Protein AF-A0A2N1VTA9-F1 (afdb_monomer)

Mean predicted aligned error: 10.12 Å

Secondary structure (DSSP, 8-state):
-HHHHHHHHHHHHHH--TT--HHHHHHHH-SEEEEE-HHHHHHH-HHHHHHHHHHHHHHHHHHHHHTT-TTTSEEEEE--STTT-TTTS--TTTT-BSB---HHHHHHHHHHS-HHHHHHHTT-BPPP-GGGT-TT-----HHHHHHHHHS-HHHHHHHHHHHHHHHHHHHHHHHHHHHHHHH-SS--HHHHHHHHHHHHH-S--HHHHHHHHHHHHHHHHHHT--SS-SS-THHHHHHHHHHSPPSSSS-SB------SS-HHHHHHHTTSS---GGGT--SB-HHHHHIIIIIII---TTTTTHHHHHHHHHTS-BTTB-HHHHIIIIIGGGS-HHHHHHHHHHH--TT-HHHHTTGGGS-TT-HHHHHHHHHHHTHHHHHHHHHHHHHHTTTS--GGGEETTEE-GGGGGGB-HHHHHHSSSSTT---HHHHHTTS-SPPPHHHHHHHHHHHHHHHHHHHHHHHHHHHHHHHHHHHHHHHHHHHHHHHHHHHHHTTSPPPSS------SSHHHHHHHHHTS-TT-HHHHHHHHHHHHHT---TT--S--HHHHHHHHHHHHHHHHHH-SS-HHHHHHHHHHHHHHHHHTT---

Solvent-accessible surface area (backbone atoms only — not comparable to full-atom values): 32774 Å² total; per-residue (Å²): 108,67,74,59,54,52,51,52,47,54,49,15,62,73,69,37,55,94,93,46,52,46,60,62,37,34,42,73,75,45,52,64,48,76,50,72,38,38,61,44,24,67,55,29,23,39,69,31,25,39,54,51,44,32,50,51,51,35,55,50,50,51,54,28,17,66,62,67,34,56,80,66,42,43,67,41,74,41,31,77,38,80,74,50,18,43,31,36,37,79,47,90,58,42,63,36,64,45,49,54,94,47,76,71,37,52,62,47,42,66,73,62,37,54,71,71,55,53,60,40,48,79,70,20,26,33,54,58,39,19,46,68,48,33,50,72,56,78,67,83,40,72,60,30,50,53,50,54,69,75,40,58,71,68,62,44,50,53,51,52,52,52,49,52,53,37,33,52,51,44,50,55,53,53,41,65,62,26,51,59,59,68,72,50,93,64,86,60,56,67,64,49,49,49,52,51,40,38,77,51,59,40,84,89,51,71,70,44,52,54,50,29,53,42,27,21,50,38,20,31,35,29,37,22,17,46,82,87,29,48,57,33,56,51,56,55,22,50,48,47,32,70,63,42,76,74,92,54,103,58,76,57,55,59,72,74,87,69,82,84,92,54,67,68,61,54,52,46,49,61,56,72,75,35,53,36,56,30,82,73,48,72,70,56,34,38,70,36,35,48,46,21,29,19,64,60,48,15,48,39,64,86,51,50,25,42,40,38,31,51,52,56,48,40,72,41,89,53,95,90,50,55,24,59,57,45,38,64,74,59,41,53,79,78,50,58,42,63,60,51,47,52,45,45,44,47,37,40,43,89,82,36,66,65,54,57,73,45,47,86,41,50,66,89,85,48,60,30,61,54,51,47,47,52,19,57,70,32,39,80,78,46,50,43,57,41,41,47,49,50,54,33,60,24,74,40,84,51,68,68,52,39,56,98,65,30,41,47,64,55,52,36,80,30,33,41,43,76,55,29,58,53,46,37,71,56,51,76,66,62,59,63,68,71,51,52,78,58,37,78,79,80,74,59,66,69,54,50,51,54,30,51,57,64,40,44,48,28,58,55,38,51,58,40,33,50,60,46,42,76,66,41,47,67,51,41,41,54,45,48,27,34,49,43,54,31,48,51,41,47,31,53,49,44,64,68,46,72,81,57,89,78,76,96,71,86,68,79,67,98,72,78,68,66,56,61,57,52,51,59,70,62,68,57,77,96,61,48,68,63,60,53,49,50,52,49,48,51,54,52,68,58,64,62,65,95,83,61,90,67,84,56,67,57,51,59,51,32,53,50,29,51,55,49,45,58,59,43,71,78,55,56,56,54,79,66,53,42,53,50,47,52,50,41,54,51,49,49,28,56,77,75,70,50,87,125

pLDDT: mean 80.16, std 16.03, range [34.0, 97.5]

Structure (mmCIF, N/CA/C/O backbone):
data_AF-A0A2N1VTA9-F1
#
_entry.id   AF-A0A2N1VTA9-F1
#
loop_
_atom_site.group_PDB
_atom_site.id
_atom_site.type_symbol
_atom_site.label_atom_id
_atom_site.label_alt_id
_atom_site.label_comp_id
_atom_site.label_asym_id
_atom_site.label_entity_id
_atom_site.label_seq_id
_atom_site.pdbx_PDB_ins_code
_atom_site.Cartn_x
_atom_site.Cartn_y
_atom_site.Cartn_z
_atom_site.occupancy
_atom_site.B_iso_or_equiv
_atom_site.auth_seq_id
_atom_site.auth_comp_id
_atom_site.auth_asym_id
_atom_site.auth_atom_id
_atom_site.pdbx_PDB_model_num
ATOM 1 N N . MET A 1 1 ? 5.191 21.876 -11.689 1.00 77.25 1 MET A N 1
ATOM 2 C CA . MET A 1 1 ? 3.738 22.151 -11.740 1.00 77.25 1 MET A CA 1
ATOM 3 C C . MET A 1 1 ? 3.458 23.644 -11.813 1.00 77.25 1 MET A C 1
ATOM 5 O O . MET A 1 1 ? 2.911 24.072 -12.816 1.00 77.25 1 MET A O 1
ATOM 9 N N . GLU A 1 2 ? 3.913 24.444 -10.846 1.00 84.75 2 GLU A N 1
ATOM 10 C CA . GLU A 1 2 ? 3.762 25.914 -10.854 1.00 84.75 2 GLU A CA 1
ATOM 11 C C . GLU A 1 2 ? 4.230 26.564 -12.162 1.00 84.75 2 GLU A C 1
ATOM 13 O O . GLU A 1 2 ? 3.492 27.335 -12.756 1.00 84.75 2 GLU A O 1
ATOM 18 N N . ASN A 1 3 ? 5.394 26.173 -12.695 1.00 88.56 3 ASN A N 1
ATOM 19 C CA . ASN A 1 3 ? 5.866 26.672 -13.995 1.00 88.56 3 ASN A CA 1
ATOM 20 C C . ASN A 1 3 ? 4.872 26.428 -15.142 1.00 88.56 3 ASN A C 1
ATOM 22 O O . ASN A 1 3 ? 4.757 27.257 -16.038 1.00 88.56 3 ASN A O 1
ATOM 26 N N . TYR A 1 4 ? 4.147 25.308 -15.122 1.00 88.12 4 TYR A N 1
ATOM 27 C CA . TYR A 1 4 ? 3.131 25.000 -16.127 1.00 88.12 4 TYR A CA 1
ATOM 28 C C . TYR A 1 4 ? 1.885 25.876 -15.941 1.00 88.12 4 TYR A C 1
ATOM 30 O O . TYR A 1 4 ? 1.441 26.509 -16.897 1.00 88.12 4 TYR A O 1
ATOM 38 N N . LEU A 1 5 ? 1.391 26.000 -14.704 1.00 91.00 5 LEU A N 1
ATOM 39 C CA . LEU A 1 5 ? 0.263 26.877 -14.367 1.00 91.00 5 LEU A CA 1
ATOM 40 C C . LEU A 1 5 ? 0.573 28.349 -14.682 1.00 91.00 5 LEU A C 1
ATOM 42 O O . LEU A 1 5 ? -0.242 29.035 -15.287 1.00 91.00 5 LEU A O 1
ATOM 46 N N . ASN A 1 6 ? 1.794 28.807 -14.395 1.00 92.94 6 ASN A N 1
ATOM 47 C CA . ASN A 1 6 ? 2.275 30.145 -14.736 1.00 92.94 6 ASN A CA 1
ATOM 48 C C . ASN A 1 6 ? 2.294 30.394 -16.251 1.00 92.94 6 ASN A C 1
ATOM 50 O O . ASN A 1 6 ? 2.023 31.512 -16.684 1.00 92.94 6 ASN A O 1
ATOM 54 N N . ARG A 1 7 ? 2.601 29.382 -17.076 1.00 93.44 7 ARG A N 1
ATOM 55 C CA . ARG A 1 7 ? 2.536 29.516 -18.543 1.00 93.44 7 ARG A CA 1
ATOM 56 C C . ARG A 1 7 ? 1.096 29.682 -19.022 1.00 93.44 7 ARG A C 1
ATOM 58 O O . ARG A 1 7 ? 0.847 30.570 -19.831 1.00 93.44 7 ARG A O 1
ATOM 65 N N . ILE A 1 8 ? 0.161 28.892 -18.491 1.00 92.31 8 ILE A N 1
ATOM 66 C CA . ILE A 1 8 ? -1.271 29.027 -18.810 1.00 92.31 8 ILE A CA 1
ATOM 67 C C . ILE A 1 8 ? -1.798 30.383 -18.333 1.00 92.31 8 ILE A C 1
ATOM 69 O O . ILE A 1 8 ? -2.505 31.062 -19.071 1.00 92.31 8 ILE A O 1
ATOM 73 N N . TRP A 1 9 ? -1.403 30.823 -17.138 1.00 93.75 9 TRP A N 1
ATOM 74 C CA . TRP A 1 9 ? -1.773 32.132 -16.605 1.00 93.75 9 TRP A CA 1
ATOM 75 C C . TRP A 1 9 ? -1.292 33.268 -17.508 1.00 93.75 9 TRP A C 1
ATOM 77 O O . TRP A 1 9 ? -2.086 34.113 -17.904 1.00 93.75 9 TRP A O 1
ATOM 87 N N . LYS A 1 10 ? -0.016 33.258 -17.918 1.00 94.12 10 LYS A N 1
ATOM 88 C CA . LYS A 1 10 ? 0.522 34.245 -18.872 1.00 94.12 10 LYS A CA 1
ATOM 89 C C . LYS A 1 10 ? -0.247 34.241 -20.194 1.00 94.12 10 LYS A C 1
ATOM 91 O O . LYS A 1 10 ? -0.570 35.305 -20.708 1.00 94.12 10 LYS A O 1
ATOM 96 N N . PHE A 1 11 ? -0.579 33.061 -20.713 1.00 94.88 11 PHE A N 1
ATOM 97 C CA . PHE A 1 11 ? -1.401 32.943 -21.915 1.00 94.88 11 PHE A CA 1
ATOM 98 C C . PHE A 1 11 ? -2.828 33.480 -21.703 1.00 94.88 11 PHE A C 1
ATOM 100 O O . PHE A 1 11 ? -3.394 34.106 -22.594 1.00 94.88 11 PHE A O 1
ATOM 107 N N . SER A 1 12 ? -3.401 33.306 -20.512 1.00 94.12 12 SER A N 1
ATOM 108 C CA . SER A 1 12 ? -4.721 33.845 -20.155 1.00 94.12 12 SER A CA 1
ATOM 109 C C . SER A 1 12 ? -4.700 35.375 -20.112 1.00 94.12 12 SER A C 1
ATOM 111 O O . SER A 1 12 ? -5.592 36.005 -20.663 1.00 94.12 12 SER A O 1
ATOM 113 N N . VAL A 1 13 ? -3.635 35.978 -19.566 1.00 92.38 13 VAL A N 1
ATOM 114 C CA . VAL A 1 13 ? -3.421 37.439 -19.593 1.00 92.38 13 VAL A CA 1
ATOM 115 C C . VAL A 1 13 ? -3.371 37.968 -21.028 1.00 92.38 13 VAL A C 1
ATOM 117 O O . VAL A 1 13 ? -3.926 39.024 -21.311 1.00 92.38 13 VAL A O 1
ATOM 120 N N . GLN A 1 14 ? -2.706 37.239 -21.928 1.00 93.69 14 GLN A N 1
ATOM 121 C CA . GLN A 1 14 ? -2.526 37.640 -23.327 1.0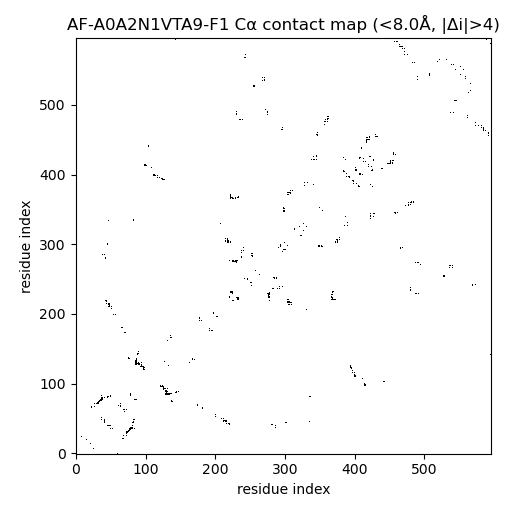0 93.69 14 GLN A CA 1
ATOM 122 C C . GLN A 1 14 ? -3.767 37.412 -24.199 1.00 93.69 14 GLN A C 1
ATOM 124 O O . GLN A 1 14 ? -3.928 38.097 -25.202 1.00 93.69 14 GLN A O 1
ATOM 129 N N . SER A 1 15 ? -4.612 36.438 -23.854 1.00 93.94 15 SER A N 1
ATOM 130 C CA . SER A 1 15 ? -5.735 35.990 -24.693 1.00 93.94 15 SER A CA 1
ATOM 131 C C . SER A 1 15 ? -7.119 36.374 -24.165 1.00 93.94 15 SER A C 1
ATOM 133 O O . SER A 1 15 ? -8.116 35.946 -24.749 1.00 93.94 15 SER A O 1
ATOM 135 N N . ARG A 1 16 ? -7.198 37.121 -23.058 1.00 93.62 16 ARG A N 1
ATOM 136 C CA . ARG A 1 16 ? -8.469 37.601 -22.498 1.00 93.62 16 ARG A CA 1
ATOM 137 C C . ARG A 1 16 ? -9.083 38.692 -23.375 1.00 93.62 16 ARG A C 1
ATOM 139 O O . ARG A 1 16 ? -8.361 39.493 -23.969 1.00 93.62 16 ARG A O 1
ATOM 146 N N . GLY A 1 17 ? -10.412 38.728 -23.430 1.00 90.12 17 GLY A N 1
ATOM 147 C CA . GLY A 1 17 ? -11.144 39.856 -24.009 1.00 90.12 17 GLY A CA 1
ATOM 148 C C . GLY A 1 17 ? -10.933 41.148 -23.210 1.00 90.12 17 GLY A C 1
ATOM 149 O O . GLY A 1 17 ? -10.484 41.110 -22.066 1.00 90.12 17 GLY A O 1
ATOM 150 N N . ILE A 1 18 ? -11.274 42.293 -23.805 1.00 86.25 18 ILE A N 1
ATOM 151 C CA . ILE A 1 18 ? -11.118 43.616 -23.170 1.00 86.25 18 ILE A CA 1
ATOM 152 C C . ILE A 1 18 ? -11.929 43.707 -21.866 1.00 86.25 18 ILE A C 1
ATOM 154 O O . ILE A 1 18 ? -11.407 44.186 -20.862 1.00 86.25 18 ILE A O 1
ATOM 158 N N . ASP A 1 19 ? -13.145 43.156 -21.862 1.00 90.81 19 ASP A N 1
ATOM 159 C CA . ASP A 1 19 ? -14.052 43.159 -20.705 1.00 90.81 19 ASP A CA 1
ATOM 160 C C . ASP A 1 19 ? -13.893 41.929 -19.794 1.00 90.81 19 ASP A C 1
ATOM 162 O O . ASP A 1 19 ? -14.645 41.757 -18.839 1.00 90.81 19 ASP A O 1
ATOM 166 N N . GLN A 1 20 ? -12.927 41.053 -20.085 1.00 91.94 20 GLN A N 1
ATOM 167 C CA . GLN A 1 20 ? -12.759 39.779 -19.391 1.00 91.94 20 GLN A CA 1
ATOM 168 C C . GLN A 1 20 ? -11.614 39.844 -18.375 1.00 91.94 20 GLN A C 1
ATOM 170 O O . GLN A 1 20 ? -10.487 40.246 -18.702 1.00 91.94 20 GLN A O 1
ATOM 175 N N . ASP A 1 21 ? -11.855 39.380 -17.146 1.00 90.69 21 ASP A N 1
ATOM 176 C CA . ASP A 1 21 ? -10.774 39.220 -16.173 1.00 90.69 21 ASP A CA 1
ATOM 177 C C . ASP A 1 21 ? -9.866 38.030 -16.535 1.00 90.69 21 ASP A C 1
ATOM 179 O O . ASP A 1 21 ? -10.263 37.043 -17.159 1.00 90.69 21 ASP A O 1
ATOM 183 N N . THR A 1 22 ? -8.605 38.106 -16.118 1.00 91.00 22 THR A N 1
ATOM 184 C CA . THR A 1 22 ? -7.628 37.031 -16.327 1.00 91.00 22 THR A CA 1
ATOM 185 C C . THR A 1 22 ? -8.082 35.727 -15.671 1.00 91.00 22 THR A C 1
ATOM 187 O O . THR A 1 22 ? -7.847 34.660 -16.238 1.00 91.00 22 THR A O 1
ATOM 190 N N . LYS A 1 23 ? -8.733 35.801 -14.500 1.00 90.44 23 LYS A N 1
ATOM 191 C CA . LYS A 1 23 ? -9.245 34.627 -13.777 1.00 90.44 23 LYS A CA 1
ATOM 192 C C . LYS A 1 23 ? -10.302 33.890 -14.590 1.00 90.44 23 LYS A C 1
ATOM 194 O O . LYS A 1 23 ? -10.145 32.702 -14.847 1.00 90.44 23 LYS A O 1
ATOM 199 N N . GLU A 1 24 ? -11.283 34.632 -15.094 1.00 90.12 24 GLU A N 1
ATOM 200 C CA . GLU A 1 24 ? -12.355 34.103 -15.936 1.00 90.12 24 GLU A CA 1
ATOM 201 C C . GLU A 1 24 ? -11.799 33.480 -17.225 1.00 90.12 24 GLU A C 1
ATOM 203 O O . GLU A 1 24 ? -12.198 32.390 -17.639 1.00 90.12 24 GLU A O 1
ATOM 208 N N . ARG A 1 25 ? -10.808 34.128 -17.854 1.00 92.75 25 ARG A N 1
ATOM 209 C CA . ARG A 1 25 ? -10.145 33.546 -19.027 1.00 92.75 25 ARG A CA 1
ATOM 210 C C . ARG A 1 25 ? -9.410 32.253 -18.685 1.00 92.75 25 ARG A C 1
ATOM 212 O O . ARG A 1 25 ? -9.427 31.303 -19.467 1.00 92.75 25 ARG A O 1
ATOM 219 N N . PHE A 1 26 ? -8.753 32.211 -17.533 1.00 93.94 26 PHE A N 1
ATOM 220 C CA . PHE A 1 26 ? -8.025 31.035 -17.080 1.00 93.94 26 PHE A CA 1
ATOM 221 C C . PHE A 1 26 ? -8.966 29.858 -16.795 1.00 93.94 26 PHE A C 1
ATOM 223 O O . PHE A 1 26 ? -8.682 28.744 -17.240 1.00 93.94 26 PHE A O 1
ATOM 230 N N . SER A 1 27 ? -10.094 30.090 -16.117 1.00 90.44 27 SER A N 1
ATOM 231 C CA . SER A 1 27 ? -11.070 29.041 -15.796 1.00 90.44 27 SER A CA 1
ATOM 232 C C . SER A 1 27 ? -11.806 28.498 -17.024 1.00 90.44 27 SER A C 1
ATOM 234 O O . SER A 1 27 ? -12.190 27.327 -17.033 1.00 90.44 27 SER A O 1
ATOM 236 N N . GLN A 1 28 ? -11.903 29.272 -18.111 1.00 90.19 28 GLN A N 1
ATOM 237 C CA . GLN A 1 28 ? -12.332 28.767 -19.424 1.00 90.19 28 GLN A CA 1
ATOM 238 C C . GLN A 1 28 ? -11.318 27.807 -20.066 1.00 90.19 28 GLN A C 1
ATOM 240 O O . GLN A 1 28 ? -11.706 26.883 -20.778 1.00 90.19 28 GLN A O 1
ATOM 245 N N . ILE A 1 29 ? -10.016 28.028 -19.854 1.00 91.50 29 ILE A N 1
ATOM 246 C CA . ILE A 1 29 ? -8.948 27.199 -20.439 1.00 91.50 29 ILE A CA 1
ATOM 247 C C . ILE A 1 29 ? -8.762 25.909 -19.639 1.00 91.50 29 ILE A C 1
ATOM 249 O O . ILE A 1 29 ? -8.522 24.842 -20.206 1.00 91.50 29 ILE A O 1
ATOM 253 N N . MET A 1 30 ? -8.842 26.003 -18.317 1.00 89.44 30 MET A N 1
ATOM 254 C CA . MET A 1 30 ? -8.658 24.879 -17.415 1.00 89.44 30 MET A CA 1
ATOM 255 C C . MET A 1 30 ? -9.725 24.945 -16.334 1.00 89.44 30 MET A C 1
ATOM 257 O O . MET A 1 30 ? -9.754 25.901 -15.583 1.00 89.44 30 MET A O 1
ATOM 261 N N . CYS A 1 31 ? -10.556 23.911 -16.212 1.00 85.12 31 CYS A N 1
ATOM 262 C CA . CYS A 1 31 ? -11.592 23.846 -15.169 1.00 85.12 31 CYS A CA 1
ATOM 263 C C . CYS A 1 31 ? -11.249 22.842 -14.054 1.00 85.12 31 CYS A C 1
ATOM 265 O O . CYS A 1 31 ? -11.928 22.772 -13.027 1.00 85.12 31 CYS A O 1
ATOM 267 N N . GLU A 1 32 ? -10.241 21.994 -14.275 1.00 85.25 32 GLU A N 1
ATOM 268 C CA . GLU A 1 32 ? -9.860 20.932 -13.349 1.00 85.25 32 GLU A CA 1
ATOM 269 C C . GLU A 1 32 ? -8.362 20.618 -13.430 1.00 85.25 32 GLU A C 1
ATOM 271 O O . GLU A 1 32 ? -7.786 20.524 -14.514 1.00 85.25 32 GLU A O 1
ATOM 276 N N . VAL A 1 33 ? -7.746 20.394 -12.270 1.00 85.38 33 VAL A N 1
ATOM 277 C CA . VAL A 1 33 ? -6.396 19.844 -12.133 1.00 85.38 33 VAL A CA 1
ATOM 278 C C . VAL A 1 33 ? -6.493 18.427 -11.581 1.00 85.38 33 VAL A C 1
ATOM 280 O O . VAL A 1 33 ? -6.974 18.229 -10.467 1.00 85.38 33 VAL A O 1
ATOM 283 N N . PHE A 1 34 ? -6.009 17.438 -12.335 1.00 81.94 34 PHE A N 1
ATOM 284 C CA . PHE A 1 34 ? -5.967 16.041 -11.900 1.00 81.94 34 PHE A CA 1
ATOM 285 C C . PHE A 1 34 ? -4.556 15.625 -11.473 1.00 81.94 34 PHE A C 1
ATOM 287 O O . PHE A 1 34 ? -3.632 15.629 -12.288 1.00 81.94 34 PHE A O 1
ATOM 294 N N . ILE A 1 35 ? -4.395 15.223 -10.211 1.00 78.62 35 ILE A N 1
ATOM 295 C CA . ILE A 1 35 ? -3.145 14.668 -9.679 1.00 78.62 35 ILE A CA 1
ATOM 296 C C . ILE A 1 35 ? -3.305 13.150 -9.580 1.00 78.62 35 ILE A C 1
ATOM 298 O O . ILE A 1 35 ? -4.057 12.655 -8.745 1.00 78.62 35 ILE A O 1
ATOM 302 N N . ALA A 1 36 ? -2.604 12.400 -10.431 1.00 75.00 36 ALA A N 1
ATOM 303 C CA . ALA A 1 36 ? -2.563 10.940 -10.369 1.00 75.00 36 ALA A CA 1
ATOM 304 C C . ALA A 1 36 ? -1.375 10.482 -9.512 1.00 75.00 36 ALA A C 1
ATOM 306 O O . ALA A 1 36 ? -0.232 10.783 -9.848 1.00 75.00 36 ALA A O 1
ATOM 307 N N . GLY A 1 37 ? -1.632 9.759 -8.418 1.00 70.38 37 GLY A N 1
ATOM 308 C CA . GLY A 1 37 ? -0.576 9.277 -7.522 1.00 70.38 37 GLY A CA 1
ATOM 309 C C . GLY A 1 37 ? -0.135 7.826 -7.758 1.00 70.38 37 GLY A C 1
ATOM 310 O O . GLY A 1 37 ? 0.939 7.440 -7.299 1.00 70.38 37 GLY A O 1
ATOM 311 N N . SER A 1 38 ? -0.910 7.025 -8.494 1.00 73.75 38 SER A N 1
ATOM 312 C CA . SER A 1 38 ? -0.657 5.583 -8.629 1.00 73.75 38 SER A CA 1
ATOM 313 C C . SER A 1 38 ? 0.630 5.258 -9.381 1.00 73.75 38 SER A C 1
ATOM 315 O O . SER A 1 38 ? 1.324 4.317 -9.038 1.00 73.75 38 SER A O 1
ATOM 317 N N . ASP A 1 39 ? 0.996 6.034 -10.402 1.00 76.31 39 ASP A N 1
ATOM 318 C CA . ASP A 1 39 ? 2.250 5.785 -11.128 1.00 76.31 39 ASP A CA 1
ATOM 319 C C . ASP A 1 39 ? 3.485 6.211 -10.324 1.00 76.31 39 ASP A C 1
ATOM 321 O O . ASP A 1 39 ? 4.579 5.697 -10.555 1.00 76.31 39 ASP A O 1
ATOM 325 N N . LEU A 1 40 ? 3.312 7.136 -9.377 1.00 80.12 40 LEU A N 1
ATOM 326 C CA . LEU A 1 40 ? 4.383 7.595 -8.501 1.00 80.12 40 LEU A CA 1
ATOM 327 C C . LEU A 1 40 ? 4.678 6.566 -7.403 1.00 80.12 40 LEU A C 1
ATOM 329 O O . LEU A 1 40 ? 5.843 6.337 -7.094 1.00 80.12 40 LEU A O 1
ATOM 333 N N . SER A 1 41 ? 3.661 5.887 -6.863 1.00 82.12 41 SER A N 1
ATOM 334 C CA . SER A 1 41 ? 3.865 4.818 -5.871 1.00 82.12 41 SER A CA 1
ATOM 335 C C . SER A 1 41 ? 4.679 3.649 -6.421 1.00 82.12 41 SER A C 1
ATOM 337 O O . SER A 1 41 ? 5.381 2.984 -5.666 1.00 82.12 41 SER A O 1
ATOM 339 N N . GLN A 1 42 ? 4.645 3.434 -7.738 1.00 80.25 42 GLN A N 1
ATOM 340 C CA . GLN A 1 42 ? 5.509 2.470 -8.409 1.00 80.25 42 GLN A CA 1
ATOM 341 C C . GLN A 1 42 ? 6.974 2.872 -8.346 1.00 80.25 42 GLN A C 1
ATOM 343 O O . GLN A 1 42 ? 7.835 2.009 -8.317 1.00 80.25 42 GLN A O 1
ATOM 348 N N . GLN A 1 43 ? 7.282 4.168 -8.367 1.00 81.12 43 GLN A N 1
ATOM 349 C CA . GLN A 1 43 ? 8.655 4.663 -8.470 1.00 81.12 43 GLN A CA 1
ATOM 350 C C . GLN A 1 43 ? 9.326 4.835 -7.108 1.00 81.12 43 GLN A C 1
ATOM 352 O O . GLN A 1 43 ? 10.536 4.647 -7.007 1.00 81.12 43 GLN A O 1
ATOM 357 N N . ILE A 1 44 ? 8.556 5.211 -6.085 1.00 85.75 44 ILE A N 1
ATOM 358 C CA . ILE A 1 44 ? 9.092 5.600 -4.771 1.00 85.75 44 ILE A CA 1
ATOM 359 C C . ILE A 1 44 ? 8.370 4.942 -3.586 1.00 85.75 44 ILE A C 1
ATOM 361 O O . ILE A 1 44 ? 8.603 5.324 -2.446 1.00 85.75 44 ILE A O 1
ATOM 365 N N . GLY A 1 45 ? 7.480 3.979 -3.832 1.00 87.19 45 GLY A N 1
ATOM 366 C CA . GLY A 1 45 ? 6.686 3.327 -2.791 1.00 87.19 45 GLY A CA 1
ATOM 367 C C . GLY A 1 45 ? 5.466 4.148 -2.364 1.00 87.19 45 GLY A C 1
ATOM 368 O O . GLY A 1 45 ? 5.328 5.334 -2.684 1.00 87.19 45 GLY A O 1
ATOM 369 N N . GLN A 1 46 ? 4.526 3.516 -1.652 1.00 86.62 46 GLN A N 1
ATOM 370 C CA . GLN A 1 46 ? 3.246 4.163 -1.337 1.00 86.62 46 GLN A CA 1
ATOM 371 C C . GLN A 1 46 ? 3.369 5.303 -0.319 1.00 86.62 46 GLN A C 1
ATOM 373 O O . GLN A 1 46 ? 2.755 6.351 -0.522 1.00 86.62 46 GLN A O 1
ATOM 378 N N . THR A 1 47 ? 4.162 5.127 0.742 1.00 89.12 47 THR A N 1
ATOM 379 C CA . THR A 1 47 ? 4.330 6.126 1.812 1.00 89.12 47 THR A CA 1
ATOM 380 C C . THR A 1 47 ? 4.939 7.420 1.271 1.00 89.12 47 THR A C 1
ATOM 382 O O . THR A 1 47 ? 4.369 8.500 1.439 1.00 89.12 47 THR A O 1
ATOM 385 N N . ALA A 1 48 ? 6.040 7.325 0.522 1.00 89.50 48 ALA A N 1
ATOM 386 C CA . ALA A 1 48 ? 6.672 8.501 -0.070 1.00 89.50 48 ALA A CA 1
ATOM 387 C C . ALA A 1 48 ? 5.840 9.127 -1.189 1.00 89.50 48 ALA A C 1
ATOM 389 O O . ALA A 1 48 ? 5.753 10.353 -1.301 1.00 89.50 48 ALA A O 1
ATOM 390 N N . SER A 1 49 ? 5.160 8.303 -1.988 1.00 87.06 49 SER A N 1
ATOM 391 C CA . SER A 1 49 ? 4.227 8.810 -2.988 1.00 87.06 49 SER A CA 1
ATOM 392 C C . SER A 1 49 ? 3.077 9.590 -2.359 1.00 87.06 49 SER A C 1
ATOM 394 O O . SER A 1 49 ? 2.711 10.639 -2.881 1.00 87.06 49 SER A O 1
ATOM 396 N N . TRP A 1 50 ? 2.542 9.143 -1.223 1.00 85.81 50 TRP A N 1
ATOM 397 C CA . TRP A 1 50 ? 1.518 9.869 -0.473 1.00 85.81 50 TRP A CA 1
ATOM 398 C C . TRP A 1 50 ? 2.009 11.227 0.049 1.00 85.81 50 TRP A C 1
ATOM 400 O O . TRP A 1 50 ? 1.306 12.229 -0.104 1.00 85.81 50 TRP A O 1
ATOM 410 N N . ALA A 1 51 ? 3.229 11.298 0.587 1.00 87.25 51 ALA A N 1
ATOM 411 C CA . ALA A 1 51 ? 3.818 12.558 1.047 1.00 87.25 51 ALA A CA 1
ATOM 412 C C . ALA A 1 51 ? 3.996 13.562 -0.112 1.00 87.25 51 ALA A C 1
ATOM 414 O O . ALA A 1 51 ? 3.575 14.724 -0.027 1.00 87.25 51 ALA A O 1
ATOM 415 N N . GLN A 1 52 ? 4.526 13.101 -1.252 1.00 86.69 52 GLN A N 1
ATOM 416 C CA . GLN A 1 52 ? 4.651 13.924 -2.461 1.00 86.69 52 GLN A CA 1
ATOM 417 C C . GLN A 1 52 ? 3.291 14.332 -3.034 1.00 86.69 52 GLN A C 1
ATOM 419 O O . GLN A 1 52 ? 3.125 15.458 -3.503 1.00 86.69 52 GLN A O 1
ATOM 424 N N . TYR A 1 53 ? 2.305 13.442 -2.963 1.00 82.88 53 TYR A N 1
ATOM 425 C CA . TYR A 1 53 ? 0.942 13.693 -3.404 1.00 82.88 53 TYR A CA 1
ATOM 426 C C . TYR A 1 53 ? 0.273 14.815 -2.601 1.00 82.88 53 TYR A C 1
ATOM 428 O O . TYR A 1 53 ? -0.255 15.763 -3.188 1.00 82.88 53 TYR A O 1
ATOM 436 N N . ASN A 1 54 ? 0.363 14.776 -1.267 1.00 83.12 54 ASN A N 1
ATOM 437 C CA . ASN A 1 54 ? -0.155 15.845 -0.407 1.00 83.12 54 ASN A CA 1
ATOM 438 C C . ASN A 1 54 ? 0.612 17.161 -0.613 1.00 83.12 54 ASN A C 1
ATOM 440 O O . ASN A 1 54 ? 0.008 18.233 -0.642 1.00 83.12 54 ASN A O 1
ATOM 444 N N . THR A 1 55 ? 1.926 17.088 -0.837 1.00 87.19 55 THR A N 1
ATOM 445 C CA . THR A 1 55 ? 2.746 18.264 -1.167 1.00 87.19 55 THR A CA 1
ATOM 446 C C . THR A 1 55 ? 2.314 18.902 -2.489 1.00 87.19 55 THR A C 1
ATOM 448 O O . THR A 1 55 ? 2.187 20.124 -2.580 1.00 87.19 55 THR A O 1
ATOM 451 N N . ALA A 1 56 ? 2.055 18.095 -3.522 1.00 86.19 56 ALA A N 1
ATOM 452 C CA . ALA A 1 56 ? 1.572 18.575 -4.814 1.00 86.19 56 ALA A CA 1
ATOM 453 C C . ALA A 1 56 ? 0.176 19.204 -4.699 1.00 86.19 56 ALA A C 1
ATOM 455 O O . ALA A 1 56 ? -0.052 20.284 -5.252 1.00 86.19 56 ALA A O 1
ATOM 456 N N . LYS A 1 57 ? -0.727 18.579 -3.930 1.00 84.69 57 LYS A N 1
ATOM 457 C CA . LYS A 1 57 ? -2.043 19.134 -3.579 1.00 84.69 57 LYS A CA 1
ATOM 458 C C . LYS A 1 57 ? -1.905 20.519 -2.944 1.00 84.69 57 LYS A C 1
ATOM 460 O O . LYS A 1 57 ? -2.487 21.474 -3.451 1.00 84.69 57 LYS A O 1
ATOM 465 N N . TYR A 1 58 ? -1.095 20.650 -1.893 1.00 86.38 58 TYR A N 1
ATOM 466 C CA . TYR A 1 58 ? -0.887 21.928 -1.208 1.00 86.38 58 TYR A CA 1
ATOM 467 C C . TYR A 1 58 ? -0.332 23.009 -2.131 1.00 86.38 58 TYR A C 1
ATOM 469 O O . TYR A 1 58 ? -0.903 24.093 -2.200 1.00 86.38 58 TYR A O 1
ATOM 477 N N . LYS A 1 59 ? 0.733 22.716 -2.888 1.00 89.12 59 LYS A N 1
ATOM 478 C CA . LYS A 1 59 ? 1.328 23.687 -3.824 1.00 89.12 59 LYS A CA 1
ATOM 479 C C . LYS A 1 59 ? 0.325 24.162 -4.874 1.00 89.12 59 LYS A C 1
ATOM 481 O O . LYS A 1 59 ? 0.291 25.342 -5.203 1.00 89.12 59 LYS A O 1
ATOM 486 N N . THR A 1 60 ? -0.515 23.254 -5.368 1.00 88.38 60 THR A N 1
ATOM 487 C CA . THR A 1 60 ? -1.564 23.581 -6.343 1.00 88.38 60 THR A CA 1
ATOM 488 C C . THR A 1 60 ? -2.626 24.483 -5.733 1.00 88.38 60 THR A C 1
ATOM 490 O O . THR A 1 60 ? -2.925 25.529 -6.299 1.00 88.38 60 THR A O 1
ATOM 493 N N . ILE A 1 61 ? -3.170 24.108 -4.573 1.00 86.19 61 ILE A N 1
ATOM 494 C CA . ILE A 1 61 ? -4.207 24.890 -3.889 1.00 86.19 61 ILE A CA 1
ATOM 495 C C . ILE A 1 61 ? -3.668 26.266 -3.502 1.00 86.19 61 ILE A C 1
ATOM 497 O O . ILE A 1 61 ? -4.341 27.262 -3.735 1.00 86.19 61 ILE A O 1
ATOM 501 N N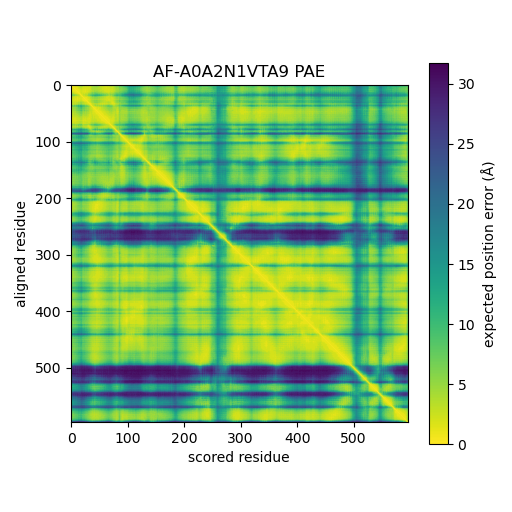 . LYS A 1 62 ? -2.440 26.337 -2.977 1.00 87.69 62 LYS A N 1
ATOM 502 C CA . LYS A 1 62 ? -1.771 27.602 -2.665 1.00 87.69 62 LYS A CA 1
ATOM 503 C C . LYS A 1 62 ? -1.687 28.501 -3.898 1.00 87.69 62 LYS A C 1
ATOM 505 O O . LYS A 1 62 ? -2.099 29.652 -3.830 1.00 87.69 62 LYS A O 1
ATOM 510 N N . TRP A 1 63 ? -1.214 27.971 -5.027 1.00 90.44 63 TRP A N 1
ATOM 511 C CA . TRP A 1 63 ? -1.124 28.738 -6.271 1.00 90.44 63 TRP A CA 1
ATOM 512 C C . TRP A 1 63 ? -2.500 29.233 -6.742 1.00 90.44 63 TRP A C 1
ATOM 514 O O . TRP A 1 63 ? -2.634 30.379 -7.160 1.00 90.44 63 TRP A O 1
ATOM 524 N N . LEU A 1 64 ? -3.537 28.392 -6.648 1.00 88.50 64 LEU A N 1
ATOM 525 C CA . LEU A 1 64 ? -4.907 28.775 -6.999 1.00 88.50 64 LEU A CA 1
ATOM 526 C C . LEU A 1 64 ? -5.446 29.869 -6.070 1.00 88.50 64 LEU A C 1
ATOM 528 O O . LEU A 1 64 ? -6.020 30.838 -6.557 1.00 88.50 64 LEU A O 1
ATOM 532 N N . ALA A 1 65 ? -5.220 29.756 -4.760 1.00 85.31 65 ALA A N 1
ATOM 533 C CA . ALA A 1 65 ? -5.623 30.757 -3.776 1.00 85.31 65 ALA A CA 1
ATOM 534 C C . ALA A 1 65 ? -4.939 32.112 -4.030 1.00 85.31 65 ALA A C 1
ATOM 536 O O . ALA A 1 65 ? -5.613 33.134 -4.106 1.00 85.31 65 ALA A O 1
ATOM 537 N N . GLU A 1 66 ? -3.627 32.120 -4.292 1.00 85.12 66 GLU A N 1
ATOM 538 C CA . GLU A 1 66 ? -2.860 33.330 -4.641 1.00 85.12 66 GLU A CA 1
ATOM 539 C C . GLU A 1 66 ? -3.350 34.016 -5.928 1.00 85.12 66 GLU A C 1
ATOM 541 O O . GLU A 1 66 ? -3.124 35.210 -6.132 1.00 85.12 66 GLU A O 1
ATOM 546 N N . LYS A 1 67 ? -4.006 33.271 -6.824 1.00 87.00 67 LYS A N 1
ATOM 547 C CA . LYS A 1 67 ? -4.621 33.798 -8.050 1.00 87.00 67 LYS A CA 1
ATOM 548 C C . LYS A 1 67 ? -6.119 34.050 -7.919 1.00 87.00 67 LYS A C 1
ATOM 550 O O . LYS A 1 67 ? -6.732 34.469 -8.895 1.00 87.00 67 LYS A O 1
ATOM 555 N N . GLY A 1 68 ? -6.707 33.835 -6.741 1.00 83.44 68 GLY A N 1
ATOM 556 C CA . GLY A 1 68 ? -8.144 33.967 -6.508 1.00 83.44 68 GLY A CA 1
ATOM 557 C C . GLY A 1 68 ? -8.989 32.989 -7.325 1.00 83.44 68 GLY A C 1
ATOM 558 O O . GLY A 1 68 ? -10.085 33.343 -7.730 1.00 83.44 68 GLY A O 1
ATOM 559 N N . LEU A 1 69 ? -8.451 31.800 -7.603 1.00 85.25 69 LEU A N 1
ATOM 560 C CA . LEU A 1 69 ? -9.057 30.719 -8.390 1.00 85.25 69 LEU A CA 1
ATOM 561 C C . LEU A 1 69 ? -9.476 29.514 -7.527 1.00 85.25 69 LEU A C 1
ATOM 563 O O . LEU A 1 69 ? -9.821 28.462 -8.067 1.00 85.25 69 LEU A O 1
ATOM 567 N N . GLY A 1 70 ? -9.398 29.631 -6.196 1.00 76.31 70 GLY A N 1
ATOM 568 C CA . GLY A 1 70 ? -9.617 28.522 -5.257 1.00 76.31 70 GLY A CA 1
ATOM 569 C C . GLY A 1 70 ? -10.995 27.857 -5.364 1.00 76.31 70 GLY A C 1
ATOM 570 O O . GLY A 1 70 ? -11.116 26.668 -5.080 1.00 76.31 70 GLY A O 1
ATOM 571 N N . GLU A 1 71 ? -12.008 28.596 -5.823 1.00 74.44 71 GLU A N 1
ATOM 572 C CA . GLU A 1 71 ? -13.373 28.093 -6.027 1.00 74.44 71 GLU A CA 1
ATOM 573 C C . GLU A 1 71 ? -13.675 27.696 -7.479 1.00 74.44 71 GLU A C 1
ATOM 575 O O . GLU A 1 71 ? -14.493 26.807 -7.721 1.00 74.44 71 GLU A O 1
ATOM 580 N N . GLU A 1 72 ? -13.010 28.333 -8.446 1.00 79.12 72 GLU A N 1
ATOM 581 C CA . GLU A 1 72 ? -13.284 28.146 -9.876 1.00 79.12 72 GLU A CA 1
ATOM 582 C C . GLU A 1 72 ? -12.639 26.875 -10.434 1.00 79.12 72 GLU A C 1
ATOM 584 O O . GLU A 1 72 ? -13.197 26.203 -11.305 1.00 79.12 72 GLU A O 1
ATOM 589 N N . ILE A 1 73 ? -11.453 26.526 -9.930 1.00 84.38 73 ILE A N 1
ATOM 590 C CA . ILE A 1 73 ? -10.677 25.395 -10.430 1.00 84.38 73 ILE A CA 1
ATOM 591 C C . ILE A 1 73 ? -10.854 24.202 -9.509 1.00 84.38 73 ILE A C 1
ATOM 593 O O . ILE A 1 73 ? -10.394 24.182 -8.367 1.00 84.38 73 ILE A O 1
ATOM 597 N N . ARG A 1 74 ? -11.463 23.143 -10.041 1.00 77.25 74 ARG A N 1
ATOM 598 C CA . ARG A 1 74 ? -11.609 21.891 -9.297 1.00 77.25 74 ARG A CA 1
ATOM 599 C C . ARG A 1 74 ? -10.276 21.166 -9.211 1.00 77.25 74 ARG A C 1
ATOM 601 O O . ARG A 1 74 ? -9.483 21.162 -10.150 1.00 77.25 74 ARG A O 1
ATOM 608 N N . MET A 1 75 ? -10.054 20.472 -8.105 1.00 77.75 75 MET A N 1
ATOM 609 C CA . MET A 1 75 ? -8.896 19.604 -7.953 1.00 77.75 75 MET A CA 1
ATOM 610 C C . MET A 1 75 ? -9.352 18.164 -7.785 1.00 77.75 75 MET A C 1
ATOM 612 O O . MET A 1 75 ? -10.007 17.811 -6.808 1.00 77.75 75 MET A O 1
ATOM 616 N N . LYS A 1 76 ? -8.965 17.319 -8.733 1.00 76.38 76 LYS A N 1
ATOM 617 C CA . LYS A 1 76 ? -9.272 15.900 -8.725 1.00 76.38 76 LYS A CA 1
ATOM 618 C C . LYS A 1 76 ? -8.051 15.092 -8.329 1.00 76.38 76 LYS A C 1
ATOM 620 O O . LYS A 1 76 ? -6.930 15.313 -8.781 1.00 76.38 76 LYS A O 1
ATOM 625 N N . LEU A 1 77 ? -8.319 14.107 -7.497 1.00 69.94 77 LEU A N 1
ATOM 626 C CA . LEU A 1 77 ? -7.329 13.331 -6.787 1.00 69.94 77 LEU A CA 1
ATOM 627 C C . LEU A 1 77 ? -7.431 11.865 -7.231 1.00 69.94 77 LEU A C 1
ATOM 629 O O . LEU A 1 77 ? -8.482 11.231 -7.126 1.00 69.94 77 LEU A O 1
ATOM 633 N N . GLY A 1 78 ? -6.354 11.345 -7.818 1.00 67.19 78 GLY A N 1
ATOM 634 C CA . GLY A 1 78 ? -6.241 9.957 -8.248 1.00 67.19 78 GLY A CA 1
ATOM 635 C C . GLY A 1 78 ? -5.968 9.050 -7.055 1.00 67.19 78 GLY A C 1
ATOM 636 O O . GLY A 1 78 ? -4.835 8.941 -6.608 1.00 67.19 78 GLY A O 1
ATOM 637 N N . SER A 1 79 ? -7.006 8.375 -6.571 1.00 62.19 79 SER A N 1
ATOM 638 C CA . SER A 1 79 ? -6.999 7.563 -5.352 1.00 62.19 79 SER A CA 1
ATOM 639 C C . SER A 1 79 ? -6.823 6.064 -5.630 1.00 62.19 79 SER A C 1
ATOM 641 O O . SER A 1 79 ? -7.578 5.247 -5.128 1.00 62.19 79 SER A O 1
ATOM 643 N N . GLY A 1 80 ? -5.867 5.689 -6.485 1.00 64.25 80 GLY A N 1
ATOM 644 C CA . GLY A 1 80 ? -5.691 4.299 -6.933 1.00 64.25 80 GLY A CA 1
ATOM 645 C C . GLY A 1 80 ? -4.954 3.379 -5.953 1.00 64.25 80 GLY A C 1
ATOM 646 O O . GLY A 1 80 ? -5.087 2.167 -6.070 1.00 64.25 80 GLY A O 1
ATOM 647 N N . GLU A 1 81 ? -4.230 3.914 -4.971 1.00 71.50 81 GLU A N 1
ATOM 648 C CA . GLU A 1 81 ? -3.357 3.160 -4.049 1.00 71.50 81 GLU A CA 1
ATOM 649 C C . GLU A 1 81 ? -3.833 3.282 -2.599 1.00 71.50 81 GLU A C 1
ATOM 651 O O . GLU A 1 81 ? -4.225 4.385 -2.250 1.00 71.50 81 GLU A O 1
ATOM 656 N N . PRO A 1 82 ? -3.791 2.247 -1.737 1.00 72.81 82 PRO A N 1
ATOM 657 C CA . PRO A 1 82 ? -4.225 2.284 -0.330 1.00 72.81 82 PRO A CA 1
ATOM 658 C C . PRO A 1 82 ? -3.933 3.585 0.442 1.00 72.81 82 PRO A C 1
ATOM 660 O O . PRO A 1 82 ? -4.856 4.189 0.985 1.00 72.81 82 PRO A O 1
ATOM 663 N N . MET A 1 83 ? -2.694 4.093 0.412 1.00 74.31 83 MET A N 1
ATOM 664 C CA . MET A 1 83 ? -2.337 5.365 1.076 1.00 74.31 83 MET A CA 1
ATOM 665 C C . MET A 1 83 ? -3.089 6.577 0.498 1.00 74.31 83 MET A C 1
ATOM 667 O O . MET A 1 83 ? -3.464 7.506 1.210 1.00 74.31 83 MET A O 1
ATOM 671 N N . GLN A 1 84 ? -3.312 6.575 -0.817 1.00 68.56 84 GLN A N 1
ATOM 672 C CA . GLN A 1 84 ? -4.001 7.620 -1.586 1.00 68.56 84 GLN A CA 1
ATOM 673 C C . GLN A 1 84 ? -5.523 7.366 -1.690 1.00 68.56 84 GLN A C 1
ATOM 675 O O . GLN A 1 84 ? -6.276 8.259 -2.078 1.00 68.56 84 GLN A O 1
ATOM 680 N N . ARG A 1 85 ? -5.981 6.149 -1.352 1.00 64.00 85 ARG A N 1
ATOM 681 C CA . ARG A 1 85 ? -7.340 5.583 -1.487 1.00 64.00 85 ARG A CA 1
ATOM 682 C C . ARG A 1 85 ? -8.304 6.053 -0.415 1.00 64.00 85 ARG A C 1
ATOM 684 O O . ARG A 1 85 ? -9.453 5.619 -0.447 1.00 64.00 85 ARG A O 1
ATOM 691 N N . GLN A 1 86 ? -7.908 6.985 0.449 1.00 53.00 86 GLN A N 1
ATOM 692 C CA . GLN A 1 86 ? -8.749 7.605 1.485 1.00 53.00 86 GLN A CA 1
ATOM 693 C C . GLN A 1 86 ? -9.954 8.423 0.927 1.00 53.00 86 GLN A C 1
ATOM 695 O O . GLN A 1 86 ? -10.468 9.332 1.555 1.00 53.00 86 GLN A O 1
ATOM 700 N N . GLY A 1 87 ? -10.433 8.090 -0.270 1.00 53.34 87 GLY A N 1
ATOM 701 C CA . GLY A 1 87 ? -11.705 8.494 -0.860 1.00 53.34 87 GLY A CA 1
ATOM 702 C C . GLY A 1 87 ? -12.137 7.591 -2.032 1.00 53.34 87 GLY A C 1
ATOM 703 O O . GLY A 1 87 ? -13.127 7.866 -2.686 1.00 53.34 87 GLY A O 1
ATOM 704 N N . GLY A 1 88 ? -11.393 6.535 -2.385 1.00 62.78 88 GLY A N 1
ATOM 705 C CA . GLY A 1 88 ? -11.560 5.822 -3.666 1.00 62.78 88 GLY A CA 1
ATOM 706 C C . GLY A 1 88 ? -12.500 4.613 -3.650 1.00 62.78 88 GLY A C 1
ATOM 707 O O . GLY A 1 88 ? -12.807 4.073 -4.713 1.00 62.78 88 GLY A O 1
ATOM 708 N N . TYR A 1 89 ? -12.946 4.171 -2.472 1.00 71.88 89 TYR A N 1
ATOM 709 C CA . TYR A 1 89 ? -13.747 2.957 -2.300 1.00 71.88 89 TYR A CA 1
ATOM 710 C C . TYR A 1 89 ? -14.809 3.128 -1.211 1.00 71.88 89 TYR A C 1
ATOM 712 O O . TYR A 1 89 ? -14.730 4.043 -0.390 1.00 71.88 89 TYR A O 1
ATOM 720 N N . TYR A 1 90 ? -15.817 2.258 -1.217 1.00 76.62 90 TYR A N 1
ATOM 721 C CA . TYR A 1 90 ? -16.823 2.206 -0.161 1.00 76.62 90 TYR A CA 1
ATOM 722 C C . TYR A 1 90 ? -16.455 1.115 0.847 1.00 76.62 90 TYR A C 1
ATOM 724 O O . TYR A 1 90 ? -16.293 -0.043 0.469 1.00 76.62 90 TYR A O 1
ATOM 732 N N . ALA A 1 91 ? -16.308 1.503 2.112 1.00 80.44 91 ALA A N 1
ATOM 733 C CA . ALA A 1 91 ? -15.974 0.610 3.214 1.00 80.44 91 ALA A CA 1
ATOM 734 C C . ALA A 1 91 ? -17.212 0.384 4.089 1.00 80.44 91 ALA A C 1
ATOM 736 O O . ALA A 1 91 ? -17.527 1.216 4.943 1.00 80.44 91 ALA A O 1
ATOM 737 N N . GLU A 1 92 ? -17.892 -0.746 3.891 1.00 79.62 92 GLU A N 1
ATOM 738 C CA . GLU A 1 92 ? -19.136 -1.116 4.590 1.00 79.62 92 GLU A CA 1
ATOM 739 C C . GLU A 1 92 ? -19.004 -1.195 6.112 1.00 79.62 92 GLU A C 1
ATOM 741 O O . GLU A 1 92 ? -20.000 -1.133 6.829 1.00 79.62 92 GLU A O 1
ATOM 746 N N . PHE A 1 93 ? -17.790 -1.377 6.620 1.00 85.25 93 PHE A N 1
ATOM 747 C CA . PHE A 1 93 ? -17.515 -1.461 8.048 1.00 85.25 93 PHE A CA 1
ATOM 748 C C . PHE A 1 93 ? -17.300 -0.098 8.720 1.00 85.25 93 PHE A C 1
ATOM 750 O O . PHE A 1 93 ? -17.204 -0.036 9.944 1.00 85.25 93 PHE A O 1
ATOM 757 N N . SER A 1 94 ? -17.236 0.996 7.954 1.00 86.19 94 SER A N 1
ATOM 758 C CA . SER A 1 94 ? -17.022 2.344 8.497 1.00 86.19 94 SER A CA 1
ATOM 759 C C . SER A 1 94 ? -18.097 2.702 9.523 1.00 86.19 94 SER A C 1
ATOM 761 O O . SER A 1 94 ? -19.288 2.610 9.235 1.00 86.19 94 SER A O 1
ATOM 763 N N . GLY A 1 95 ? -17.689 3.126 10.719 1.00 87.06 95 GLY A N 1
ATOM 764 C CA . GLY A 1 95 ? -18.602 3.510 11.799 1.00 87.06 95 GLY A CA 1
ATOM 765 C C . GLY A 1 95 ? -19.327 2.351 12.495 1.00 87.06 95 GLY A C 1
ATOM 766 O O . GLY A 1 95 ? -20.075 2.604 13.445 1.00 87.06 95 GLY A O 1
ATOM 767 N N . LYS A 1 96 ? -19.117 1.094 12.075 1.00 91.31 96 LYS A N 1
ATOM 768 C CA . LYS A 1 96 ? -19.690 -0.081 12.749 1.00 91.31 96 LYS A CA 1
ATOM 769 C C . LYS A 1 96 ? -18.939 -0.384 14.055 1.00 91.31 96 LYS A C 1
ATOM 771 O O . LYS A 1 96 ? -17.745 -0.090 14.146 1.00 91.31 96 LYS A O 1
ATOM 776 N N . PRO A 1 97 ? -19.600 -0.981 15.064 1.00 94.31 97 PRO A N 1
ATOM 777 C CA . PRO A 1 97 ? -18.927 -1.455 16.269 1.00 94.31 97 PRO A CA 1
ATOM 778 C C . PRO A 1 97 ? -17.793 -2.436 15.947 1.00 94.31 97 PRO A C 1
ATOM 780 O O . PRO A 1 97 ? -17.911 -3.255 15.028 1.00 94.31 97 PRO A O 1
ATOM 783 N N . ALA A 1 98 ? -16.700 -2.342 16.705 1.00 94.62 98 ALA A N 1
ATOM 784 C CA . ALA A 1 98 ? -15.580 -3.280 16.614 1.00 94.62 98 ALA A CA 1
ATOM 785 C C . ALA A 1 98 ? -15.917 -4.627 17.270 1.00 94.62 98 ALA A C 1
ATOM 787 O O . ALA A 1 98 ? -15.538 -5.680 16.758 1.00 94.62 98 ALA A O 1
ATOM 788 N N . PHE A 1 99 ? -16.647 -4.568 18.388 1.00 95.00 99 PHE A N 1
ATOM 789 C CA . PHE A 1 99 ? -16.981 -5.714 19.225 1.00 95.00 99 PHE A CA 1
ATOM 790 C C . PHE A 1 99 ? -18.447 -6.128 19.088 1.00 95.00 99 PHE A C 1
ATOM 792 O O . PHE A 1 99 ? -19.342 -5.295 18.917 1.00 95.00 99 PHE A O 1
ATOM 799 N N . ILE A 1 100 ? -18.687 -7.431 19.197 1.00 92.56 100 ILE A N 1
ATOM 800 C CA . ILE A 1 100 ? -19.999 -8.066 19.126 1.00 92.56 100 ILE A CA 1
ATOM 801 C C . ILE A 1 100 ? -20.552 -8.221 20.540 1.00 92.56 100 ILE A C 1
ATOM 803 O O . ILE A 1 100 ? -19.954 -8.878 21.396 1.00 92.56 100 ILE A O 1
ATOM 807 N N . LYS A 1 101 ? -21.737 -7.653 20.770 1.00 84.19 101 LYS A N 1
ATOM 808 C CA . LYS A 1 101 ? -22.467 -7.795 22.031 1.00 84.19 101 LYS A CA 1
ATOM 809 C C . LYS A 1 101 ? -23.188 -9.147 22.054 1.00 84.19 101 LYS A C 1
ATOM 811 O O . LYS A 1 101 ? -24.230 -9.298 21.424 1.00 84.19 101 LYS A O 1
ATOM 816 N N . ALA A 1 102 ? -22.625 -10.118 22.768 1.00 83.56 102 ALA A N 1
ATOM 817 C CA . ALA A 1 102 ? -23.224 -11.430 23.015 1.00 83.56 102 ALA A CA 1
ATOM 818 C C . ALA A 1 102 ? -22.943 -11.875 24.458 1.00 83.56 102 ALA A C 1
ATOM 820 O O . ALA A 1 102 ? -21.902 -11.525 25.012 1.00 83.56 102 ALA A O 1
ATOM 821 N N . GLN A 1 103 ? -23.837 -12.672 25.055 1.00 78.31 103 GLN A N 1
ATOM 822 C CA . GLN A 1 103 ? -23.696 -13.116 26.450 1.00 78.31 103 GLN A CA 1
ATOM 823 C C . GLN A 1 103 ? -22.388 -13.890 26.674 1.00 78.31 103 GLN A C 1
ATOM 825 O O . GLN A 1 103 ? -21.637 -13.573 27.586 1.00 78.31 103 GLN A O 1
ATOM 830 N N . ASN A 1 104 ? -22.050 -14.812 25.767 1.00 79.56 104 ASN A N 1
ATOM 831 C CA . ASN A 1 104 ? -20.805 -15.587 25.838 1.00 79.56 104 ASN A CA 1
ATOM 832 C C . ASN A 1 104 ? -19.540 -14.710 25.711 1.00 79.56 104 ASN A C 1
ATOM 834 O O . ASN A 1 104 ? -18.447 -15.143 26.069 1.00 79.56 104 ASN A O 1
ATOM 838 N N . ASN A 1 105 ? -19.650 -13.493 25.169 1.00 87.38 105 ASN A N 1
ATOM 839 C CA . ASN A 1 105 ? -18.526 -12.558 25.083 1.00 87.38 105 ASN A CA 1
ATOM 840 C C . ASN A 1 105 ? -18.330 -11.788 26.395 1.00 87.38 105 ASN A C 1
ATOM 842 O O . ASN A 1 105 ? -17.211 -11.373 26.678 1.00 87.38 105 ASN A O 1
ATOM 846 N N . ALA A 1 106 ? -19.379 -11.631 27.209 1.00 87.25 106 ALA A N 1
ATOM 847 C CA . ALA A 1 106 ? -19.278 -10.978 28.512 1.00 87.25 106 ALA A CA 1
ATOM 848 C C . ALA A 1 106 ? -18.357 -11.759 29.463 1.00 87.25 106 ALA A C 1
ATOM 850 O O . ALA A 1 106 ? -17.513 -11.153 30.119 1.00 87.25 106 ALA A O 1
ATOM 851 N N . ASP A 1 107 ? -18.454 -13.092 29.460 1.00 88.56 107 ASP A N 1
ATOM 852 C CA . ASP A 1 107 ? -17.590 -13.969 30.264 1.00 88.56 107 ASP A CA 1
ATOM 853 C C . ASP A 1 107 ? -16.119 -13.895 29.820 1.00 88.56 107 ASP A C 1
ATOM 855 O O . ASP A 1 107 ? -15.202 -13.895 30.638 1.00 88.56 107 ASP A O 1
ATOM 859 N N . ARG A 1 108 ? -15.875 -13.769 28.510 1.00 91.88 108 ARG A N 1
ATOM 860 C CA . ARG A 1 108 ? -14.520 -13.572 27.967 1.00 91.88 108 ARG A CA 1
ATOM 861 C C . ARG A 1 108 ? -13.956 -12.221 28.378 1.00 91.88 108 ARG A C 1
ATOM 863 O O . ARG A 1 108 ? -12.818 -12.126 28.824 1.00 91.88 108 ARG A O 1
ATOM 870 N N . PHE A 1 109 ? -14.759 -11.169 28.267 1.00 92.94 109 PHE A N 1
ATOM 871 C CA . PHE A 1 109 ? -14.349 -9.838 28.685 1.00 92.94 109 PHE A CA 1
ATOM 872 C C . PHE A 1 109 ? -14.027 -9.765 30.177 1.00 92.94 109 PHE A C 1
ATOM 874 O O . PHE A 1 109 ? -13.002 -9.189 30.521 1.00 92.94 109 PHE A O 1
ATOM 881 N N . SER A 1 110 ? -14.831 -10.371 31.052 1.00 91.31 110 SER A N 1
ATOM 882 C CA . SER A 1 110 ? -14.578 -10.350 32.499 1.00 91.31 110 SER A CA 1
ATOM 883 C C . SER A 1 110 ? -13.330 -11.138 32.912 1.00 91.31 110 SER A C 1
ATOM 885 O O . SER A 1 110 ? -12.698 -10.788 33.907 1.00 91.31 110 SER A O 1
ATOM 887 N N . LYS A 1 111 ? -12.942 -12.163 32.140 1.00 92.00 111 LYS A N 1
ATOM 888 C CA . LYS A 1 111 ? -11.729 -12.961 32.375 1.00 92.00 111 LYS A CA 1
ATOM 889 C C . LYS A 1 111 ? -10.435 -12.197 32.074 1.00 92.00 111 LYS A C 1
ATOM 891 O O . LYS A 1 111 ? -9.467 -12.364 32.809 1.00 92.00 111 LYS A O 1
ATOM 896 N N . TYR A 1 112 ? -10.407 -11.382 31.016 1.00 92.31 112 TYR A N 1
ATOM 897 C CA . TYR A 1 112 ? -9.167 -10.751 30.527 1.00 92.31 112 TYR A CA 1
ATOM 898 C C . TYR A 1 112 ? -9.105 -9.232 30.697 1.00 92.31 112 TYR A C 1
ATOM 900 O O . TYR A 1 112 ? -8.017 -8.669 30.778 1.00 92.31 112 TYR A O 1
ATOM 908 N N . LEU A 1 113 ? -10.246 -8.543 30.721 1.00 94.00 113 LEU A N 1
ATOM 909 C CA . LEU A 1 113 ? -10.298 -7.084 30.670 1.00 94.00 113 LEU A CA 1
ATOM 910 C C . LEU A 1 113 ? -10.769 -6.491 31.998 1.00 94.00 113 LEU A C 1
ATOM 912 O O . LEU A 1 113 ? -11.635 -7.025 32.687 1.00 94.00 113 LEU A O 1
ATOM 916 N N . ARG A 1 114 ? -10.250 -5.306 32.322 1.00 93.50 114 ARG A N 1
ATOM 917 C CA . ARG A 1 114 ? -10.729 -4.504 33.456 1.00 93.50 114 ARG A CA 1
ATOM 918 C C . ARG A 1 114 ? -12.075 -3.866 33.127 1.00 93.50 114 ARG A C 1
ATOM 920 O O . ARG A 1 114 ? -12.330 -3.523 31.975 1.00 93.50 114 ARG A O 1
ATOM 927 N N . GLU A 1 115 ? -12.897 -3.583 34.138 1.00 90.94 115 GLU A N 1
ATOM 928 C CA . GLU A 1 115 ? -14.238 -2.998 33.943 1.00 90.94 115 GLU A CA 1
ATOM 929 C C . GLU A 1 115 ? -14.254 -1.712 33.097 1.00 90.94 115 GLU A C 1
ATOM 931 O O . GLU A 1 115 ? -15.158 -1.507 32.285 1.00 90.94 115 GLU A O 1
ATOM 936 N N . SER A 1 116 ? -13.254 -0.837 33.252 1.00 91.56 116 SER A N 1
ATOM 937 C CA . SER A 1 116 ? -13.122 0.386 32.446 1.00 91.56 116 SER A CA 1
ATOM 938 C C . SER A 1 116 ? -12.903 0.082 30.961 1.00 91.56 116 SER A C 1
ATOM 940 O O . SER A 1 116 ? -13.486 0.737 30.090 1.00 91.56 116 SER A O 1
ATOM 942 N N . THR A 1 117 ? -12.095 -0.934 30.667 1.00 92.88 117 THR A N 1
ATOM 943 C CA . THR A 1 117 ? -11.812 -1.407 29.312 1.00 92.88 117 THR A CA 1
ATOM 944 C C . THR A 1 117 ? -13.050 -2.065 28.712 1.00 92.88 117 THR A C 1
ATOM 946 O O . THR A 1 117 ? -13.411 -1.737 27.583 1.00 92.88 117 THR A O 1
ATOM 949 N N . ILE A 1 118 ? -13.774 -2.881 29.490 1.00 93.19 118 ILE A N 1
ATOM 950 C CA . ILE A 1 118 ? -15.054 -3.484 29.081 1.00 93.19 118 ILE A CA 1
ATOM 951 C C . ILE A 1 118 ? -16.046 -2.395 28.664 1.00 93.19 118 ILE A C 1
ATOM 953 O O . ILE A 1 118 ? -16.550 -2.431 27.543 1.00 93.19 118 ILE A O 1
ATOM 957 N N . LYS A 1 119 ? -16.257 -1.367 29.496 1.00 91.62 119 LYS A N 1
ATOM 958 C CA . LYS A 1 119 ? -17.138 -0.234 29.152 1.00 91.62 119 LYS A CA 1
ATOM 959 C C . LYS A 1 119 ? -16.693 0.485 27.878 1.00 91.62 119 LYS A C 1
ATOM 961 O O . LYS A 1 119 ? -17.525 0.890 27.073 1.00 91.62 119 LYS A O 1
ATOM 966 N N . SER A 1 120 ? -15.385 0.620 27.664 1.00 91.81 120 SER A N 1
ATOM 967 C CA . SER A 1 120 ? -14.839 1.264 26.463 1.00 91.81 120 SER A CA 1
ATOM 968 C C . SER A 1 120 ? -15.140 0.471 25.184 1.00 91.81 120 SER A C 1
ATOM 970 O O . SER A 1 120 ? -15.361 1.077 24.135 1.00 91.81 120 SER A O 1
ATOM 972 N N . THR A 1 121 ? -15.226 -0.866 25.256 1.00 93.56 121 THR A N 1
ATOM 973 C CA . THR A 1 121 ? -15.583 -1.707 24.094 1.00 93.56 121 THR A CA 1
ATOM 974 C C . THR A 1 121 ? -16.967 -1.394 23.531 1.00 93.56 121 THR A C 1
ATOM 976 O O . THR A 1 121 ? -17.185 -1.529 22.328 1.00 93.56 121 THR A O 1
ATOM 979 N N . GLU A 1 122 ? -17.890 -0.901 24.361 1.00 91.19 122 GLU A N 1
ATOM 980 C CA . GLU A 1 122 ? -19.245 -0.556 23.928 1.00 91.19 122 GLU A CA 1
ATOM 981 C C . GLU A 1 122 ? -19.293 0.654 22.991 1.00 91.19 122 GLU A C 1
ATOM 983 O O . GLU A 1 122 ? -20.210 0.769 22.173 1.00 91.19 122 GLU A O 1
ATOM 988 N N . PHE A 1 123 ? -18.308 1.545 23.108 1.00 91.69 123 PHE A N 1
ATOM 989 C CA . PHE A 1 123 ? -18.183 2.758 22.302 1.00 91.69 123 PHE A CA 1
ATOM 990 C C . PHE A 1 123 ? -17.194 2.597 21.145 1.00 91.69 123 PHE A C 1
ATOM 992 O O . PHE A 1 123 ? -17.124 3.471 20.279 1.00 91.69 123 PHE A O 1
ATOM 999 N N . ALA A 1 124 ? -16.460 1.482 21.105 1.00 94.12 124 ALA A N 1
ATOM 1000 C CA . ALA A 1 124 ? -15.435 1.222 20.110 1.00 94.12 124 ALA A CA 1
ATOM 1001 C C . ALA A 1 124 ? -16.051 1.047 18.717 1.00 94.12 124 ALA A C 1
ATOM 1003 O O . ALA A 1 124 ? -16.745 0.063 18.432 1.00 94.12 124 ALA A O 1
ATOM 1004 N N . LYS A 1 125 ? -15.780 1.999 17.824 1.00 93.62 125 LYS A N 1
ATOM 1005 C CA . LYS A 1 125 ? -16.301 2.008 16.453 1.00 93.62 125 LYS A CA 1
ATOM 1006 C C . LYS A 1 125 ? -15.167 2.087 15.457 1.00 93.62 125 LYS A C 1
ATOM 1008 O O . LYS A 1 125 ? -14.185 2.788 15.678 1.00 93.62 125 LYS A O 1
ATOM 1013 N N . THR A 1 126 ? -15.312 1.380 14.343 1.00 91.44 126 THR A N 1
ATOM 1014 C CA . THR A 1 126 ? -14.346 1.458 13.252 1.00 91.44 126 THR A CA 1
ATOM 1015 C C . THR A 1 126 ? -14.347 2.885 12.700 1.00 91.44 126 THR A C 1
ATOM 1017 O O . THR A 1 126 ? -15.433 3.430 12.464 1.00 91.44 126 THR A O 1
ATOM 1020 N N . PRO A 1 127 ? -13.174 3.523 12.519 1.00 88.25 127 PRO A N 1
ATOM 1021 C CA . PRO A 1 127 ? -13.104 4.874 11.974 1.00 88.25 127 PRO A CA 1
ATOM 1022 C C . PRO A 1 127 ? -13.744 4.945 10.582 1.00 88.25 127 PRO A C 1
ATOM 1024 O O . PRO A 1 127 ? -14.072 3.934 9.958 1.00 88.25 127 PRO A O 1
ATOM 1027 N N . LEU A 1 128 ? -13.969 6.156 10.082 1.00 84.31 128 LEU A N 1
ATOM 1028 C CA . LEU A 1 128 ? -14.482 6.327 8.727 1.00 84.31 128 LEU A CA 1
ATOM 1029 C C . LEU A 1 128 ? -13.381 5.980 7.714 1.00 84.31 128 LEU A C 1
ATOM 1031 O O . LEU A 1 128 ? -12.291 6.543 7.779 1.00 84.31 128 LEU A O 1
ATOM 1035 N N . HIS A 1 129 ? -13.677 5.073 6.779 1.00 78.94 129 HIS A N 1
ATOM 1036 C CA . HIS A 1 129 ? -12.777 4.643 5.704 1.00 78.94 129 HIS A CA 1
ATOM 1037 C C . HIS A 1 129 ? -13.312 5.044 4.321 1.00 78.94 129 HIS A C 1
ATOM 1039 O O . HIS A 1 129 ? -14.479 5.411 4.145 1.00 78.94 129 HIS A O 1
ATOM 1045 N N . GLY A 1 130 ? -12.436 4.969 3.314 1.00 76.19 130 GLY A N 1
ATOM 1046 C CA . GLY A 1 130 ? -12.798 5.184 1.916 1.00 76.19 130 GLY A CA 1
ATOM 1047 C C . GLY A 1 130 ? -13.436 6.555 1.686 1.00 76.19 130 GLY A C 1
ATOM 1048 O O . GLY A 1 130 ? -12.925 7.565 2.166 1.00 76.19 130 GLY A O 1
ATOM 1049 N N . VAL A 1 131 ? -14.565 6.598 0.978 1.00 75.88 131 VAL A N 1
ATOM 1050 C CA . VAL A 1 131 ? -15.314 7.838 0.684 1.00 75.88 131 VAL A CA 1
ATOM 1051 C C . VAL A 1 131 ? -15.723 8.670 1.887 1.00 75.88 131 VAL A C 1
ATOM 1053 O O . VAL A 1 131 ? -15.978 9.857 1.724 1.00 75.88 131 VAL A O 1
ATOM 1056 N N . MET A 1 132 ? -15.787 8.068 3.073 1.00 75.19 132 MET A N 1
ATOM 1057 C CA . MET A 1 132 ? -16.128 8.788 4.297 1.00 75.19 132 MET A CA 1
ATOM 1058 C C . MET A 1 132 ? -14.893 9.318 5.034 1.00 75.19 132 MET A C 1
ATOM 1060 O O . MET A 1 132 ? -15.039 10.118 5.953 1.00 75.19 132 MET A O 1
ATOM 1064 N N . SER A 1 133 ? -13.684 8.881 4.660 1.00 74.25 133 SER A N 1
ATOM 1065 C CA . SER A 1 133 ? -12.447 9.247 5.367 1.00 74.25 133 SER A CA 1
ATOM 1066 C C . SER A 1 133 ? -11.885 10.609 4.966 1.00 74.25 133 SER A C 1
ATOM 1068 O O . SER A 1 133 ? -11.212 11.249 5.774 1.00 74.25 133 SER A O 1
ATOM 1070 N N . ARG A 1 134 ? -12.180 11.092 3.751 1.00 69.06 134 ARG A N 1
ATOM 1071 C CA . ARG A 1 134 ? -11.806 12.441 3.319 1.00 69.06 134 ARG A CA 1
ATOM 1072 C C . ARG A 1 134 ? -12.944 13.175 2.635 1.00 69.06 134 ARG A C 1
ATOM 1074 O O . ARG A 1 134 ? -13.700 12.625 1.842 1.00 69.06 134 ARG A O 1
ATOM 1081 N N . VAL A 1 135 ? -12.977 14.470 2.913 1.00 67.31 135 VAL A N 1
ATOM 1082 C CA . VAL A 1 135 ? -13.961 15.429 2.402 1.00 67.31 135 VAL A CA 1
ATOM 1083 C C . VAL A 1 135 ? -13.585 16.005 1.025 1.00 67.31 135 VAL A C 1
ATOM 1085 O O . VAL A 1 135 ? -14.377 16.705 0.400 1.00 67.31 135 VAL A O 1
ATOM 1088 N N . ASP A 1 136 ? -12.373 15.705 0.543 1.00 63.06 136 ASP A N 1
ATOM 1089 C CA . ASP A 1 136 ? -11.801 16.196 -0.719 1.00 63.06 136 ASP A CA 1
ATOM 1090 C C . ASP A 1 136 ? -12.083 15.281 -1.922 1.00 63.06 136 ASP A C 1
ATOM 1092 O O . ASP A 1 136 ? -11.635 15.548 -3.041 1.00 63.06 136 ASP A O 1
ATOM 1096 N N . LEU A 1 137 ? -12.840 14.201 -1.719 1.00 63.88 137 LEU A N 1
ATOM 1097 C CA . LEU A 1 137 ? -13.248 13.324 -2.802 1.00 63.88 137 LEU A CA 1
ATOM 1098 C C . LEU A 1 137 ? -14.225 14.051 -3.722 1.00 63.88 137 LEU A C 1
ATOM 1100 O O . LEU A 1 137 ? -15.320 14.391 -3.295 1.00 63.88 137 LEU A O 1
ATOM 1104 N N . LEU A 1 138 ? -13.882 14.199 -5.002 1.00 61.31 138 LEU A N 1
ATOM 1105 C CA . LEU A 1 138 ? -14.749 14.843 -6.000 1.00 61.31 138 LEU A CA 1
ATOM 1106 C C . LEU A 1 138 ? -15.250 13.905 -7.104 1.00 61.31 138 LEU A C 1
ATOM 1108 O O . LEU A 1 138 ? -16.073 14.311 -7.922 1.00 61.31 138 LEU A O 1
ATOM 1112 N N . THR A 1 139 ? -14.767 12.663 -7.188 1.00 64.19 139 THR A N 1
ATOM 1113 C CA . THR A 1 139 ? -15.193 11.744 -8.254 1.00 64.19 139 THR A CA 1
ATOM 1114 C C . THR A 1 139 ? -15.275 10.304 -7.774 1.00 64.19 139 THR A C 1
ATOM 1116 O O . THR A 1 139 ? -14.291 9.748 -7.290 1.00 64.19 139 THR A O 1
ATOM 1119 N N . PHE A 1 140 ? -16.429 9.678 -8.003 1.00 69.62 140 PHE A N 1
ATOM 1120 C CA . PHE A 1 140 ? -16.592 8.235 -7.878 1.00 69.62 140 PHE A CA 1
ATOM 1121 C C . PHE A 1 140 ? -15.798 7.527 -8.985 1.00 69.62 140 PHE A C 1
ATOM 1123 O O . PHE A 1 140 ? -16.038 7.735 -10.173 1.00 69.62 140 PHE A O 1
ATOM 1130 N N . GLN A 1 141 ? -14.802 6.731 -8.594 1.00 68.56 141 GLN A N 1
ATOM 1131 C CA . GLN A 1 141 ? -14.053 5.864 -9.506 1.00 68.56 141 GLN A CA 1
ATOM 1132 C C . GLN A 1 141 ? -14.850 4.596 -9.845 1.00 68.56 141 GLN A C 1
ATOM 1134 O O . GLN A 1 141 ? -15.838 4.283 -9.191 1.00 68.56 141 GLN A O 1
ATOM 1139 N N . SER A 1 142 ? -14.393 3.820 -10.833 1.00 65.94 142 SER A N 1
ATOM 1140 C CA . SER A 1 142 ? -15.125 2.646 -11.334 1.00 65.94 142 SER A CA 1
ATOM 1141 C C . SER A 1 142 ? -15.536 1.655 -10.241 1.00 65.94 142 SER A C 1
ATOM 1143 O O . SER A 1 142 ? -16.665 1.185 -10.260 1.00 65.94 142 SER A O 1
ATOM 1145 N N . ASN A 1 143 ? -14.659 1.367 -9.272 1.00 68.62 143 ASN A N 1
ATOM 1146 C CA . ASN A 1 143 ? -14.964 0.392 -8.223 1.00 68.62 143 ASN A CA 1
ATOM 1147 C C . ASN A 1 143 ? -16.148 0.849 -7.355 1.00 68.62 143 ASN A C 1
ATOM 1149 O O . ASN A 1 143 ? -17.129 0.128 -7.187 1.00 68.62 143 ASN A O 1
ATOM 1153 N N . ILE A 1 144 ? -16.108 2.093 -6.875 1.00 73.94 144 ILE A N 1
ATOM 1154 C CA . ILE A 1 144 ? -17.227 2.632 -6.110 1.00 73.94 144 ILE A CA 1
ATOM 1155 C C . ILE A 1 144 ? -18.480 2.818 -6.966 1.00 73.94 144 ILE A C 1
ATOM 1157 O O . ILE A 1 144 ? -19.572 2.566 -6.474 1.00 73.94 144 ILE A O 1
ATOM 1161 N N . SER A 1 145 ? -18.358 3.199 -8.238 1.00 77.00 145 SER A N 1
ATOM 1162 C CA . SER A 1 145 ? -19.516 3.284 -9.131 1.00 77.00 145 SER A CA 1
ATOM 1163 C C . SER A 1 145 ? -20.237 1.942 -9.263 1.00 77.00 145 SER A C 1
ATOM 1165 O O . SER A 1 145 ? -21.461 1.920 -9.176 1.00 77.00 145 SER A O 1
ATOM 1167 N N . GLU A 1 146 ? -19.510 0.830 -9.407 1.00 75.88 146 GLU A N 1
ATOM 1168 C CA . GLU A 1 146 ? -20.125 -0.505 -9.411 1.00 75.88 146 GLU A CA 1
ATOM 1169 C C . GLU A 1 146 ? -20.729 -0.853 -8.049 1.00 75.88 146 GLU A C 1
ATOM 1171 O O . GLU A 1 146 ? -21.871 -1.309 -7.975 1.00 75.88 146 GLU A O 1
ATOM 1176 N N . LYS A 1 147 ? -20.031 -0.551 -6.949 1.00 79.38 147 LYS A N 1
ATOM 1177 C CA . LYS A 1 147 ? -20.563 -0.813 -5.607 1.00 79.38 147 LYS A CA 1
ATOM 1178 C C . LYS A 1 147 ? -21.860 -0.041 -5.337 1.00 79.38 147 LYS A C 1
ATOM 1180 O O . LYS A 1 147 ? -22.820 -0.615 -4.828 1.00 79.38 147 LYS A O 1
ATOM 1185 N N . LEU A 1 148 ? -21.926 1.225 -5.751 1.00 82.06 148 LEU A N 1
ATOM 1186 C CA . LEU A 1 148 ? -23.126 2.064 -5.690 1.00 82.06 148 LEU A CA 1
ATOM 1187 C C . LEU A 1 148 ? -24.277 1.507 -6.540 1.00 82.06 148 LEU A C 1
ATOM 1189 O O . LEU A 1 148 ? -25.437 1.713 -6.189 1.00 82.06 148 LEU A O 1
ATOM 1193 N N . ARG A 1 149 ? -23.996 0.814 -7.652 1.00 82.44 149 ARG A N 1
ATOM 1194 C CA . ARG A 1 149 ? -25.044 0.154 -8.450 1.00 82.44 149 ARG A CA 1
ATOM 1195 C C . ARG A 1 149 ? -25.656 -1.030 -7.715 1.00 82.44 149 ARG A C 1
ATOM 1197 O O . ARG A 1 149 ? -26.869 -1.187 -7.771 1.00 82.44 149 ARG A O 1
ATOM 1204 N N . SER A 1 150 ? -24.833 -1.821 -7.026 1.00 84.62 150 SER A N 1
ATOM 1205 C CA . SER A 1 150 ? -25.292 -2.975 -6.238 1.00 84.62 150 SER A CA 1
ATOM 1206 C C . SER A 1 150 ? -25.913 -2.611 -4.884 1.00 84.62 150 SER A C 1
ATOM 1208 O O . SER A 1 150 ? -26.506 -3.468 -4.239 1.00 84.62 150 SER A O 1
ATOM 1210 N N . MET A 1 151 ? -25.752 -1.366 -4.431 1.00 87.12 151 MET A N 1
ATOM 1211 C CA . MET A 1 151 ? -26.176 -0.926 -3.103 1.00 87.12 151 MET A CA 1
ATOM 1212 C C . MET A 1 151 ? -27.700 -0.720 -3.023 1.00 87.12 151 MET A C 1
ATOM 1214 O O . MET A 1 151 ? -28.279 -0.159 -3.963 1.00 87.12 151 MET A O 1
ATOM 1218 N N . PRO A 1 152 ? -28.348 -1.089 -1.898 1.00 91.88 152 PRO A N 1
ATOM 1219 C CA . PRO A 1 152 ? -29.744 -0.750 -1.640 1.00 91.88 152 PRO A CA 1
ATOM 1220 C C . PRO A 1 152 ? -30.015 0.754 -1.791 1.00 91.88 152 PRO A C 1
ATOM 1222 O O . PRO A 1 152 ? -29.171 1.593 -1.472 1.00 91.88 152 PRO A O 1
ATOM 1225 N N . ILE A 1 153 ? -31.210 1.111 -2.273 1.00 90.88 153 ILE A N 1
ATOM 1226 C CA . ILE A 1 153 ? -31.570 2.508 -2.587 1.00 90.88 153 ILE A CA 1
ATOM 1227 C C . ILE A 1 153 ? -31.450 3.415 -1.355 1.00 90.88 153 ILE A C 1
ATOM 1229 O O . ILE A 1 153 ? -30.979 4.548 -1.476 1.00 90.88 153 ILE A O 1
ATOM 1233 N N . GLU A 1 154 ? -31.844 2.920 -0.183 1.00 90.25 154 GLU A N 1
ATOM 1234 C CA . GLU A 1 154 ? -31.796 3.664 1.080 1.00 90.25 154 GLU A CA 1
ATOM 1235 C C . GLU A 1 154 ? -30.356 4.015 1.473 1.00 90.25 154 GLU A C 1
ATOM 1237 O O . GLU A 1 154 ? -30.023 5.194 1.620 1.00 90.25 154 GLU A O 1
ATOM 1242 N N . GLU A 1 155 ? -29.477 3.012 1.540 1.00 87.00 155 GLU A N 1
ATOM 1243 C CA . GLU A 1 155 ? -28.052 3.191 1.843 1.00 87.00 155 GLU A CA 1
ATOM 1244 C C . GLU A 1 155 ? -27.370 4.105 0.824 1.00 87.00 155 GLU A C 1
ATOM 1246 O O . GLU A 1 155 ? -26.628 5.022 1.184 1.00 87.00 155 GLU A O 1
ATOM 1251 N N . ARG A 1 156 ? -27.677 3.912 -0.463 1.00 89.25 156 ARG A N 1
ATOM 1252 C CA . ARG A 1 156 ? -27.130 4.735 -1.541 1.00 89.25 156 ARG A CA 1
ATOM 1253 C C . ARG A 1 156 ? -27.531 6.196 -1.390 1.00 89.25 156 ARG A C 1
ATOM 1255 O O . ARG A 1 156 ? -26.701 7.081 -1.590 1.00 89.25 156 ARG A O 1
ATOM 1262 N N . THR A 1 157 ? -28.786 6.459 -1.037 1.00 90.19 157 THR A N 1
ATOM 1263 C CA . THR A 1 157 ? -29.300 7.822 -0.846 1.00 90.19 157 THR A CA 1
ATOM 1264 C C . THR A 1 157 ? -28.615 8.502 0.335 1.00 90.19 157 THR A C 1
ATOM 1266 O O . THR A 1 157 ? -28.156 9.638 0.203 1.00 90.19 157 THR A O 1
ATOM 1269 N N . GLN A 1 158 ? -28.469 7.795 1.460 1.00 88.25 158 GLN A N 1
ATOM 1270 C CA . GLN A 1 158 ? -27.749 8.301 2.630 1.00 88.25 158 GLN A CA 1
ATOM 1271 C C . GLN A 1 158 ? -26.286 8.611 2.299 1.00 88.25 158 GLN A C 1
ATOM 1273 O O . GLN A 1 158 ? -25.798 9.706 2.586 1.00 88.25 158 GLN A O 1
ATOM 1278 N N . LEU A 1 159 ? -25.594 7.683 1.635 1.00 85.62 159 LEU A N 1
ATOM 1279 C CA . LEU A 1 159 ? -24.204 7.858 1.227 1.00 85.62 159 LEU A CA 1
ATOM 1280 C C . LEU A 1 159 ? -24.028 9.094 0.334 1.00 85.62 159 LEU A C 1
ATOM 1282 O O . LEU A 1 159 ? -23.183 9.943 0.620 1.00 85.62 159 LEU A O 1
ATOM 1286 N N . LEU A 1 160 ? -24.842 9.231 -0.717 1.00 86.75 160 LEU A N 1
ATOM 1287 C CA . LEU A 1 160 ? -24.771 10.373 -1.633 1.00 86.75 160 LEU A CA 1
ATOM 1288 C C . LEU A 1 160 ? -25.077 11.701 -0.930 1.00 86.75 160 LEU A C 1
ATOM 1290 O O . LEU A 1 160 ? -24.396 12.695 -1.189 1.00 86.75 160 LEU A O 1
ATOM 1294 N N . TYR A 1 161 ? -26.051 11.719 -0.017 1.00 88.62 161 TYR A N 1
ATOM 1295 C CA . TYR A 1 161 ? -26.363 12.899 0.789 1.00 88.62 161 TYR A CA 1
ATOM 1296 C C . TYR A 1 161 ? -25.160 13.343 1.633 1.00 88.62 161 TYR A C 1
ATOM 1298 O O . TYR A 1 161 ? -24.769 14.514 1.591 1.00 88.62 161 TYR A O 1
ATOM 1306 N N . HIS A 1 162 ? -24.537 12.415 2.365 1.00 85.62 162 HIS A N 1
ATOM 1307 C CA . HIS A 1 162 ? -23.402 12.725 3.234 1.00 85.62 162 HIS A CA 1
ATOM 1308 C C . HIS A 1 162 ? -22.156 13.139 2.451 1.00 85.62 162 HIS A C 1
ATOM 1310 O O . HIS A 1 162 ? -21.508 14.116 2.831 1.00 85.62 162 HIS A O 1
ATOM 1316 N N . VAL A 1 163 ? -21.858 12.474 1.329 1.00 82.69 163 VAL A N 1
ATOM 1317 C CA . VAL A 1 163 ? -20.748 12.860 0.443 1.00 82.69 163 VAL A CA 1
ATOM 1318 C C . VAL A 1 163 ? -20.967 14.269 -0.111 1.00 82.69 163 VAL A C 1
ATOM 1320 O O . VAL A 1 163 ? -20.067 15.102 -0.029 1.00 82.69 163 VAL A O 1
ATOM 1323 N N . ASN A 1 164 ? -22.170 14.584 -0.602 1.00 84.75 164 ASN A N 1
ATOM 1324 C CA . ASN A 1 164 ? -22.480 15.917 -1.126 1.00 84.75 164 ASN A CA 1
ATOM 1325 C C . ASN A 1 164 ? -22.350 17.006 -0.044 1.00 84.75 164 ASN A C 1
ATOM 1327 O O . ASN A 1 164 ? -21.743 18.054 -0.267 1.00 84.75 164 ASN A O 1
ATOM 1331 N N . ARG A 1 165 ? -22.871 16.748 1.162 1.00 86.62 165 ARG A N 1
ATOM 1332 C CA . ARG A 1 165 ? -22.767 17.683 2.292 1.00 86.62 165 ARG A CA 1
ATOM 1333 C C . ARG A 1 165 ? -21.314 17.908 2.711 1.00 86.62 165 ARG A C 1
ATOM 1335 O O . ARG A 1 165 ? -20.913 19.047 2.933 1.00 86.62 165 ARG A O 1
ATOM 1342 N N . SER A 1 166 ? -20.529 16.837 2.774 1.00 81.88 166 SER A N 1
ATOM 1343 C CA . SER A 1 166 ? -19.103 16.879 3.094 1.00 81.88 166 SER A CA 1
ATOM 1344 C C . SER A 1 166 ? -18.309 17.705 2.074 1.00 81.88 166 SER A C 1
ATOM 1346 O O . SER A 1 166 ? -17.588 18.626 2.455 1.00 81.88 166 SER A O 1
ATOM 1348 N N . GLN A 1 167 ? -18.530 17.468 0.777 1.00 78.69 167 GLN A N 1
ATOM 1349 C CA . GLN A 1 167 ? -17.901 18.235 -0.303 1.00 78.69 167 GLN A CA 1
ATOM 1350 C C . GLN A 1 167 ? -18.271 19.720 -0.255 1.00 78.69 167 GLN A C 1
ATOM 1352 O O . GLN A 1 167 ? -17.412 20.577 -0.465 1.00 78.69 167 GLN A O 1
ATOM 1357 N N . LYS A 1 168 ? -19.543 20.044 0.018 1.00 83.06 168 LYS A N 1
ATOM 1358 C CA . LYS A 1 168 ? -19.996 21.435 0.133 1.00 83.06 168 LYS A CA 1
ATOM 1359 C C . LYS A 1 168 ? -19.292 22.146 1.289 1.00 83.06 168 LYS A C 1
ATOM 1361 O O . LYS A 1 168 ? -18.787 23.247 1.094 1.00 83.06 168 LYS A O 1
ATOM 1366 N N . ASN A 1 169 ? -19.202 21.498 2.450 1.00 83.62 169 ASN A N 1
ATOM 1367 C CA . ASN A 1 169 ? -18.479 22.030 3.606 1.00 83.62 169 ASN A CA 1
ATOM 1368 C C . ASN A 1 169 ? -16.998 22.258 3.292 1.00 83.62 169 ASN A C 1
ATOM 1370 O O . ASN A 1 169 ? -16.485 23.339 3.556 1.00 83.62 169 ASN A O 1
ATOM 1374 N N . HIS A 1 170 ? -16.339 21.290 2.652 1.00 80.19 170 HIS A N 1
ATOM 1375 C CA . HIS A 1 170 ? -14.931 21.421 2.286 1.00 80.19 170 HIS A CA 1
ATOM 1376 C C . HIS A 1 170 ? -14.671 22.589 1.327 1.00 80.19 170 HIS A C 1
ATOM 1378 O O . HIS A 1 170 ? -13.709 23.332 1.506 1.00 80.19 170 HIS A O 1
ATOM 1384 N N . ARG A 1 171 ? -15.541 22.788 0.326 1.00 78.25 171 ARG A N 1
ATOM 1385 C CA . ARG A 1 171 ? -15.434 23.934 -0.590 1.00 78.25 171 ARG A CA 1
ATOM 1386 C C . ARG A 1 171 ? -15.596 25.263 0.138 1.00 78.25 171 ARG A C 1
ATOM 1388 O O . ARG A 1 171 ? -14.805 26.162 -0.107 1.00 78.25 171 ARG A O 1
ATOM 1395 N N . MET A 1 172 ? -16.568 25.369 1.047 1.00 82.44 172 MET A N 1
ATOM 1396 C CA . MET A 1 172 ? -16.764 26.579 1.857 1.00 82.44 172 MET A CA 1
ATOM 1397 C C . MET A 1 172 ? -15.561 26.864 2.768 1.00 82.44 172 MET A C 1
ATOM 1399 O O . MET A 1 172 ? -15.173 28.016 2.930 1.00 82.44 172 MET A O 1
ATOM 1403 N N . GLU A 1 173 ? -14.939 25.834 3.346 1.00 81.50 173 GLU A N 1
ATOM 1404 C CA . GLU A 1 173 ? -13.719 26.010 4.142 1.00 81.50 173 GLU A CA 1
ATOM 1405 C C . GLU A 1 173 ? -12.540 26.485 3.290 1.00 81.50 173 GLU A C 1
ATOM 1407 O O . GLU A 1 173 ? -11.861 27.435 3.675 1.00 81.50 173 GLU A O 1
ATOM 1412 N N . LEU A 1 174 ? -12.316 25.872 2.122 1.00 77.62 174 LEU A N 1
ATOM 1413 C CA . LEU A 1 174 ? -11.254 26.285 1.201 1.00 77.62 174 LEU A CA 1
ATOM 1414 C C . LEU A 1 174 ? -11.449 27.721 0.700 1.00 77.62 174 LEU A C 1
ATOM 1416 O O . LEU A 1 174 ? -10.471 28.465 0.639 1.00 77.62 174 LEU A O 1
ATOM 1420 N N . ALA A 1 175 ? -12.685 28.101 0.375 1.00 77.94 175 ALA A N 1
ATOM 1421 C CA . ALA A 1 175 ? -13.081 29.460 0.013 1.00 77.94 175 ALA A CA 1
ATOM 1422 C C . ALA A 1 175 ? -12.692 30.463 1.105 1.00 77.94 175 ALA A C 1
ATOM 1424 O O . ALA A 1 175 ? -11.841 31.324 0.883 1.00 77.94 175 ALA A O 1
ATOM 1425 N N . ARG A 1 176 ? -13.199 30.250 2.327 1.00 79.62 176 ARG A N 1
ATOM 1426 C CA . ARG A 1 176 ? -12.926 31.088 3.505 1.00 79.62 176 ARG A CA 1
ATOM 1427 C C . ARG A 1 176 ? -11.431 31.230 3.795 1.00 79.62 176 ARG A C 1
ATOM 1429 O O . ARG A 1 176 ? -10.962 32.301 4.159 1.00 79.62 176 ARG A O 1
ATOM 1436 N N . THR A 1 177 ? -10.659 30.152 3.658 1.00 77.00 177 THR A N 1
ATOM 1437 C CA . THR A 1 177 ? -9.201 30.205 3.861 1.00 77.00 177 THR A CA 1
ATOM 1438 C C . THR A 1 177 ? -8.479 30.907 2.703 1.00 77.00 177 THR A C 1
ATOM 1440 O O . THR A 1 177 ? -7.374 31.407 2.900 1.00 77.00 177 THR A O 1
ATOM 1443 N N . SER A 1 178 ? -9.082 30.972 1.511 1.00 75.50 178 SER A N 1
ATOM 1444 C CA . SER A 1 178 ? -8.505 31.605 0.316 1.00 75.50 178 SER A CA 1
ATOM 1445 C C . SER A 1 178 ? -8.799 33.111 0.207 1.00 75.50 178 SER A C 1
ATOM 1447 O O . SER A 1 178 ? -7.959 33.833 -0.327 1.00 75.50 178 SER A O 1
ATOM 1449 N N . GLU A 1 179 ? -9.925 33.602 0.741 1.00 73.50 179 GLU A N 1
ATOM 1450 C CA . GLU A 1 179 ? -10.337 35.026 0.721 1.00 73.50 179 GLU A CA 1
ATOM 1451 C C . GLU A 1 179 ? -9.228 36.022 1.146 1.00 73.50 179 GLU A C 1
ATOM 1453 O O . GLU A 1 179 ? -8.996 37.015 0.442 1.00 73.50 179 GLU A O 1
ATOM 1458 N N . PRO A 1 180 ? -8.444 35.773 2.219 1.00 71.88 180 PRO A N 1
ATOM 1459 C CA . PRO A 1 180 ? -7.426 36.725 2.661 1.00 71.88 180 PRO A CA 1
ATOM 1460 C C . PRO A 1 180 ? -6.282 36.929 1.659 1.00 71.88 180 PRO A C 1
ATOM 1462 O O . PRO A 1 180 ? -5.659 37.994 1.662 1.00 71.88 180 PRO A O 1
ATOM 1465 N N . PHE A 1 181 ? -6.003 35.937 0.801 1.00 71.38 181 PHE A N 1
ATOM 1466 C CA . PHE A 1 181 ? -4.931 36.002 -0.202 1.00 71.38 181 PHE A CA 1
ATOM 1467 C C . PHE A 1 181 ? -5.244 36.985 -1.335 1.00 71.38 181 PHE A C 1
ATOM 1469 O O . PHE A 1 181 ? -4.325 37.474 -1.991 1.00 71.38 181 PHE A O 1
ATOM 1476 N N . THR A 1 182 ? -6.524 37.287 -1.562 1.00 66.25 182 THR A N 1
ATOM 1477 C CA . THR A 1 182 ? -6.975 38.226 -2.595 1.00 66.25 182 THR A CA 1
ATOM 1478 C C . THR A 1 182 ? -7.239 39.632 -2.065 1.00 66.25 182 THR A C 1
ATOM 1480 O O . THR A 1 182 ? -7.030 40.594 -2.802 1.00 66.25 182 THR A O 1
ATOM 1483 N N . GLU A 1 183 ? -7.678 39.771 -0.811 1.00 59.91 183 GLU A N 1
ATOM 1484 C CA . GLU A 1 183 ? -8.235 41.034 -0.298 1.00 59.91 183 GLU A CA 1
ATOM 1485 C C . GLU A 1 183 ? -7.266 41.861 0.561 1.00 59.91 183 GLU A C 1
ATOM 1487 O O . GLU A 1 183 ? -7.390 43.086 0.630 1.00 59.91 183 GLU A O 1
ATOM 1492 N N . THR A 1 184 ? -6.259 41.245 1.193 1.00 55.25 184 THR A N 1
ATOM 1493 C CA . THR A 1 184 ? -5.356 41.971 2.103 1.00 55.25 184 THR A CA 1
ATOM 1494 C C . THR A 1 184 ? -4.002 42.305 1.466 1.00 55.25 184 THR A C 1
ATOM 1496 O O . THR A 1 184 ? -3.185 41.437 1.184 1.00 55.25 184 THR A O 1
ATOM 1499 N N . ARG A 1 185 ? -3.712 43.608 1.293 1.00 51.47 185 ARG A N 1
ATOM 1500 C CA . ARG A 1 185 ? -2.372 44.128 0.913 1.00 51.47 185 ARG A CA 1
ATOM 1501 C C . ARG A 1 185 ? -1.303 43.913 1.998 1.00 51.47 185 ARG A C 1
ATOM 1503 O O . ARG A 1 185 ? -0.113 44.058 1.725 1.00 51.47 185 ARG A O 1
ATOM 1510 N N . LEU A 1 186 ? -1.717 43.603 3.227 1.00 49.97 186 LEU A N 1
ATOM 1511 C CA . LEU A 1 186 ? -0.837 43.304 4.353 1.00 49.97 186 LEU A CA 1
ATOM 1512 C C . LEU A 1 186 ? -0.525 41.808 4.366 1.00 49.97 186 LEU A C 1
ATOM 1514 O O . LEU A 1 186 ? -1.425 40.988 4.530 1.00 49.97 186 LEU A O 1
ATOM 1518 N N . LYS A 1 187 ? 0.762 41.475 4.224 1.00 51.62 187 LYS A N 1
ATOM 1519 C CA . LYS A 1 187 ? 1.323 40.120 4.293 1.00 51.62 187 LYS A CA 1
ATOM 1520 C C . LYS A 1 187 ? 1.063 39.456 5.653 1.00 51.62 187 LYS A C 1
ATOM 1522 O O . LYS A 1 187 ? 1.969 39.285 6.460 1.00 51.62 187 LYS A O 1
ATOM 1527 N N . SER A 1 188 ? -0.164 39.003 5.888 1.00 51.28 188 SER A N 1
ATOM 1528 C CA . SER A 1 188 ? -0.516 38.004 6.906 1.00 51.28 188 SER A CA 1
ATOM 1529 C C . SER A 1 188 ? -0.182 36.580 6.421 1.00 51.28 188 SER A C 1
ATOM 1531 O O . SER A 1 188 ? -0.855 35.606 6.759 1.00 51.28 188 SER A O 1
ATOM 1533 N N . GLU A 1 189 ? 0.872 36.461 5.600 1.00 56.34 189 GLU A N 1
ATOM 1534 C CA . GLU A 1 189 ? 1.237 35.256 4.854 1.00 56.34 189 GLU A CA 1
ATOM 1535 C C . GLU A 1 189 ? 1.445 34.056 5.791 1.00 56.34 189 GLU A C 1
ATOM 1537 O O . GLU A 1 189 ? 1.057 32.950 5.442 1.00 56.34 189 GLU A O 1
ATOM 1542 N N . SER A 1 190 ? 1.966 34.232 7.010 1.00 63.97 190 SER A N 1
ATOM 1543 C CA . SER A 1 190 ? 2.307 33.097 7.881 1.00 63.97 190 SER A CA 1
ATOM 1544 C C . SER A 1 190 ? 1.093 32.321 8.409 1.00 63.97 190 SER A C 1
ATOM 1546 O O . SER A 1 190 ? 1.051 31.101 8.259 1.00 63.97 190 SER A O 1
ATOM 1548 N N . ARG A 1 191 ? 0.093 32.990 9.001 1.00 71.94 191 ARG A N 1
ATOM 1549 C CA . ARG A 1 191 ? -1.042 32.308 9.655 1.00 71.94 191 ARG A CA 1
ATOM 1550 C C . ARG A 1 191 ? -1.983 31.654 8.644 1.00 71.94 191 ARG A C 1
ATOM 1552 O O . ARG A 1 191 ? -2.366 30.502 8.826 1.00 71.94 191 ARG A O 1
ATOM 1559 N N . ASN A 1 192 ? -2.302 32.354 7.558 1.00 72.56 192 ASN A N 1
ATOM 1560 C CA . ASN A 1 192 ? -3.216 31.838 6.537 1.00 72.56 192 ASN A CA 1
ATOM 1561 C C . ASN A 1 192 ? -2.561 30.724 5.708 1.00 72.56 192 ASN A C 1
ATOM 1563 O O . ASN A 1 192 ? -3.215 29.730 5.397 1.00 72.56 192 ASN A O 1
ATOM 1567 N N . LEU A 1 193 ? -1.250 30.810 5.422 1.00 75.94 193 LEU A N 1
ATOM 1568 C CA . LEU A 1 193 ? -0.517 29.691 4.816 1.00 75.94 193 LEU A CA 1
ATOM 1569 C C . LEU A 1 193 ? -0.432 28.488 5.757 1.00 75.94 193 LEU A C 1
ATOM 1571 O O . LEU A 1 193 ? -0.499 27.358 5.283 1.00 75.94 193 LEU A O 1
ATOM 1575 N N . GLN A 1 194 ? -0.296 28.700 7.069 1.00 77.50 194 GLN A N 1
ATOM 1576 C CA . GLN A 1 194 ? -0.326 27.612 8.050 1.00 77.50 194 GLN A CA 1
ATOM 1577 C C . GLN A 1 194 ? -1.699 26.932 8.106 1.00 77.50 194 GLN A C 1
ATOM 1579 O O . GLN A 1 194 ? -1.756 25.703 8.117 1.00 77.50 194 GLN A O 1
ATOM 1584 N N . GLU A 1 195 ? -2.797 27.693 8.087 1.00 79.44 195 GLU A N 1
ATOM 1585 C CA . GLU A 1 195 ? -4.158 27.139 8.043 1.00 79.44 195 GLU A CA 1
ATOM 1586 C C . GLU A 1 195 ? -4.404 26.378 6.734 1.00 79.44 195 GLU A C 1
ATOM 1588 O O . GLU A 1 195 ? -4.845 25.227 6.761 1.00 79.44 195 GLU A O 1
ATOM 1593 N N . LEU A 1 196 ? -3.999 26.947 5.594 1.00 79.88 196 LEU A N 1
ATOM 1594 C CA . LEU A 1 196 ? -4.081 26.279 4.296 1.00 79.88 196 LEU A CA 1
ATOM 1595 C C . LEU A 1 196 ? -3.241 24.995 4.263 1.00 79.88 196 LEU A C 1
ATOM 1597 O O . LEU A 1 196 ? -3.702 23.955 3.789 1.00 79.88 196 LEU A O 1
ATOM 1601 N N . LYS A 1 197 ? -2.017 25.033 4.801 1.00 81.44 197 LYS A N 1
ATOM 1602 C CA . LYS A 1 197 ? -1.140 23.860 4.918 1.00 81.44 197 LYS A CA 1
ATOM 1603 C C . LYS A 1 197 ? -1.774 22.792 5.812 1.00 81.44 197 LYS A C 1
ATOM 1605 O O . LYS A 1 197 ? -1.773 21.626 5.433 1.00 81.44 197 LYS A O 1
ATOM 1610 N N . ARG A 1 198 ? -2.394 23.176 6.931 1.00 81.25 198 ARG A N 1
ATOM 1611 C CA . ARG A 1 198 ? -3.096 22.254 7.838 1.00 81.25 198 ARG A CA 1
ATOM 1612 C C . ARG A 1 198 ? -4.289 21.574 7.163 1.00 81.25 198 ARG A C 1
ATOM 1614 O O . ARG A 1 198 ? -4.429 20.363 7.286 1.00 81.25 198 ARG A O 1
ATOM 1621 N N . ILE A 1 199 ? -5.117 22.318 6.428 1.00 76.06 199 ILE A N 1
ATOM 1622 C CA . ILE A 1 199 ? -6.298 21.775 5.726 1.00 76.06 199 ILE A CA 1
ATOM 1623 C C . ILE A 1 199 ? -5.888 20.831 4.581 1.00 76.06 199 ILE A C 1
ATOM 1625 O O . ILE A 1 199 ? -6.599 19.880 4.255 1.00 76.06 199 ILE A O 1
ATOM 1629 N N . THR A 1 200 ? -4.737 21.077 3.952 1.00 74.75 200 THR A N 1
ATOM 1630 C CA . THR A 1 200 ? -4.321 20.350 2.741 1.00 74.75 200 THR A CA 1
ATOM 1631 C C . THR A 1 200 ? -3.358 19.194 2.999 1.00 74.75 200 THR A C 1
ATOM 1633 O O . THR A 1 200 ? -3.545 18.133 2.399 1.00 74.75 200 THR A O 1
ATOM 1636 N N . MET A 1 201 ? -2.356 19.381 3.864 1.00 75.75 201 MET A N 1
ATOM 1637 C CA . MET A 1 201 ? -1.313 18.397 4.192 1.00 75.75 201 MET A CA 1
ATOM 1638 C C . MET A 1 201 ? -1.480 17.771 5.580 1.00 75.75 201 MET A C 1
ATOM 1640 O O . MET A 1 201 ? -0.909 16.713 5.826 1.00 75.75 201 MET A O 1
ATOM 1644 N N . GLY A 1 202 ? -2.236 18.404 6.480 1.00 75.50 202 GLY A N 1
ATOM 1645 C CA . GLY A 1 202 ? -2.231 18.065 7.902 1.00 75.50 202 GLY A CA 1
ATOM 1646 C C . GLY A 1 202 ? -1.064 18.714 8.652 1.00 75.50 202 GLY A C 1
ATOM 1647 O O . GLY A 1 202 ? -0.495 19.717 8.210 1.00 75.50 202 GLY A O 1
ATOM 1648 N N . ASN A 1 203 ? -0.723 18.159 9.816 1.00 71.19 203 ASN A N 1
ATOM 1649 C CA . ASN A 1 203 ? 0.398 18.645 10.618 1.00 71.19 203 ASN A CA 1
ATOM 1650 C C . ASN A 1 203 ? 1.725 18.228 9.977 1.00 71.19 203 ASN A C 1
ATOM 1652 O O . ASN A 1 203 ? 1.886 17.084 9.558 1.00 71.19 203 ASN A O 1
ATOM 1656 N N . HIS A 1 204 ? 2.670 19.164 9.898 1.00 76.81 204 HIS A N 1
ATOM 1657 C CA . HIS A 1 204 ? 4.016 18.861 9.430 1.00 76.81 204 HIS A CA 1
ATOM 1658 C C . HIS A 1 204 ? 4.800 18.149 10.531 1.00 76.81 204 HIS A C 1
ATOM 1660 O O . HIS A 1 204 ? 4.813 18.618 11.668 1.00 76.81 204 HIS A O 1
ATOM 1666 N N . ASP A 1 205 ? 5.453 17.051 10.169 1.00 84.81 205 ASP A N 1
ATOM 1667 C CA . ASP A 1 205 ? 6.227 16.233 11.087 1.00 84.81 205 ASP A CA 1
ATOM 1668 C C . ASP A 1 205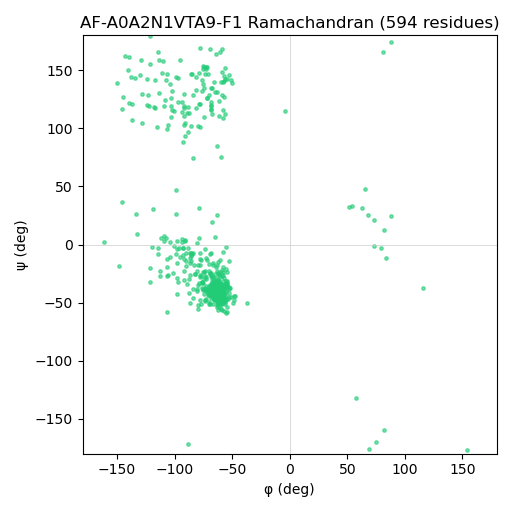 ? 7.558 15.824 10.443 1.00 84.81 205 ASP A C 1
ATOM 1670 O O . ASP A 1 205 ? 7.598 14.984 9.547 1.00 84.81 205 ASP A O 1
ATOM 1674 N N . GLU A 1 206 ? 8.654 16.422 10.907 1.00 88.62 206 GLU A N 1
ATOM 1675 C CA . GLU A 1 206 ? 10.008 16.140 10.412 1.00 88.62 206 GLU A CA 1
ATOM 1676 C C . GLU A 1 206 ? 10.434 14.684 10.650 1.00 88.62 206 GLU A C 1
ATOM 1678 O O . GLU A 1 206 ? 11.157 14.102 9.841 1.00 88.62 206 GLU A O 1
ATOM 1683 N N . ILE A 1 207 ? 9.948 14.071 11.734 1.00 91.81 207 ILE A N 1
ATOM 1684 C CA . ILE A 1 207 ? 10.223 12.671 12.066 1.00 91.81 207 ILE A CA 1
ATOM 1685 C C . ILE A 1 207 ? 9.582 11.765 11.012 1.00 91.81 207 ILE A C 1
ATOM 1687 O O . ILE A 1 207 ? 10.212 10.829 10.513 1.00 91.81 207 ILE A O 1
ATOM 1691 N N . PHE A 1 208 ? 8.346 12.087 10.627 1.00 91.44 208 PHE A N 1
ATOM 1692 C CA . PHE A 1 208 ? 7.639 11.368 9.578 1.00 91.44 208 PHE A CA 1
ATOM 1693 C C . PHE A 1 208 ? 8.298 11.554 8.205 1.00 91.44 208 PHE A C 1
ATOM 1695 O O . PHE A 1 208 ? 8.433 10.583 7.466 1.00 91.44 208 PHE A O 1
ATOM 1702 N N . GLU A 1 209 ? 8.781 12.753 7.869 1.00 91.38 209 GLU A N 1
ATOM 1703 C CA . GLU A 1 209 ? 9.517 12.986 6.613 1.00 91.38 209 GLU A CA 1
ATOM 1704 C C . GLU A 1 209 ? 10.825 12.176 6.544 1.00 91.38 209 GLU A C 1
ATOM 1706 O O . GLU A 1 209 ? 11.166 11.621 5.497 1.00 91.38 209 GLU A O 1
ATOM 1711 N N . ARG A 1 210 ? 11.537 12.023 7.669 1.00 93.31 210 ARG A N 1
ATOM 1712 C CA . ARG A 1 210 ? 12.715 11.142 7.734 1.00 93.31 210 ARG A CA 1
ATOM 1713 C C . ARG A 1 210 ? 12.337 9.682 7.476 1.00 93.31 210 ARG A C 1
ATOM 1715 O O . ARG A 1 210 ? 13.030 8.995 6.727 1.00 93.31 210 ARG A O 1
ATOM 1722 N N . PHE A 1 211 ? 11.227 9.217 8.048 1.00 95.50 211 PHE A N 1
ATOM 1723 C CA . PHE A 1 211 ? 10.700 7.877 7.779 1.00 95.50 211 PHE A CA 1
ATOM 1724 C C . PHE A 1 211 ? 10.278 7.701 6.311 1.00 95.50 211 PHE A C 1
ATOM 1726 O O . PHE A 1 211 ? 10.563 6.670 5.702 1.00 95.50 211 PHE A O 1
ATOM 1733 N N . VAL A 1 212 ? 9.657 8.719 5.710 1.00 94.44 212 VAL A N 1
ATOM 1734 C CA . VAL A 1 212 ? 9.283 8.736 4.289 1.00 94.44 212 VAL A CA 1
ATOM 1735 C C . VAL A 1 212 ? 10.499 8.482 3.394 1.00 94.44 212 VAL A C 1
ATOM 1737 O O . VAL A 1 212 ? 10.422 7.633 2.502 1.00 94.44 212 VAL A O 1
ATOM 1740 N N . GLU A 1 213 ? 11.627 9.148 3.639 1.00 95.12 213 GLU A N 1
ATOM 1741 C CA . GLU A 1 213 ? 12.833 8.950 2.827 1.00 95.12 213 GLU A CA 1
ATOM 1742 C C . GLU A 1 213 ? 13.416 7.535 2.989 1.00 95.12 213 GLU A C 1
ATOM 1744 O O . GLU A 1 213 ? 13.803 6.918 1.996 1.00 95.12 213 GLU A O 1
ATOM 1749 N N . LEU A 1 214 ? 13.389 6.965 4.201 1.00 95.31 214 LEU A N 1
ATOM 1750 C CA . LEU A 1 214 ? 13.790 5.567 4.422 1.00 95.31 214 LEU A CA 1
ATOM 1751 C C . LEU A 1 214 ? 12.908 4.594 3.642 1.00 95.31 214 LEU A C 1
ATOM 1753 O O . LEU A 1 214 ? 13.425 3.735 2.927 1.00 95.31 214 LEU A O 1
ATOM 1757 N N . THR A 1 215 ? 11.583 4.766 3.710 1.00 95.06 215 THR A N 1
ATOM 1758 C CA . THR A 1 215 ? 10.651 3.902 2.966 1.00 95.06 215 THR A CA 1
ATOM 1759 C C . THR A 1 215 ? 10.864 3.981 1.463 1.00 95.06 215 THR A C 1
ATOM 1761 O O . THR A 1 215 ? 10.814 2.953 0.791 1.00 95.06 215 THR A O 1
ATOM 1764 N N . LYS A 1 216 ? 11.161 5.173 0.933 1.00 93.75 216 LYS A N 1
ATOM 1765 C CA . LYS A 1 216 ? 11.499 5.364 -0.478 1.00 93.75 216 LYS A CA 1
ATOM 1766 C C . LYS A 1 216 ? 12.763 4.599 -0.854 1.00 93.75 216 LYS A C 1
ATOM 1768 O O . LYS A 1 216 ? 12.737 3.844 -1.823 1.00 93.75 216 LYS A O 1
ATOM 1773 N N . ASN A 1 217 ? 13.839 4.769 -0.091 1.00 93.38 217 ASN A N 1
ATOM 1774 C CA . ASN A 1 217 ? 15.124 4.144 -0.397 1.00 93.38 217 ASN A CA 1
ATOM 1775 C C . ASN A 1 217 ? 15.038 2.619 -0.306 1.00 93.38 217 ASN A C 1
ATOM 1777 O O . ASN A 1 217 ? 15.447 1.930 -1.235 1.00 93.38 217 ASN A O 1
ATOM 1781 N N . ASN A 1 218 ? 14.424 2.081 0.749 1.00 94.88 218 ASN A N 1
ATOM 1782 C CA . ASN A 1 218 ? 14.251 0.636 0.905 1.00 94.88 218 ASN A CA 1
ATOM 1783 C C . ASN A 1 218 ? 13.350 0.037 -0.179 1.00 94.88 218 ASN A C 1
ATOM 1785 O O . ASN A 1 218 ? 13.677 -1.007 -0.742 1.00 94.88 218 ASN A O 1
ATOM 1789 N N . PHE A 1 219 ? 12.258 0.719 -0.535 1.00 93.12 219 PHE A N 1
ATOM 1790 C CA . PHE A 1 219 ? 11.412 0.305 -1.652 1.00 93.12 219 PHE A CA 1
ATOM 1791 C C . PHE A 1 219 ? 12.198 0.254 -2.969 1.00 93.12 219 PHE A C 1
ATOM 1793 O O . PHE A 1 219 ? 12.109 -0.731 -3.704 1.00 93.12 219 PHE A O 1
ATOM 1800 N N . GLN A 1 220 ? 12.982 1.294 -3.269 1.00 90.12 220 GLN A N 1
ATOM 1801 C CA . GLN A 1 220 ? 13.777 1.353 -4.494 1.00 90.12 220 GLN A CA 1
ATOM 1802 C C . GLN A 1 220 ? 14.869 0.282 -4.503 1.00 90.12 220 GLN A C 1
ATOM 1804 O O . GLN A 1 220 ? 14.964 -0.478 -5.461 1.00 90.12 220 GLN A O 1
ATOM 1809 N N . ASN A 1 221 ? 15.618 0.122 -3.418 1.00 90.81 221 ASN A N 1
ATOM 1810 C CA . ASN A 1 221 ? 16.675 -0.882 -3.346 1.00 90.81 221 ASN A CA 1
ATOM 1811 C C . ASN A 1 221 ? 16.132 -2.312 -3.527 1.00 90.81 221 ASN A C 1
ATOM 1813 O O . ASN A 1 221 ? 16.761 -3.121 -4.201 1.00 90.81 221 ASN A O 1
ATOM 1817 N N . ILE A 1 222 ? 14.939 -2.617 -3.003 1.00 91.62 222 ILE A N 1
ATOM 1818 C CA . ILE A 1 222 ? 14.299 -3.929 -3.188 1.00 91.62 222 ILE A CA 1
ATOM 1819 C C . ILE A 1 222 ? 13.753 -4.104 -4.611 1.00 91.62 222 ILE A C 1
ATOM 1821 O O . ILE A 1 222 ? 13.948 -5.137 -5.244 1.00 91.62 222 ILE A O 1
ATOM 1825 N N . LEU A 1 223 ? 13.010 -3.131 -5.134 1.00 89.06 223 LEU A N 1
ATOM 1826 C CA . LEU A 1 223 ? 12.282 -3.330 -6.390 1.00 89.06 223 LEU A CA 1
ATOM 1827 C C . LEU A 1 223 ? 13.162 -3.084 -7.626 1.00 89.06 223 LEU A C 1
ATOM 1829 O O . LEU A 1 223 ? 13.052 -3.761 -8.657 1.00 89.06 223 LEU A O 1
ATOM 1833 N N . TYR A 1 224 ? 14.020 -2.083 -7.520 1.00 85.12 224 TYR A N 1
ATOM 1834 C CA . TYR A 1 224 ? 14.812 -1.518 -8.599 1.00 85.12 224 TYR A CA 1
ATOM 1835 C C . TYR A 1 224 ? 16.281 -1.926 -8.513 1.00 85.12 224 TYR A C 1
ATOM 1837 O O . TYR A 1 224 ? 16.900 -2.059 -9.565 1.00 85.12 224 TYR A O 1
ATOM 1845 N N . GLY A 1 225 ? 16.781 -2.229 -7.315 1.00 84.56 225 GLY A N 1
ATOM 1846 C CA . GLY A 1 225 ? 18.187 -2.536 -7.070 1.00 84.56 225 GLY A CA 1
ATOM 1847 C C . GLY A 1 225 ? 19.017 -1.290 -6.790 1.00 84.56 225 GLY A C 1
ATOM 1848 O O . GLY A 1 225 ? 18.526 -0.163 -6.859 1.00 84.56 225 GLY A O 1
ATOM 1849 N N . THR A 1 226 ? 20.281 -1.496 -6.443 1.00 81.88 226 THR A N 1
ATOM 1850 C CA . THR A 1 226 ? 21.272 -0.426 -6.274 1.00 81.88 226 THR A CA 1
ATOM 1851 C C . THR A 1 226 ? 21.982 -0.119 -7.599 1.00 81.88 226 THR A C 1
ATOM 1853 O O . THR A 1 226 ? 21.584 -0.598 -8.658 1.00 81.88 226 THR A O 1
ATOM 1856 N N . GLU A 1 227 ? 23.033 0.702 -7.584 1.00 71.56 227 GLU A N 1
ATOM 1857 C CA . GLU A 1 227 ? 23.870 0.910 -8.778 1.00 71.56 227 GLU A CA 1
ATOM 1858 C C . GLU A 1 227 ? 24.706 -0.326 -9.139 1.00 71.56 227 GLU A C 1
ATOM 1860 O O . GLU A 1 227 ? 25.069 -0.509 -10.300 1.00 71.56 227 GLU A O 1
ATOM 1865 N N . ASN A 1 228 ? 24.984 -1.188 -8.158 1.00 74.19 228 ASN A N 1
ATOM 1866 C CA . ASN A 1 228 ? 25.696 -2.446 -8.378 1.00 74.19 228 ASN A CA 1
ATOM 1867 C C . ASN A 1 228 ? 24.786 -3.508 -9.006 1.00 74.19 228 ASN A C 1
ATOM 1869 O O . ASN A 1 228 ? 25.256 -4.391 -9.725 1.00 74.19 228 ASN A O 1
ATOM 1873 N N . ASP A 1 229 ? 23.482 -3.403 -8.754 1.00 73.94 229 ASP A N 1
ATOM 1874 C CA . ASP A 1 229 ? 22.473 -4.298 -9.294 1.00 73.94 229 ASP A CA 1
ATOM 1875 C C . ASP A 1 229 ? 22.051 -3.791 -10.680 1.00 73.94 229 ASP A C 1
ATOM 1877 O O . ASP A 1 229 ? 21.285 -2.841 -10.829 1.00 73.94 229 ASP A O 1
ATOM 1881 N N . VAL A 1 230 ? 22.569 -4.432 -11.729 1.00 72.19 230 VAL A N 1
ATOM 1882 C CA . VAL A 1 230 ? 22.285 -4.084 -13.137 1.00 72.19 230 VAL A CA 1
ATOM 1883 C C . VAL A 1 230 ? 20.773 -4.079 -13.435 1.00 72.19 230 VAL A C 1
ATOM 1885 O O . VAL A 1 230 ? 20.272 -3.307 -14.256 1.00 72.19 230 VAL A O 1
ATOM 1888 N N . VAL A 1 231 ? 20.017 -4.934 -12.748 1.00 78.12 231 VAL A N 1
ATOM 1889 C CA . VAL A 1 231 ? 18.567 -5.117 -12.896 1.00 78.12 231 VAL A CA 1
ATOM 1890 C C . VAL A 1 231 ? 17.914 -5.303 -11.525 1.00 78.12 231 VAL A C 1
ATOM 1892 O O . VAL A 1 231 ? 18.593 -5.645 -10.567 1.00 78.12 231 VAL A O 1
ATOM 1895 N N . GLY A 1 232 ? 16.593 -5.110 -11.434 1.00 84.00 232 GLY A N 1
ATOM 1896 C CA . GLY A 1 232 ? 15.809 -5.279 -10.200 1.00 84.00 232 GLY A CA 1
ATOM 1897 C C . GLY A 1 232 ? 14.688 -6.320 -10.325 1.00 84.00 232 GLY A C 1
ATOM 1898 O O . GLY A 1 232 ? 14.453 -6.877 -11.401 1.00 84.00 232 GLY A O 1
ATOM 1899 N N . ILE A 1 233 ? 13.941 -6.538 -9.236 1.00 88.25 233 ILE A N 1
ATOM 1900 C CA . ILE A 1 233 ? 12.773 -7.444 -9.181 1.00 88.25 233 ILE A CA 1
ATOM 1901 C C . ILE A 1 233 ? 11.649 -6.986 -10.128 1.00 88.25 233 ILE A C 1
ATOM 1903 O O . ILE A 1 233 ? 10.929 -7.816 -10.686 1.00 88.25 233 ILE A O 1
ATOM 1907 N N . HIS A 1 234 ? 11.519 -5.676 -10.372 1.00 85.69 234 HIS A N 1
ATOM 1908 C CA . HIS A 1 234 ? 10.504 -5.108 -11.273 1.00 85.69 234 HIS A CA 1
ATOM 1909 C C . HIS A 1 234 ? 10.516 -5.704 -12.690 1.00 85.69 234 HIS A C 1
ATOM 1911 O O . HIS A 1 234 ? 9.495 -5.655 -13.379 1.00 85.69 234 HIS A O 1
ATOM 1917 N N . LEU A 1 235 ? 11.645 -6.270 -13.130 1.00 84.50 235 LEU A N 1
ATOM 1918 C CA . LEU A 1 235 ? 11.769 -6.954 -14.414 1.00 84.50 235 LEU A CA 1
ATOM 1919 C C . LEU A 1 235 ? 10.834 -8.167 -14.511 1.00 84.50 235 LEU A C 1
ATOM 1921 O O . LEU A 1 235 ? 10.216 -8.405 -15.546 1.00 84.50 235 LEU A O 1
ATOM 1925 N N . ILE A 1 236 ? 10.679 -8.911 -13.418 1.00 88.94 236 ILE A N 1
ATOM 1926 C CA . ILE A 1 236 ? 9.763 -10.051 -13.376 1.00 88.94 236 ILE A CA 1
ATOM 1927 C C . ILE A 1 236 ? 8.328 -9.546 -13.529 1.00 88.94 236 ILE A C 1
ATOM 1929 O O . ILE A 1 236 ? 7.575 -10.040 -14.369 1.00 88.94 236 ILE A O 1
ATOM 1933 N N . SER A 1 237 ? 7.969 -8.501 -12.775 1.00 87.81 237 SER A N 1
ATOM 1934 C CA . SER A 1 237 ? 6.659 -7.853 -12.880 1.00 87.81 237 SER A CA 1
ATOM 1935 C C . SER A 1 237 ? 6.377 -7.373 -14.307 1.00 87.81 237 SER A C 1
ATOM 1937 O O . SER A 1 237 ? 5.249 -7.494 -14.788 1.00 87.81 237 SER A O 1
ATOM 1939 N N . TYR A 1 238 ? 7.399 -6.867 -15.004 1.00 83.75 238 TYR A N 1
ATOM 1940 C CA . TYR A 1 238 ? 7.315 -6.462 -16.404 1.00 83.75 238 TYR A CA 1
ATOM 1941 C C . TYR A 1 238 ? 6.889 -7.619 -17.319 1.00 83.75 238 TYR A C 1
ATOM 1943 O O . TYR A 1 238 ? 5.851 -7.522 -17.981 1.00 83.75 238 TYR A O 1
ATOM 1951 N N . PHE A 1 239 ? 7.619 -8.736 -17.303 1.00 84.38 239 PHE A N 1
ATOM 1952 C CA . PHE A 1 239 ? 7.334 -9.880 -18.177 1.00 84.38 239 PHE A CA 1
ATOM 1953 C C . PHE A 1 239 ? 6.035 -10.612 -17.821 1.00 84.38 239 PHE A C 1
ATOM 1955 O O . PHE A 1 239 ? 5.283 -11.017 -18.712 1.00 84.38 239 PHE A O 1
ATOM 1962 N N . VAL A 1 240 ? 5.695 -10.696 -16.533 1.00 87.31 240 VAL A N 1
ATOM 1963 C CA . VAL A 1 240 ? 4.390 -11.204 -16.081 1.00 87.31 240 VAL A CA 1
ATOM 1964 C C . VAL A 1 240 ? 3.255 -10.319 -16.608 1.00 87.31 240 VAL A C 1
ATOM 1966 O O . VAL A 1 240 ? 2.273 -10.821 -17.158 1.00 87.31 240 VAL A O 1
ATOM 1969 N N . SER A 1 241 ? 3.383 -8.993 -16.493 1.00 82.62 241 SER A N 1
ATOM 1970 C CA . SER A 1 241 ? 2.365 -8.045 -16.967 1.00 82.62 241 SER A CA 1
ATOM 1971 C C . SER A 1 241 ? 2.184 -8.097 -18.486 1.00 82.62 241 SER A C 1
ATOM 1973 O O . SER A 1 241 ? 1.052 -8.010 -18.962 1.00 82.62 241 SER A O 1
ATOM 1975 N N . ARG A 1 242 ? 3.274 -8.290 -19.242 1.00 77.56 242 ARG A N 1
ATOM 1976 C CA . ARG A 1 242 ? 3.262 -8.472 -20.703 1.00 77.56 242 ARG A CA 1
ATOM 1977 C C . ARG A 1 242 ? 2.606 -9.773 -21.141 1.00 77.56 242 ARG A C 1
ATOM 1979 O O . ARG A 1 242 ? 1.826 -9.772 -22.088 1.00 77.56 242 ARG A O 1
ATOM 1986 N N . SER A 1 243 ? 2.875 -10.852 -20.416 1.00 79.00 243 SER A N 1
ATOM 1987 C CA . SER A 1 243 ? 2.253 -12.158 -20.658 1.00 79.00 243 SER A CA 1
ATOM 1988 C C . SER A 1 243 ? 0.771 -12.174 -20.273 1.00 79.00 243 SER A C 1
ATOM 1990 O O . SER A 1 243 ? 0.017 -13.047 -20.701 1.00 79.00 243 SER A O 1
ATOM 1992 N N . THR A 1 244 ? 0.333 -11.191 -19.479 1.00 76.56 244 THR A N 1
ATOM 1993 C CA . THR A 1 244 ? -1.049 -11.068 -19.038 1.00 76.56 244 THR A CA 1
ATOM 1994 C C . THR A 1 244 ? -1.864 -10.192 -19.996 1.00 76.56 244 THR A C 1
ATOM 1996 O O . THR A 1 244 ? -1.615 -8.984 -20.088 1.00 76.56 244 THR A O 1
ATOM 1999 N N . PRO A 1 245 ? -2.907 -10.733 -20.646 1.00 69.06 245 PRO A N 1
ATOM 2000 C CA . PRO A 1 245 ? -3.774 -9.944 -21.513 1.00 69.06 245 PRO A CA 1
ATOM 2001 C C . PRO A 1 245 ? -4.405 -8.734 -20.797 1.00 69.06 245 PRO A C 1
ATOM 2003 O O . PRO A 1 245 ? -4.596 -8.682 -19.573 1.00 69.06 245 PRO A O 1
ATOM 2006 N N . VAL A 1 246 ? -4.690 -7.699 -21.587 1.00 66.69 246 VAL A N 1
ATOM 2007 C CA . VAL A 1 246 ? -5.255 -6.442 -21.092 1.00 66.69 246 VAL A CA 1
ATOM 2008 C C . VAL A 1 246 ? -6.755 -6.639 -20.845 1.00 66.69 246 VAL A C 1
ATOM 2010 O O . VAL A 1 246 ? -7.494 -6.978 -21.762 1.00 66.69 246 VAL A O 1
ATOM 2013 N N . LEU A 1 247 ? -7.209 -6.430 -19.604 1.00 62.56 247 LEU A N 1
ATOM 2014 C CA . LEU A 1 247 ? -8.623 -6.565 -19.208 1.00 62.56 247 LEU A CA 1
ATOM 2015 C C . LEU A 1 247 ? -9.460 -5.297 -19.484 1.00 62.56 247 LEU A C 1
ATOM 2017 O O . LEU A 1 247 ? -10.674 -5.301 -19.308 1.00 62.56 247 LEU A O 1
ATOM 2021 N N . ARG A 1 248 ? -8.818 -4.195 -19.887 1.00 59.91 248 ARG A N 1
ATOM 2022 C CA . ARG A 1 248 ? -9.436 -2.895 -20.199 1.00 59.91 248 ARG A CA 1
ATOM 2023 C C . ARG A 1 248 ? -8.967 -2.403 -21.566 1.00 59.91 248 ARG A C 1
ATOM 2025 O O . ARG A 1 248 ? -7.852 -2.703 -21.966 1.00 59.91 248 ARG A O 1
ATOM 2032 N N . ASP A 1 249 ? -9.720 -1.502 -22.193 1.00 49.69 249 ASP A N 1
ATOM 2033 C CA . ASP A 1 249 ? -9.334 -0.829 -23.453 1.00 49.69 249 ASP A CA 1
ATOM 2034 C C . ASP A 1 249 ? -8.093 0.089 -23.342 1.00 49.69 249 ASP A C 1
ATOM 2036 O O . ASP A 1 249 ? -7.755 0.831 -24.264 1.00 49.69 249 ASP A O 1
ATOM 2040 N N . ARG A 1 250 ? -7.398 0.096 -22.196 1.00 52.38 250 ARG A N 1
ATOM 2041 C CA . ARG A 1 250 ? -6.221 0.931 -21.939 1.00 52.38 250 ARG A CA 1
ATOM 2042 C C . ARG A 1 250 ? -4.962 0.060 -21.908 1.00 52.38 250 ARG A C 1
ATOM 2044 O O . ARG A 1 250 ? -4.903 -0.818 -21.055 1.00 52.38 250 ARG A O 1
ATOM 2051 N N . PRO A 1 251 ? -3.933 0.344 -22.733 1.00 53.75 251 PRO A N 1
ATOM 2052 C CA . PRO A 1 251 ? -2.685 -0.422 -22.730 1.00 53.75 251 PRO A CA 1
ATOM 2053 C C . PRO A 1 251 ? -2.054 -0.487 -21.331 1.00 53.75 251 PRO A C 1
ATOM 2055 O O . PRO A 1 251 ? -2.074 0.515 -20.615 1.00 53.75 251 PRO A O 1
ATOM 2058 N N . ASN A 1 252 ? -1.453 -1.623 -20.958 1.00 55.72 252 ASN A N 1
ATOM 2059 C CA . ASN A 1 252 ? -0.737 -1.797 -19.677 1.00 55.72 252 ASN A CA 1
ATOM 2060 C C . ASN A 1 252 ? 0.565 -0.982 -19.596 1.00 55.72 252 ASN A C 1
ATOM 2062 O O . ASN A 1 252 ? 1.181 -0.881 -18.533 1.00 55.72 252 ASN A O 1
ATOM 2066 N N . GLU A 1 253 ? 0.960 -0.371 -20.710 1.00 53.09 253 GLU A N 1
ATOM 2067 C CA . GLU A 1 253 ? 2.209 0.351 -20.860 1.00 53.09 253 GLU A CA 1
ATOM 2068 C C . GLU A 1 253 ? 2.031 1.844 -21.066 1.00 53.09 253 GLU A C 1
ATOM 2070 O O . GLU A 1 253 ? 0.976 2.358 -21.471 1.00 53.09 253 GLU A O 1
ATOM 2075 N N . ARG A 1 254 ? 3.109 2.561 -20.769 1.00 52.88 254 ARG A N 1
ATOM 2076 C CA . ARG A 1 254 ? 3.220 3.982 -21.050 1.00 52.88 254 ARG A CA 1
ATOM 2077 C C . ARG A 1 254 ? 3.552 4.146 -22.537 1.00 52.88 254 ARG A C 1
ATOM 2079 O O . ARG A 1 254 ? 4.611 3.683 -22.951 1.00 52.88 254 ARG A O 1
ATOM 2086 N N . PRO A 1 255 ? 2.722 4.842 -23.337 1.00 46.62 255 PRO A N 1
ATOM 2087 C CA . PRO A 1 255 ? 3.217 5.359 -24.601 1.00 46.62 255 PRO A CA 1
ATOM 2088 C C . PRO A 1 255 ? 4.389 6.285 -24.280 1.00 46.62 255 PRO A C 1
ATOM 2090 O O . PRO A 1 255 ? 4.290 7.149 -23.400 1.00 46.62 255 PRO A O 1
ATOM 2093 N N . SER A 1 256 ? 5.519 6.066 -24.944 1.00 47.25 256 SER A N 1
ATOM 2094 C CA . SER A 1 256 ? 6.710 6.887 -24.754 1.00 47.25 256 SER A CA 1
ATOM 2095 C C . SER A 1 256 ? 6.369 8.353 -25.069 1.00 47.25 256 SER A C 1
ATOM 2097 O O . SER A 1 256 ? 6.123 8.733 -26.214 1.00 47.25 256 SER A O 1
ATOM 2099 N N . ARG A 1 257 ? 6.305 9.213 -24.038 1.00 41.59 257 ARG A N 1
ATOM 2100 C CA . ARG A 1 257 ? 6.135 10.657 -24.250 1.00 41.59 257 ARG A CA 1
ATOM 2101 C C . ARG A 1 257 ? 7.336 11.149 -25.038 1.00 41.59 257 ARG A C 1
ATOM 2103 O O . ARG A 1 257 ? 8.440 11.224 -24.510 1.00 41.59 257 ARG A O 1
ATOM 2110 N N . SER A 1 258 ? 7.102 11.517 -26.285 1.00 38.34 258 SER A N 1
ATOM 2111 C CA . SER A 1 258 ? 8.100 12.168 -27.108 1.00 38.34 258 SER A CA 1
ATOM 2112 C C . SER A 1 258 ? 7.524 13.438 -27.709 1.00 38.34 258 SER A C 1
ATOM 2114 O O . SER A 1 258 ? 6.746 13.403 -28.655 1.00 38.34 258 SER A O 1
ATOM 2116 N N . MET A 1 259 ? 7.935 14.576 -27.142 1.00 34.00 259 MET A N 1
ATOM 2117 C CA . MET A 1 259 ? 8.104 15.771 -27.962 1.00 34.00 259 MET A CA 1
ATOM 2118 C C . MET A 1 259 ? 9.282 15.499 -28.904 1.00 34.00 259 MET A C 1
ATOM 2120 O O . MET A 1 259 ? 10.270 14.883 -28.499 1.00 34.00 259 MET A O 1
ATOM 2124 N N . GLY A 1 260 ? 9.102 15.844 -30.177 1.00 35.25 260 GLY A N 1
ATOM 2125 C CA . GLY A 1 260 ? 9.980 15.456 -31.276 1.00 35.25 260 GLY A CA 1
ATOM 2126 C C . GLY A 1 260 ? 11.426 15.945 -31.160 1.00 35.25 260 GLY A C 1
ATOM 2127 O O . GLY A 1 260 ? 11.751 16.820 -30.363 1.00 35.25 260 GLY A O 1
ATOM 2128 N N . GLY A 1 261 ? 12.277 15.352 -31.999 1.00 37.19 261 GLY A N 1
ATOM 2129 C CA . GLY A 1 261 ? 13.610 15.856 -32.335 1.00 37.19 261 GLY A CA 1
ATOM 2130 C C . GLY A 1 261 ? 14.777 14.973 -31.901 1.00 37.19 261 GLY A C 1
ATOM 2131 O O . GLY A 1 261 ? 15.717 14.822 -32.663 1.00 37.19 261 GLY A O 1
ATOM 2132 N N . ASP A 1 262 ? 14.701 14.333 -30.732 1.00 43.03 262 ASP A N 1
ATOM 2133 C CA . ASP A 1 262 ? 15.935 13.961 -30.012 1.00 43.03 262 ASP A CA 1
ATOM 2134 C C . ASP A 1 262 ? 15.951 12.514 -29.476 1.00 43.03 262 ASP A C 1
ATOM 2136 O O . ASP A 1 262 ? 16.561 12.183 -28.459 1.00 43.03 262 ASP A O 1
ATOM 2140 N N . LYS A 1 263 ? 15.181 11.634 -30.130 1.00 45.69 263 LYS A N 1
ATOM 2141 C CA . LYS A 1 263 ? 14.900 10.264 -29.662 1.00 45.69 263 LYS A CA 1
ATOM 2142 C C . LYS A 1 263 ? 16.114 9.343 -29.720 1.00 45.69 263 LYS A C 1
ATOM 2144 O O . LYS A 1 263 ? 16.339 8.591 -28.782 1.00 45.69 263 LYS A O 1
ATOM 2149 N N . GLY A 1 264 ? 16.874 9.390 -30.813 1.00 42.62 264 GLY A N 1
ATOM 2150 C CA . GLY A 1 264 ? 18.036 8.519 -30.996 1.00 42.62 264 GLY A CA 1
ATOM 2151 C C . GLY A 1 264 ? 19.151 8.866 -30.017 1.00 42.62 264 GLY A C 1
ATOM 2152 O O . GLY A 1 264 ? 19.692 7.981 -29.370 1.00 42.62 264 GLY A O 1
ATOM 2153 N N . GLN A 1 265 ? 19.422 10.160 -29.840 1.00 40.47 265 GLN A N 1
ATOM 2154 C CA . GLN A 1 265 ? 20.524 10.654 -29.020 1.00 40.47 265 GLN A CA 1
ATOM 2155 C C . GLN A 1 265 ? 20.250 10.484 -27.521 1.00 40.47 265 GLN A C 1
ATOM 2157 O O . GLN A 1 265 ? 21.118 9.985 -26.825 1.00 40.47 265 GLN A O 1
ATOM 2162 N N . LYS A 1 266 ? 19.017 10.709 -27.038 1.00 45.44 266 LYS A N 1
ATOM 2163 C CA . LYS A 1 266 ? 18.647 10.453 -25.627 1.00 45.44 266 LYS A CA 1
ATOM 2164 C C . LYS A 1 266 ? 18.519 8.979 -25.261 1.00 45.44 266 LYS A C 1
ATOM 2166 O O . LYS A 1 266 ? 18.731 8.619 -24.107 1.00 45.44 266 LYS A O 1
ATOM 2171 N N . ILE A 1 267 ? 18.138 8.119 -26.207 1.00 46.12 267 ILE A N 1
ATOM 2172 C CA . ILE A 1 267 ? 18.118 6.663 -25.992 1.00 46.12 267 ILE A CA 1
ATOM 2173 C C . ILE A 1 267 ? 19.541 6.103 -26.052 1.00 46.12 267 ILE A C 1
ATOM 2175 O O . ILE A 1 267 ? 19.841 5.198 -25.291 1.00 46.12 267 ILE A O 1
ATOM 2179 N N . LEU A 1 268 ? 20.425 6.672 -26.877 1.00 40.09 268 LEU A N 1
ATOM 2180 C CA . LEU A 1 268 ? 21.858 6.364 -26.892 1.00 40.09 268 LEU A CA 1
ATOM 2181 C C . LEU A 1 268 ? 22.612 6.976 -25.705 1.00 40.09 268 LEU A C 1
ATOM 2183 O O . LEU A 1 268 ? 23.550 6.358 -25.238 1.00 40.09 268 LEU A O 1
ATOM 2187 N N . GLU A 1 269 ? 22.186 8.110 -25.149 1.00 43.16 269 GLU A N 1
ATOM 2188 C CA . GLU A 1 269 ? 22.686 8.639 -23.870 1.00 43.16 269 GLU A CA 1
ATOM 2189 C C . GLU A 1 269 ? 22.186 7.784 -22.699 1.00 43.16 269 GLU A C 1
ATOM 2191 O O . GLU A 1 269 ? 22.958 7.477 -21.802 1.00 43.16 269 GLU A O 1
ATOM 2196 N N . ARG A 1 270 ? 20.931 7.303 -22.736 1.00 46.09 270 ARG A N 1
ATOM 2197 C CA . ARG A 1 270 ? 20.405 6.249 -21.837 1.00 46.09 270 ARG A CA 1
ATOM 2198 C C . ARG A 1 270 ? 20.947 4.851 -22.125 1.00 46.09 270 ARG A C 1
ATOM 2200 O O . ARG A 1 270 ? 20.699 3.981 -21.300 1.00 46.09 270 ARG A O 1
ATOM 2207 N N . ILE A 1 271 ? 21.598 4.678 -23.279 1.00 47.03 271 ILE A N 1
ATOM 2208 C CA . ILE A 1 271 ? 22.474 3.627 -23.849 1.00 47.03 271 ILE A CA 1
ATOM 2209 C C . ILE A 1 271 ? 23.918 3.575 -23.316 1.00 47.03 271 ILE A C 1
ATOM 2211 O O . ILE A 1 271 ? 24.524 2.536 -23.091 1.00 47.03 271 ILE A O 1
ATOM 2215 N N . ALA A 1 272 ? 24.456 4.781 -23.126 1.00 40.09 272 ALA A N 1
ATOM 2216 C CA . ALA A 1 272 ? 25.853 5.089 -22.845 1.00 40.09 272 ALA A CA 1
ATOM 2217 C C . ALA A 1 272 ? 26.093 5.634 -21.418 1.00 40.09 272 ALA A C 1
ATOM 2219 O O . ALA A 1 272 ? 27.208 6.016 -21.086 1.00 40.09 272 ALA A O 1
ATOM 2220 N N . SER A 1 273 ? 25.068 5.655 -20.561 1.00 41.50 273 SER A N 1
ATOM 2221 C CA . SER A 1 273 ? 25.115 5.939 -19.113 1.00 41.50 273 SER A CA 1
ATOM 2222 C C . SER A 1 273 ? 24.612 4.747 -18.255 1.00 41.50 273 SER A C 1
ATOM 2224 O O . SER A 1 273 ? 24.039 4.929 -17.184 1.00 41.50 273 SER A O 1
ATOM 2226 N N . THR A 1 274 ? 24.803 3.509 -18.732 1.00 45.75 274 THR A N 1
ATOM 2227 C CA . THR A 1 274 ? 23.769 2.444 -18.837 1.00 45.75 274 THR A CA 1
ATOM 2228 C C . THR A 1 274 ? 24.376 1.095 -18.449 1.00 45.75 274 THR A C 1
ATOM 2230 O O . THR A 1 274 ? 25.346 0.682 -19.055 1.00 45.75 274 THR A O 1
ATOM 2233 N N . ILE A 1 275 ? 23.932 0.309 -17.474 1.00 52.44 275 ILE A N 1
ATOM 2234 C CA . ILE A 1 275 ? 22.585 -0.009 -17.015 1.00 52.44 275 ILE A CA 1
ATOM 2235 C C . ILE A 1 275 ? 22.700 -0.186 -15.498 1.00 52.44 275 ILE A C 1
ATOM 2237 O O . ILE A 1 275 ? 23.340 -1.127 -15.029 1.00 52.44 275 ILE A O 1
ATOM 2241 N N . PRO A 1 276 ? 22.024 0.670 -14.730 1.00 49.12 276 PRO A N 1
ATOM 2242 C CA . PRO A 1 276 ? 21.060 0.046 -13.850 1.00 49.12 276 PRO A CA 1
ATOM 2243 C C . PRO A 1 276 ? 19.680 0.624 -14.153 1.00 49.12 276 PRO A C 1
ATOM 2245 O O . PRO A 1 276 ? 19.418 1.822 -14.001 1.00 49.12 276 PRO A O 1
ATOM 2248 N N . LEU A 1 277 ? 18.757 -0.256 -14.564 1.00 53.97 277 LEU A N 1
ATOM 2249 C CA . LEU A 1 277 ? 17.325 0.073 -14.658 1.00 53.97 277 LEU A CA 1
ATOM 2250 C C . LEU A 1 277 ? 16.791 0.646 -13.335 1.00 53.97 277 LEU A C 1
ATOM 2252 O O . LEU A 1 277 ? 15.725 1.268 -13.313 1.00 53.97 277 LEU A O 1
ATOM 2256 N N . SER A 1 278 ? 17.562 0.493 -12.254 1.00 51.38 278 SER A N 1
ATOM 2257 C CA . SER A 1 278 ? 17.254 1.014 -10.943 1.00 51.38 278 SER A CA 1
ATOM 2258 C C . SER A 1 278 ? 16.969 2.520 -10.904 1.00 51.38 278 SER A C 1
ATOM 2260 O O . SER A 1 278 ? 16.095 2.965 -10.161 1.00 51.38 278 SER A O 1
ATOM 2262 N N . LYS A 1 279 ? 17.629 3.316 -11.762 1.00 52.38 279 LYS A N 1
ATOM 2263 C CA . LYS A 1 279 ? 17.501 4.788 -11.783 1.00 52.38 279 LYS A CA 1
ATOM 2264 C C . LYS A 1 279 ? 16.257 5.306 -12.505 1.00 52.38 279 LYS A C 1
ATOM 2266 O O . LYS A 1 279 ? 15.842 6.444 -12.281 1.00 52.38 279 LYS A O 1
ATOM 2271 N N . HIS A 1 280 ? 15.671 4.517 -13.404 1.00 53.69 280 HIS A N 1
ATOM 2272 C CA . HIS A 1 280 ? 14.617 4.990 -14.310 1.00 53.69 280 HIS A CA 1
ATOM 2273 C C . HIS A 1 280 ? 13.204 4.534 -13.919 1.00 53.69 280 HIS A C 1
ATOM 2275 O O . HIS A 1 280 ? 12.221 5.084 -14.429 1.00 53.69 280 HIS A O 1
ATOM 2281 N N . GLY A 1 281 ? 13.093 3.611 -12.961 1.00 58.62 281 GLY A N 1
ATOM 2282 C CA . GLY A 1 281 ? 11.821 3.083 -12.478 1.00 58.62 281 GLY A CA 1
ATOM 2283 C C . GLY A 1 281 ? 11.096 2.207 -13.509 1.00 58.62 281 GLY A C 1
ATOM 2284 O O . GLY A 1 281 ? 11.597 1.934 -14.597 1.00 58.62 281 GLY A O 1
ATOM 2285 N N . SER A 1 282 ? 9.884 1.758 -13.173 1.00 61.34 282 SER A N 1
ATOM 2286 C CA . SER A 1 282 ? 9.120 0.841 -14.027 1.00 61.34 282 SER A CA 1
ATOM 2287 C C . SER A 1 282 ? 8.502 1.520 -15.262 1.00 61.34 282 SER A C 1
ATOM 2289 O O . SER A 1 282 ? 7.913 2.605 -15.178 1.00 61.34 282 SER A O 1
ATOM 2291 N N . LEU A 1 283 ? 8.576 0.836 -16.411 1.00 63.75 283 LEU A N 1
ATOM 2292 C CA . LEU A 1 283 ? 7.871 1.187 -17.656 1.00 63.75 283 LEU A CA 1
ATOM 2293 C C . LEU A 1 283 ? 6.382 0.795 -17.625 1.00 63.75 283 LEU A C 1
ATOM 2295 O O . LEU A 1 283 ? 5.592 1.254 -18.459 1.00 63.75 283 LEU A O 1
ATOM 2299 N N . LEU A 1 284 ? 5.980 -0.021 -16.646 1.00 64.81 284 LEU A N 1
ATOM 2300 C CA . LEU A 1 284 ? 4.597 -0.438 -16.464 1.00 64.81 284 LEU A CA 1
ATOM 2301 C C . LEU A 1 284 ? 3.726 0.709 -15.937 1.00 64.81 284 LEU A C 1
ATOM 2303 O O . LEU A 1 284 ? 4.169 1.624 -15.231 1.00 64.81 284 LEU A O 1
ATOM 2307 N N . ARG A 1 285 ? 2.435 0.650 -16.264 1.00 68.06 285 ARG A N 1
ATOM 2308 C CA . ARG A 1 285 ? 1.418 1.395 -15.513 1.00 68.06 285 ARG A CA 1
ATOM 2309 C C . ARG A 1 285 ? 1.195 0.742 -14.157 1.00 68.06 285 ARG A C 1
ATOM 2311 O O . ARG A 1 285 ? 1.282 -0.480 -14.043 1.00 68.06 285 ARG A O 1
ATOM 2318 N N . ALA A 1 286 ? 0.805 1.547 -13.171 1.00 71.38 286 ALA A N 1
ATOM 2319 C CA . ALA A 1 286 ? 0.581 1.090 -11.800 1.00 71.38 286 ALA A CA 1
ATOM 2320 C C . ALA A 1 286 ? -0.290 -0.169 -11.677 1.00 71.38 286 ALA A C 1
ATOM 2322 O O . ALA A 1 286 ? 0.076 -1.111 -10.989 1.00 71.38 286 ALA A O 1
ATOM 2323 N N . ILE A 1 287 ? -1.402 -0.234 -12.415 1.00 74.00 287 ILE A N 1
ATOM 2324 C CA . ILE A 1 287 ? -2.328 -1.379 -12.367 1.00 74.00 287 ILE A CA 1
ATOM 2325 C C . ILE A 1 287 ? -1.655 -2.665 -12.868 1.00 74.00 287 ILE A C 1
ATOM 2327 O O . ILE A 1 287 ? -1.774 -3.715 -12.241 1.00 74.00 287 ILE A O 1
ATOM 2331 N N . GLY A 1 288 ? -0.923 -2.585 -13.985 1.00 76.50 288 GLY A N 1
ATOM 2332 C CA . GLY A 1 288 ? -0.207 -3.737 -14.535 1.00 76.50 288 GLY A CA 1
ATOM 2333 C C . GLY A 1 288 ? 0.884 -4.231 -13.586 1.00 76.50 288 GLY A C 1
ATOM 2334 O O . GLY A 1 288 ? 1.051 -5.436 -13.421 1.00 76.50 288 GLY A O 1
ATOM 2335 N N . HIS A 1 289 ? 1.566 -3.298 -12.919 1.00 79.62 289 HIS A N 1
ATOM 2336 C CA . HIS A 1 289 ? 2.596 -3.611 -11.938 1.00 79.62 289 HIS A CA 1
ATOM 2337 C C . HIS A 1 289 ? 2.030 -4.230 -10.657 1.00 79.62 289 HIS A C 1
ATOM 2339 O O . HIS A 1 289 ? 2.456 -5.322 -10.299 1.00 79.62 289 HIS A O 1
ATOM 2345 N N . ASN A 1 290 ? 1.020 -3.615 -10.030 1.00 82.00 290 ASN A N 1
ATOM 2346 C CA . ASN A 1 290 ? 0.366 -4.141 -8.823 1.00 82.00 290 ASN A CA 1
ATOM 2347 C C . ASN A 1 290 ? -0.164 -5.566 -9.055 1.00 82.00 290 ASN A C 1
ATOM 2349 O O . ASN A 1 290 ? 0.040 -6.458 -8.231 1.00 82.00 290 ASN A O 1
ATOM 2353 N N . ARG A 1 291 ? -0.807 -5.801 -10.207 1.00 87.12 291 ARG A N 1
ATOM 2354 C CA . ARG A 1 291 ? -1.311 -7.125 -10.595 1.00 87.12 291 ARG A CA 1
ATOM 2355 C C . ARG A 1 291 ? -0.176 -8.138 -10.745 1.00 87.12 291 ARG A C 1
ATOM 2357 O O . ARG A 1 291 ? -0.261 -9.244 -10.223 1.00 87.12 291 ARG A O 1
ATOM 2364 N N . ALA A 1 292 ? 0.896 -7.778 -11.441 1.00 88.94 292 ALA A N 1
ATOM 2365 C CA . ALA A 1 292 ? 2.025 -8.682 -11.620 1.00 88.94 292 ALA A CA 1
ATOM 2366 C C . ALA A 1 292 ? 2.758 -8.966 -10.297 1.00 88.94 292 ALA A C 1
ATOM 2368 O O . ALA A 1 292 ? 3.049 -10.118 -9.991 1.00 88.94 292 ALA A O 1
ATOM 2369 N N . GLN A 1 293 ? 3.005 -7.936 -9.489 1.00 89.88 293 GLN A N 1
ATOM 2370 C CA . GLN A 1 293 ? 3.808 -8.025 -8.275 1.00 89.88 293 GLN A CA 1
ATOM 2371 C C . GLN A 1 293 ? 3.031 -8.604 -7.082 1.00 89.88 293 GLN A C 1
ATOM 2373 O O . GLN A 1 293 ? 3.454 -9.590 -6.485 1.00 89.88 293 GLN A O 1
ATOM 2378 N N . SER A 1 294 ? 1.888 -8.027 -6.716 1.00 90.62 294 SER A N 1
ATOM 2379 C CA . SER A 1 294 ? 1.161 -8.436 -5.505 1.00 90.62 294 SER A CA 1
ATOM 2380 C C . SER A 1 294 ? 0.257 -9.631 -5.743 1.00 90.62 294 SER A C 1
ATOM 2382 O O . SER A 1 294 ? 0.285 -10.592 -4.980 1.00 90.62 294 SER A O 1
ATOM 2384 N N . MET A 1 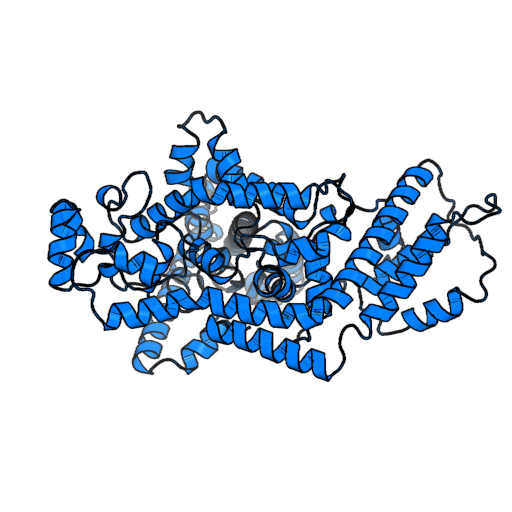295 ? -0.509 -9.617 -6.830 1.00 89.88 295 MET A N 1
ATOM 2385 C CA . MET A 1 295 ? -1.482 -10.673 -7.090 1.00 89.88 295 MET A CA 1
ATOM 2386 C C . MET A 1 295 ? -0.804 -11.947 -7.612 1.00 89.88 295 MET A C 1
ATOM 2388 O O . MET A 1 295 ? -1.011 -13.019 -7.039 1.00 89.88 295 MET A O 1
ATOM 2392 N N . ILE A 1 296 ? 0.040 -11.833 -8.646 1.00 92.75 296 ILE A N 1
ATOM 2393 C CA . ILE A 1 296 ? 0.663 -12.989 -9.317 1.00 92.75 296 ILE A CA 1
ATOM 2394 C C . ILE A 1 296 ? 1.964 -13.436 -8.634 1.00 92.75 296 ILE A C 1
ATOM 2396 O O . ILE A 1 296 ? 2.107 -14.622 -8.346 1.00 92.75 296 ILE A O 1
ATOM 2400 N N . LEU A 1 297 ? 2.908 -12.529 -8.360 1.00 93.00 297 LEU A N 1
ATOM 2401 C CA . LEU A 1 297 ? 4.183 -12.880 -7.710 1.00 93.00 297 LEU A CA 1
ATOM 2402 C C . LEU A 1 297 ? 4.058 -13.089 -6.193 1.00 93.00 297 LEU A C 1
ATOM 2404 O O . LEU A 1 297 ? 4.858 -13.820 -5.624 1.00 93.00 297 LEU A O 1
ATOM 2408 N N . GLY A 1 298 ? 3.079 -12.463 -5.534 1.00 93.44 298 GLY A N 1
ATOM 2409 C CA . GLY A 1 298 ? 2.925 -12.525 -4.075 1.00 93.44 298 GLY A CA 1
ATOM 2410 C C . GLY A 1 298 ? 3.826 -11.555 -3.296 1.00 93.44 298 GLY A C 1
ATOM 2411 O O . GLY A 1 298 ? 3.928 -11.642 -2.074 1.00 93.44 298 GLY A O 1
ATOM 2412 N N . ILE A 1 299 ? 4.460 -10.591 -3.967 1.00 93.56 299 ILE A N 1
ATOM 2413 C CA . ILE A 1 299 ? 5.233 -9.530 -3.314 1.00 93.56 299 ILE A CA 1
ATOM 2414 C C . ILE A 1 299 ? 4.298 -8.338 -3.082 1.00 93.56 299 ILE A C 1
ATOM 2416 O O . ILE A 1 299 ? 3.843 -7.675 -4.017 1.00 93.56 299 ILE A O 1
ATOM 2420 N N . ASN A 1 300 ? 3.969 -8.065 -1.821 1.00 90.62 300 ASN A N 1
ATOM 2421 C CA . ASN A 1 300 ? 2.982 -7.046 -1.483 1.00 90.62 300 ASN A CA 1
ATOM 2422 C C . ASN A 1 300 ? 3.566 -5.641 -1.676 1.00 90.62 300 ASN A C 1
ATOM 2424 O O . ASN A 1 300 ? 4.410 -5.180 -0.907 1.00 90.62 300 ASN A O 1
ATOM 2428 N N . GLN A 1 301 ? 3.089 -4.936 -2.698 1.00 86.88 301 GLN A N 1
ATOM 2429 C CA . GLN A 1 301 ? 3.611 -3.631 -3.073 1.00 86.88 301 GLN A CA 1
ATOM 2430 C C . GLN A 1 301 ? 3.311 -2.553 -2.023 1.00 86.88 301 GLN A C 1
ATOM 2432 O O . GLN A 1 301 ? 4.084 -1.608 -1.871 1.00 86.88 301 GLN A O 1
ATOM 2437 N N . LEU A 1 302 ? 2.209 -2.690 -1.278 1.00 88.56 302 LEU A N 1
ATOM 2438 C CA . LEU A 1 302 ? 1.867 -1.768 -0.194 1.00 88.56 302 LEU A CA 1
ATOM 2439 C C . LEU A 1 302 ? 2.939 -1.752 0.901 1.00 88.56 302 LEU A C 1
ATOM 2441 O O . LEU A 1 302 ? 3.176 -0.713 1.512 1.00 88.56 302 LEU A O 1
ATOM 2445 N N . THR A 1 303 ? 3.571 -2.898 1.144 1.00 92.06 303 THR A N 1
ATOM 2446 C CA . THR A 1 303 ? 4.466 -3.107 2.285 1.00 92.06 303 THR A CA 1
ATOM 2447 C C . THR A 1 303 ? 5.916 -3.336 1.893 1.00 92.06 303 TH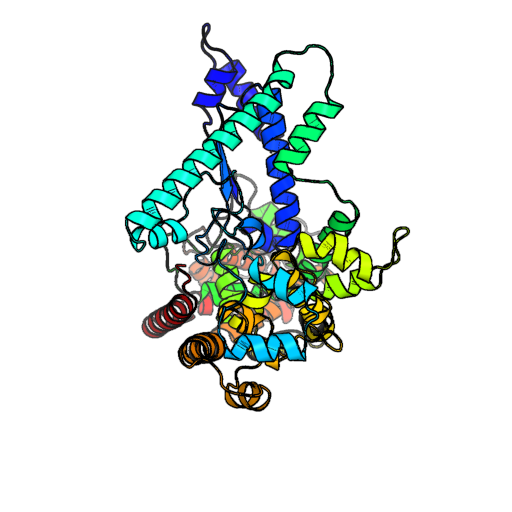R A C 1
ATOM 2449 O O . THR A 1 303 ? 6.743 -3.465 2.785 1.00 92.06 303 THR A O 1
ATOM 2452 N N . THR A 1 304 ? 6.239 -3.384 0.597 1.00 93.12 304 THR A N 1
ATOM 2453 C CA . THR A 1 304 ? 7.610 -3.629 0.125 1.00 93.12 304 THR A CA 1
ATOM 2454 C C . THR A 1 304 ? 8.560 -2.571 0.693 1.00 93.12 304 THR A C 1
ATOM 2456 O O . THR A 1 304 ? 8.416 -1.385 0.392 1.00 93.12 304 THR A O 1
ATOM 2459 N N . GLY A 1 305 ? 9.517 -2.998 1.519 1.00 94.19 305 GLY A N 1
ATOM 2460 C CA . GLY A 1 305 ? 10.505 -2.133 2.173 1.00 94.19 305 GLY A CA 1
ATOM 2461 C C . GLY A 1 305 ? 9.988 -1.383 3.402 1.00 94.19 305 GLY A C 1
ATOM 2462 O O . GLY A 1 305 ? 10.756 -0.667 4.050 1.00 94.19 305 GLY A O 1
ATOM 2463 N N . LEU A 1 306 ? 8.704 -1.522 3.748 1.00 96.06 306 LEU A N 1
ATOM 2464 C CA . LEU A 1 306 ? 8.102 -0.856 4.902 1.00 96.06 306 LEU A CA 1
ATOM 2465 C C . LEU A 1 306 ? 8.658 -1.418 6.212 1.00 96.06 306 LEU A C 1
ATOM 2467 O O . LEU A 1 306 ? 9.014 -0.646 7.095 1.00 96.06 306 LEU A O 1
ATOM 2471 N N . PHE A 1 307 ? 8.739 -2.740 6.344 1.00 97.19 307 PHE A N 1
ATOM 2472 C CA . PHE A 1 307 ? 9.113 -3.401 7.596 1.00 97.19 307 PHE A CA 1
ATOM 2473 C C . PHE A 1 307 ? 10.600 -3.258 7.891 1.00 97.19 307 PHE A C 1
ATOM 2475 O O . PHE A 1 307 ? 10.983 -2.976 9.025 1.00 97.19 307 PHE A O 1
ATOM 2482 N N . ARG A 1 308 ? 11.427 -3.323 6.851 1.00 96.12 308 ARG A N 1
ATOM 2483 C CA . ARG A 1 308 ? 12.830 -2.930 6.910 1.00 96.12 308 ARG A CA 1
ATOM 2484 C C . ARG A 1 308 ? 12.980 -1.481 7.365 1.00 96.12 308 ARG A C 1
ATOM 2486 O O . ARG A 1 308 ? 13.780 -1.207 8.250 1.00 96.12 308 ARG A O 1
ATOM 2493 N N . SER A 1 309 ? 12.171 -0.566 6.830 1.00 97.19 309 SER A N 1
ATOM 2494 C CA . SER A 1 309 ? 12.213 0.841 7.248 1.00 97.19 309 SER A CA 1
ATOM 2495 C C . SER A 1 309 ? 11.780 1.029 8.700 1.00 97.19 309 SER A C 1
ATOM 2497 O O . SER A 1 309 ? 12.366 1.851 9.394 1.00 97.19 309 SER A O 1
ATOM 2499 N N . LEU A 1 310 ? 10.794 0.266 9.186 1.00 97.38 310 LEU A N 1
ATOM 2500 C CA . LEU A 1 310 ? 10.417 0.263 10.604 1.00 97.38 310 LEU A CA 1
ATOM 2501 C C . LEU A 1 310 ? 11.581 -0.225 11.478 1.00 97.38 310 LEU A C 1
ATOM 2503 O O . LEU A 1 310 ? 11.892 0.409 12.484 1.00 97.38 310 LEU A O 1
ATOM 2507 N N . LYS A 1 311 ? 12.265 -1.296 11.062 1.00 96.88 311 LYS A N 1
ATOM 2508 C CA . LYS A 1 311 ? 13.444 -1.829 11.753 1.00 96.88 311 LYS A CA 1
ATOM 2509 C C . LYS A 1 311 ? 14.585 -0.821 11.797 1.00 96.88 311 LYS A C 1
ATOM 2511 O O . LYS A 1 311 ? 15.052 -0.493 12.882 1.00 96.88 311 LYS A O 1
ATOM 2516 N N . GLU A 1 312 ? 14.987 -0.289 10.649 1.00 96.06 312 GLU A N 1
ATOM 2517 C CA . GLU A 1 312 ? 16.049 0.716 10.559 1.00 96.06 312 GLU A CA 1
ATOM 2518 C C . GLU A 1 312 ? 15.701 1.958 11.381 1.00 96.06 312 GLU A C 1
ATOM 2520 O O . GLU A 1 312 ? 16.520 2.418 12.167 1.00 96.06 312 GLU A O 1
ATOM 2525 N N . PHE A 1 313 ? 14.469 2.463 11.277 1.00 96.31 313 PHE A N 1
ATOM 2526 C CA . PHE A 1 313 ? 14.021 3.620 12.048 1.00 96.31 313 PHE A CA 1
ATOM 2527 C C . PHE A 1 313 ? 14.012 3.345 13.560 1.00 96.31 313 PHE A C 1
ATOM 2529 O O . PHE A 1 313 ? 14.411 4.210 14.334 1.00 96.31 313 PHE A O 1
ATOM 2536 N N . SER A 1 314 ? 13.603 2.147 13.998 1.00 94.81 314 SER A N 1
ATOM 2537 C CA . SER A 1 314 ? 13.595 1.781 15.425 1.00 94.81 314 SER A CA 1
ATOM 2538 C C . SER A 1 314 ? 14.984 1.792 16.068 1.00 94.81 314 SER A C 1
ATOM 2540 O O . SER A 1 314 ? 15.093 1.971 17.278 1.00 94.81 314 SER A O 1
ATOM 2542 N N . GLN A 1 315 ? 16.027 1.615 15.254 1.00 93.69 315 GLN A N 1
ATOM 2543 C CA . GLN A 1 315 ? 17.430 1.578 15.662 1.00 93.69 315 GLN A CA 1
ATOM 2544 C C . GLN A 1 315 ? 18.114 2.949 15.570 1.00 93.69 315 GLN A C 1
ATOM 2546 O O . GLN A 1 315 ? 19.287 3.065 15.913 1.00 93.69 315 GLN A O 1
ATOM 2551 N N . MET A 1 316 ? 17.419 3.981 15.082 1.00 92.31 316 MET A N 1
ATOM 2552 C CA . MET A 1 316 ? 17.970 5.332 15.003 1.00 92.31 316 MET A CA 1
ATOM 2553 C C . MET A 1 316 ? 17.863 6.061 16.337 1.00 92.31 316 MET A C 1
ATOM 2555 O O . MET A 1 316 ? 16.852 5.973 17.035 1.00 92.31 316 MET A O 1
ATOM 2559 N N . ASP A 1 317 ? 18.880 6.870 16.622 1.00 86.19 317 ASP A N 1
ATOM 2560 C CA . ASP A 1 317 ? 18.879 7.768 17.768 1.00 86.19 317 ASP A CA 1
ATOM 2561 C C . ASP A 1 317 ? 18.108 9.056 17.462 1.00 86.19 317 ASP A C 1
ATOM 2563 O O . ASP A 1 317 ? 18.307 9.714 16.429 1.00 86.19 317 ASP A O 1
ATOM 2567 N N . PHE A 1 318 ? 17.243 9.441 18.399 1.00 88.62 318 PHE A N 1
ATOM 2568 C CA . PHE A 1 318 ? 16.485 10.684 18.356 1.00 88.62 318 PHE A CA 1
ATOM 2569 C C . PHE A 1 318 ? 16.614 11.430 19.681 1.00 88.62 318 PHE A C 1
ATOM 2571 O O . PHE A 1 318 ? 16.650 10.843 20.756 1.00 88.62 318 PHE A O 1
ATOM 2578 N N . VAL A 1 319 ? 16.620 12.761 19.606 1.00 84.00 319 VAL A N 1
ATOM 2579 C CA . VAL A 1 319 ? 16.677 13.629 20.796 1.00 84.00 319 VAL A CA 1
ATOM 2580 C C . VAL A 1 319 ? 15.374 13.563 21.611 1.00 84.00 319 VAL A C 1
ATOM 2582 O O . VAL A 1 319 ? 15.369 13.829 22.806 1.00 84.00 319 VAL A O 1
ATOM 2585 N N . GLN A 1 320 ? 14.256 13.230 20.961 1.00 80.75 320 GLN A N 1
ATOM 2586 C CA . GLN A 1 320 ? 12.897 13.382 21.497 1.00 80.75 320 GLN A CA 1
ATOM 2587 C C . GLN A 1 320 ? 12.326 12.103 22.137 1.00 80.75 320 GLN A C 1
ATOM 2589 O O . GLN A 1 320 ? 11.205 12.140 22.637 1.00 80.75 320 GLN A O 1
ATOM 2594 N N . GLY A 1 321 ? 13.054 10.984 22.109 1.00 83.75 321 GLY A N 1
ATOM 2595 C CA . GLY A 1 321 ? 12.591 9.688 22.613 1.00 83.75 321 GLY A CA 1
ATOM 2596 C C . GLY A 1 321 ? 13.281 8.520 21.914 1.00 83.75 321 GLY A C 1
ATOM 2597 O O . GLY A 1 321 ? 14.153 8.725 21.069 1.00 83.75 321 GLY A O 1
ATOM 2598 N N . THR A 1 322 ? 12.887 7.289 22.248 1.00 88.94 322 THR A N 1
ATOM 2599 C CA . THR A 1 322 ? 13.407 6.107 21.548 1.00 88.94 322 THR A CA 1
ATOM 2600 C C . THR A 1 322 ? 12.765 5.971 20.166 1.00 88.94 322 THR A C 1
ATOM 2602 O O . THR A 1 322 ? 11.630 6.407 19.947 1.00 88.94 322 THR A O 1
ATOM 2605 N N . GLY A 1 323 ? 13.462 5.328 19.223 1.00 89.44 323 GLY A N 1
ATOM 2606 C CA . GLY A 1 323 ? 12.905 5.050 17.897 1.00 89.44 323 GLY A CA 1
ATOM 2607 C C . GLY A 1 323 ? 11.573 4.292 17.965 1.00 89.44 323 GLY A C 1
ATOM 2608 O O . GLY A 1 323 ? 10.659 4.586 17.200 1.00 89.44 323 GLY A O 1
ATOM 2609 N N . MET A 1 324 ? 11.415 3.380 18.929 1.00 91.56 324 MET A N 1
ATOM 2610 C CA . MET A 1 324 ? 10.184 2.603 19.127 1.00 91.56 324 MET A CA 1
ATOM 2611 C C . MET A 1 324 ? 8.996 3.438 19.620 1.00 91.56 324 MET A C 1
ATOM 2613 O O . MET A 1 324 ? 7.874 3.249 19.135 1.00 91.56 324 MET A O 1
ATOM 2617 N N . ASP A 1 325 ? 9.229 4.380 20.533 1.00 90.94 325 ASP A N 1
ATOM 2618 C CA . ASP A 1 325 ? 8.174 5.281 21.018 1.00 90.94 325 ASP A CA 1
ATOM 2619 C C . ASP A 1 325 ? 7.699 6.191 19.878 1.00 90.94 325 ASP A C 1
ATOM 2621 O O . ASP A 1 325 ? 6.504 6.292 19.586 1.00 90.94 325 ASP A O 1
ATOM 2625 N N . LEU A 1 326 ? 8.652 6.767 19.136 1.00 93.62 326 LEU A N 1
ATOM 2626 C CA . LEU A 1 326 ? 8.363 7.624 17.988 1.00 93.62 326 LEU A CA 1
ATOM 2627 C C . LEU A 1 326 ? 7.652 6.870 16.859 1.00 93.62 326 LEU A C 1
ATOM 2629 O O . LEU A 1 326 ? 6.765 7.435 16.218 1.00 93.62 326 LEU A O 1
ATOM 2633 N N . LEU A 1 327 ? 7.971 5.592 16.631 1.00 93.88 327 LEU A N 1
ATOM 2634 C CA . LEU A 1 327 ? 7.222 4.764 15.684 1.00 93.88 327 LEU A CA 1
ATOM 2635 C C . LEU A 1 327 ? 5.739 4.701 16.055 1.00 93.88 327 LEU A C 1
ATOM 2637 O O . LEU A 1 327 ? 4.879 4.936 15.202 1.00 93.88 327 LEU A O 1
ATOM 2641 N N . THR A 1 328 ? 5.439 4.415 17.319 1.00 91.50 328 THR A N 1
ATOM 2642 C CA . THR A 1 328 ? 4.064 4.212 17.799 1.00 91.50 328 THR A CA 1
ATOM 2643 C C . THR A 1 328 ? 3.252 5.507 17.792 1.00 91.50 328 THR A C 1
ATOM 2645 O O . THR A 1 328 ? 2.078 5.517 17.399 1.00 91.50 328 THR A O 1
ATOM 2648 N N . ASP A 1 329 ? 3.885 6.615 18.169 1.00 90.56 329 ASP A N 1
ATOM 2649 C CA . ASP A 1 329 ? 3.199 7.891 18.368 1.00 90.56 329 ASP A CA 1
ATOM 2650 C C . ASP A 1 329 ? 3.173 8.778 17.124 1.00 90.56 329 ASP A C 1
ATOM 2652 O O . ASP A 1 329 ? 2.233 9.553 16.945 1.00 90.56 329 ASP A O 1
ATOM 2656 N N . ARG A 1 330 ? 4.190 8.682 16.259 1.00 91.75 330 ARG A N 1
ATOM 2657 C CA . ARG A 1 330 ? 4.413 9.631 15.155 1.00 91.75 330 ARG A CA 1
ATOM 2658 C C . ARG A 1 330 ? 4.417 8.988 13.776 1.00 91.75 330 ARG A C 1
ATOM 2660 O O . ARG A 1 330 ? 4.200 9.697 12.804 1.00 91.75 330 ARG A O 1
ATOM 2667 N N . ILE A 1 331 ? 4.631 7.675 13.654 1.00 93.94 331 ILE A N 1
ATOM 2668 C CA . ILE A 1 331 ? 4.692 7.000 12.344 1.00 93.94 331 ILE A CA 1
ATOM 2669 C C . ILE A 1 331 ? 3.446 6.158 12.072 1.00 93.94 331 ILE A C 1
ATOM 2671 O O . ILE A 1 331 ? 2.735 6.407 11.095 1.00 93.94 331 ILE A O 1
ATOM 2675 N N . LEU A 1 332 ? 3.140 5.189 12.940 1.00 93.56 332 LEU A N 1
ATOM 2676 C CA . LEU A 1 332 ? 1.999 4.282 12.780 1.00 93.56 332 LEU A CA 1
ATOM 2677 C C . LEU A 1 332 ? 0.654 4.998 12.538 1.00 93.56 332 LEU A C 1
ATOM 2679 O O . LEU A 1 332 ? -0.092 4.514 11.682 1.00 93.56 332 LEU A O 1
ATOM 2683 N N . PRO A 1 333 ? 0.337 6.156 13.164 1.00 90.19 333 PRO A N 1
ATOM 2684 C CA . PRO A 1 333 ? -0.908 6.889 12.899 1.00 90.19 333 PRO A CA 1
ATOM 2685 C C . PRO A 1 333 ? -1.114 7.303 11.438 1.00 90.19 333 PRO A C 1
ATOM 2687 O O . PRO A 1 333 ? -2.251 7.440 10.987 1.00 90.19 333 PRO A O 1
ATOM 2690 N N . HIS A 1 334 ? -0.033 7.479 10.676 1.00 88.00 334 HIS A N 1
ATOM 2691 C CA . HIS A 1 334 ? -0.100 7.876 9.269 1.00 88.00 334 HIS A CA 1
ATOM 2692 C C . HIS A 1 334 ? -0.252 6.686 8.312 1.00 88.00 334 HIS A C 1
ATOM 2694 O O . HIS A 1 334 ? -0.626 6.876 7.154 1.00 88.00 334 HIS A O 1
ATOM 2700 N N . LEU A 1 335 ? 0.007 5.458 8.773 1.00 90.88 335 LEU A N 1
ATOM 2701 C CA . LEU A 1 335 ? -0.055 4.258 7.940 1.00 90.88 335 LEU A CA 1
ATOM 2702 C C . LEU A 1 335 ? -1.494 3.687 7.861 1.00 90.88 335 LEU A C 1
ATOM 2704 O O . LEU A 1 335 ? -2.245 3.754 8.829 1.00 90.88 335 LEU A O 1
ATOM 2708 N N . PRO A 1 336 ? -1.932 3.091 6.743 1.00 88.75 336 PRO A N 1
ATOM 2709 C CA . PRO A 1 336 ? -3.222 2.444 6.562 1.00 88.75 336 PRO A CA 1
ATOM 2710 C C . PRO A 1 336 ? -3.105 1.011 7.087 1.00 88.75 336 PRO A C 1
ATOM 2712 O O . PRO A 1 336 ? -2.948 0.051 6.338 1.00 88.75 336 PRO A O 1
ATOM 2715 N N . VAL A 1 337 ? -3.083 0.888 8.415 1.00 92.81 337 VAL A N 1
ATOM 2716 C CA . VAL A 1 337 ? -2.776 -0.368 9.117 1.00 92.81 337 VAL A CA 1
ATOM 2717 C C . VAL A 1 337 ? -3.746 -1.503 8.782 1.00 92.81 337 VAL A C 1
ATOM 2719 O O . VAL A 1 337 ? -3.317 -2.648 8.675 1.00 92.81 337 VAL A O 1
ATOM 2722 N N . TYR A 1 338 ? -5.025 -1.191 8.541 1.00 91.75 338 TYR A N 1
ATOM 2723 C CA . TYR A 1 338 ? -6.016 -2.176 8.105 1.00 91.75 338 TYR A CA 1
ATOM 2724 C C . TYR A 1 338 ? -5.639 -2.755 6.737 1.00 91.75 338 TYR A C 1
ATOM 2726 O O . TYR A 1 338 ? -5.526 -3.968 6.580 1.00 91.75 338 TYR A O 1
ATOM 2734 N N . GLU A 1 339 ? -5.377 -1.889 5.756 1.00 89.19 339 GLU A N 1
ATOM 2735 C CA . GLU A 1 339 ? -4.991 -2.286 4.405 1.00 89.19 339 GLU A CA 1
ATOM 2736 C C . GLU A 1 339 ? -3.636 -3.006 4.381 1.00 89.19 339 GLU A C 1
ATOM 2738 O O . GLU A 1 339 ? -3.468 -3.946 3.608 1.00 89.19 339 GLU A O 1
ATOM 2743 N N . ILE A 1 340 ? -2.688 -2.615 5.241 1.00 94.12 340 ILE A N 1
ATOM 2744 C CA . ILE A 1 340 ? -1.402 -3.309 5.400 1.00 94.12 340 ILE A CA 1
ATOM 2745 C C . ILE A 1 340 ? -1.631 -4.758 5.839 1.00 94.12 340 ILE A C 1
ATOM 2747 O O . ILE A 1 340 ? -1.184 -5.672 5.145 1.00 94.12 340 ILE A O 1
ATOM 2751 N N . LEU A 1 341 ? -2.351 -4.974 6.945 1.00 96.44 341 LEU A N 1
ATOM 2752 C CA . LEU A 1 341 ? -2.607 -6.315 7.481 1.00 96.44 341 LEU A CA 1
ATOM 2753 C C . LEU A 1 341 ? -3.444 -7.154 6.510 1.00 96.44 341 LEU A C 1
ATOM 2755 O O . LEU A 1 341 ? -3.113 -8.308 6.248 1.00 96.44 341 LEU A O 1
ATOM 2759 N N . SER A 1 342 ? -4.489 -6.561 5.925 1.00 93.50 342 SER A N 1
ATOM 2760 C CA . SER A 1 342 ? -5.357 -7.236 4.960 1.00 93.50 342 SER A CA 1
ATOM 2761 C C . SER A 1 342 ? -4.601 -7.639 3.696 1.00 93.50 342 SER A C 1
ATOM 2763 O O . SER A 1 342 ? -4.725 -8.777 3.251 1.00 93.50 342 SER A O 1
ATOM 2765 N N . SER A 1 343 ? -3.801 -6.738 3.117 1.00 92.38 343 SER A N 1
ATOM 2766 C CA . SER A 1 343 ? -3.038 -7.028 1.897 1.00 92.38 343 SER A CA 1
ATOM 2767 C C . SER A 1 343 ? -1.950 -8.070 2.151 1.00 92.38 343 SER A C 1
ATOM 2769 O O . SER A 1 343 ? -1.765 -8.974 1.337 1.00 92.38 343 SER A O 1
ATOM 2771 N N . LEU A 1 344 ? -1.262 -7.994 3.301 1.00 95.31 344 LEU A N 1
ATOM 2772 C CA . LEU A 1 344 ? -0.282 -9.007 3.700 1.00 95.31 344 LEU A CA 1
ATOM 2773 C C . LEU A 1 344 ? -0.937 -10.375 3.821 1.00 95.31 344 LEU A C 1
ATOM 2775 O O . LEU A 1 344 ? -0.478 -11.318 3.187 1.00 95.31 344 LEU A O 1
ATOM 2779 N N . ARG A 1 345 ? -2.029 -10.469 4.584 1.00 95.56 345 ARG A N 1
ATOM 2780 C CA . ARG A 1 345 ? -2.723 -11.736 4.806 1.00 95.56 345 ARG A CA 1
ATOM 2781 C C . ARG A 1 345 ? -3.199 -12.366 3.498 1.00 95.56 345 ARG A C 1
ATOM 2783 O O . ARG A 1 345 ? -3.059 -13.569 3.333 1.00 95.56 345 ARG A O 1
ATOM 2790 N N . ILE A 1 346 ? -3.790 -11.575 2.602 1.00 94.56 346 ILE A N 1
ATOM 2791 C CA . ILE A 1 346 ? -4.425 -12.089 1.382 1.00 94.56 346 ILE A CA 1
ATOM 2792 C C . ILE A 1 346 ? -3.390 -12.434 0.310 1.00 94.56 346 ILE A C 1
ATOM 2794 O O . ILE A 1 346 ? -3.477 -13.494 -0.307 1.00 94.56 346 ILE A O 1
ATOM 2798 N N . TYR A 1 347 ? -2.443 -11.531 0.046 1.00 93.94 347 TYR A N 1
ATOM 2799 C CA . TYR A 1 347 ? -1.616 -11.616 -1.155 1.00 93.94 347 TYR A CA 1
ATOM 2800 C C . TYR A 1 347 ? -0.187 -12.065 -0.896 1.00 93.94 347 TYR A C 1
ATOM 2802 O O . TYR A 1 347 ? 0.425 -12.609 -1.816 1.00 93.94 347 TYR A O 1
ATOM 2810 N N . HIS A 1 348 ? 0.370 -11.835 0.289 1.00 94.88 348 HIS A N 1
ATOM 2811 C CA . HIS A 1 348 ? 1.797 -12.036 0.476 1.00 94.88 348 HIS A CA 1
ATOM 2812 C C . HIS A 1 348 ? 2.186 -13.520 0.449 1.00 94.88 348 HIS A C 1
ATOM 2814 O O . HIS A 1 348 ? 1.621 -14.341 1.165 1.00 94.88 348 HIS A O 1
ATOM 2820 N N . ASP A 1 349 ? 3.180 -13.851 -0.371 1.00 94.50 349 ASP A N 1
ATOM 2821 C CA . ASP A 1 349 ? 3.840 -15.153 -0.376 1.00 94.50 349 ASP A CA 1
ATOM 2822 C C . ASP A 1 349 ? 5.043 -15.120 0.577 1.00 94.50 349 ASP A C 1
ATOM 2824 O O . ASP A 1 349 ? 6.140 -14.711 0.197 1.00 94.50 349 ASP A O 1
ATOM 2828 N N . ARG A 1 350 ? 4.822 -15.537 1.830 1.00 91.00 350 ARG A N 1
ATOM 2829 C CA . ARG A 1 350 ? 5.829 -15.507 2.909 1.00 91.00 350 ARG A CA 1
ATOM 2830 C C . ARG A 1 350 ? 7.079 -16.328 2.587 1.00 91.00 350 ARG A C 1
ATOM 2832 O O . ARG A 1 350 ? 8.181 -15.984 3.009 1.00 91.00 350 ARG A O 1
ATOM 2839 N N . GLU A 1 351 ? 6.907 -17.431 1.870 1.00 91.88 351 GLU A N 1
ATOM 2840 C CA . GLU A 1 351 ? 7.999 -18.337 1.508 1.00 91.88 351 GLU A CA 1
ATOM 2841 C C . GLU A 1 351 ? 8.710 -17.906 0.223 1.00 91.88 351 GLU A C 1
ATOM 2843 O O . GLU A 1 351 ? 9.756 -18.463 -0.114 1.00 91.88 351 GLU A O 1
ATOM 2848 N N . LEU A 1 352 ? 8.179 -16.888 -0.467 1.00 93.25 352 LEU A N 1
ATOM 2849 C CA . LEU A 1 352 ? 8.669 -16.415 -1.757 1.00 93.25 352 LEU A CA 1
ATOM 2850 C C . LEU A 1 352 ? 8.757 -17.549 -2.792 1.00 93.25 352 LEU A C 1
ATOM 2852 O O . LEU A 1 352 ? 9.637 -17.530 -3.654 1.00 93.25 352 LEU A O 1
ATOM 2856 N N . LEU A 1 353 ? 7.853 -18.534 -2.727 1.00 94.00 353 LEU A N 1
ATOM 2857 C CA . LEU A 1 353 ? 7.826 -19.724 -3.585 1.00 94.00 353 LEU A CA 1
ATOM 2858 C C . LEU A 1 353 ? 7.981 -19.360 -5.060 1.00 94.00 353 LEU A C 1
ATOM 2860 O O . LEU A 1 353 ? 8.806 -19.938 -5.767 1.00 94.00 353 LEU A O 1
ATOM 2864 N N . TYR A 1 354 ? 7.214 -18.375 -5.525 1.00 93.38 354 TYR A N 1
ATOM 2865 C CA . TYR A 1 354 ? 7.193 -18.005 -6.940 1.00 93.38 354 TYR A CA 1
ATOM 2866 C C . TYR A 1 354 ? 8.389 -17.151 -7.360 1.00 93.38 354 TYR A C 1
ATOM 2868 O O . TYR A 1 354 ? 8.886 -17.301 -8.475 1.00 93.38 354 TYR A O 1
ATOM 2876 N N . LEU A 1 355 ? 8.899 -16.300 -6.467 1.00 92.44 355 LEU A N 1
ATOM 2877 C CA . LEU A 1 355 ? 10.137 -15.564 -6.720 1.00 92.44 355 LEU A CA 1
ATOM 2878 C C . LEU A 1 355 ? 11.337 -16.523 -6.780 1.00 92.44 355 LEU A C 1
ATOM 2880 O O . LEU A 1 355 ? 12.186 -16.401 -7.661 1.00 92.44 355 LEU A O 1
ATOM 2884 N N . ASN A 1 356 ? 11.376 -17.518 -5.891 1.00 92.25 356 ASN A N 1
ATOM 2885 C CA . ASN A 1 356 ? 12.464 -18.489 -5.795 1.00 92.25 356 ASN A CA 1
ATOM 2886 C C . ASN A 1 356 ? 12.591 -19.358 -7.052 1.00 92.25 356 ASN A C 1
ATOM 2888 O O . ASN A 1 356 ? 13.712 -19.701 -7.429 1.00 92.25 356 ASN A O 1
ATOM 2892 N N . LYS A 1 357 ? 11.489 -19.630 -7.768 1.00 91.19 357 LYS A N 1
ATOM 2893 C CA . LYS A 1 357 ? 11.519 -20.292 -9.089 1.00 91.19 357 LYS A CA 1
ATOM 2894 C C . LYS A 1 357 ? 12.375 -19.541 -10.115 1.00 91.19 357 LYS A C 1
ATOM 2896 O O . LYS A 1 357 ? 12.961 -20.156 -11.000 1.00 91.19 357 LYS A O 1
ATOM 2901 N N . LEU A 1 358 ? 12.486 -18.220 -9.973 1.00 91.00 358 LEU A N 1
ATOM 2902 C CA . LEU A 1 358 ? 13.233 -17.347 -10.877 1.00 91.00 358 LEU A CA 1
ATOM 2903 C C . LEU A 1 358 ? 14.644 -17.014 -10.383 1.00 91.00 358 LEU A C 1
ATOM 2905 O O . LEU A 1 358 ? 15.395 -16.374 -11.117 1.00 91.00 358 LEU A O 1
ATOM 2909 N N . SER A 1 359 ? 15.033 -17.461 -9.186 1.00 86.81 359 SER A N 1
ATOM 2910 C CA . SER A 1 359 ? 16.331 -17.132 -8.573 1.00 86.81 359 SER A CA 1
ATOM 2911 C C . SER A 1 359 ? 17.533 -17.489 -9.445 1.00 86.81 359 SER A C 1
ATOM 2913 O O . SER A 1 359 ? 18.437 -16.675 -9.597 1.00 86.81 359 SER A O 1
ATOM 2915 N N . ASN A 1 360 ? 17.486 -18.633 -10.131 1.00 89.12 360 ASN A N 1
ATOM 2916 C CA . ASN A 1 360 ? 18.538 -19.082 -11.051 1.00 89.12 360 ASN A CA 1
ATOM 2917 C C . ASN A 1 360 ? 18.668 -18.230 -12.328 1.00 89.12 360 ASN A C 1
ATOM 2919 O O . ASN A 1 360 ? 19.569 -18.463 -13.134 1.00 89.12 360 ASN A O 1
ATOM 2923 N N . SER A 1 361 ? 17.750 -17.286 -12.552 1.00 90.19 361 SER A N 1
ATOM 2924 C CA . SER A 1 361 ? 17.830 -16.320 -13.655 1.00 90.19 361 SER A CA 1
ATOM 2925 C C . SER A 1 361 ? 18.643 -15.080 -13.285 1.00 90.19 361 SER A C 1
ATOM 2927 O O . SER A 1 361 ? 18.953 -14.293 -14.171 1.00 90.19 361 SER A O 1
ATOM 2929 N N . TYR A 1 362 ? 18.973 -14.900 -12.003 1.00 89.56 362 TYR A N 1
ATOM 2930 C CA . TYR A 1 362 ? 19.764 -13.788 -11.485 1.00 89.56 362 TYR A CA 1
ATOM 2931 C C . TYR A 1 362 ? 21.149 -14.267 -11.018 1.00 89.56 362 TYR A C 1
ATOM 2933 O O . TYR A 1 362 ? 21.325 -15.451 -10.717 1.00 89.56 362 TYR A O 1
ATOM 2941 N N . PRO A 1 363 ? 22.148 -13.368 -10.934 1.00 85.94 363 PRO A N 1
ATOM 2942 C CA . PRO A 1 363 ? 23.445 -13.700 -10.354 1.00 85.94 363 PRO A CA 1
ATOM 2943 C C . PRO A 1 363 ? 23.334 -14.174 -8.892 1.00 85.94 363 PRO A C 1
ATOM 2945 O O . PRO A 1 363 ? 22.476 -13.688 -8.150 1.00 85.94 363 PRO A O 1
ATOM 2948 N N . PRO A 1 364 ? 24.222 -15.073 -8.430 1.00 84.88 364 PRO A N 1
ATOM 2949 C CA . PRO A 1 364 ? 24.310 -15.433 -7.018 1.00 84.88 364 PRO A CA 1
ATOM 2950 C C . PRO A 1 364 ? 24.558 -14.203 -6.136 1.00 84.88 364 PRO A C 1
ATOM 2952 O O . PRO A 1 364 ? 25.338 -13.325 -6.498 1.00 84.88 364 PRO A O 1
ATOM 2955 N N . GLY A 1 365 ? 23.920 -14.149 -4.964 1.00 81.81 365 GLY A N 1
ATOM 2956 C CA . GLY A 1 365 ? 24.080 -13.025 -4.033 1.00 81.81 365 GLY A CA 1
ATOM 2957 C C . GLY A 1 365 ? 23.382 -11.734 -4.473 1.00 81.81 365 GLY A C 1
ATOM 2958 O O . GLY A 1 365 ? 23.751 -10.659 -4.011 1.00 81.81 365 GLY A O 1
ATOM 2959 N N . PHE A 1 366 ? 22.387 -11.826 -5.359 1.00 87.44 366 PHE A N 1
ATOM 2960 C CA . PHE A 1 366 ? 21.615 -10.680 -5.833 1.00 87.44 366 PHE A CA 1
ATOM 2961 C C . PHE A 1 366 ? 20.968 -9.901 -4.672 1.00 87.44 366 PHE A C 1
ATOM 2963 O O . PHE A 1 366 ? 20.058 -10.395 -3.997 1.00 87.44 366 PHE A O 1
ATOM 2970 N N . GLY A 1 367 ? 21.441 -8.669 -4.454 1.00 88.06 367 GLY A N 1
ATOM 2971 C CA . GLY A 1 367 ? 21.101 -7.835 -3.298 1.00 88.06 367 GLY A CA 1
ATOM 2972 C C . GLY A 1 367 ? 19.596 -7.647 -3.073 1.00 88.06 367 GLY A C 1
ATOM 2973 O O . GLY A 1 367 ? 19.129 -7.876 -1.957 1.00 88.06 367 GLY A O 1
ATOM 2974 N N . PRO A 1 368 ? 18.795 -7.322 -4.105 1.00 91.56 368 PRO A N 1
ATOM 2975 C CA . PRO A 1 368 ? 17.354 -7.119 -3.968 1.00 91.56 368 PRO A CA 1
ATOM 2976 C C . PRO A 1 368 ? 16.594 -8.284 -3.327 1.00 91.56 368 PRO A C 1
ATOM 2978 O O . PRO A 1 368 ? 15.638 -8.060 -2.584 1.00 91.56 368 PRO A O 1
ATOM 2981 N N . PHE A 1 369 ? 17.021 -9.527 -3.572 1.00 92.88 369 PHE A N 1
ATOM 2982 C CA . PHE A 1 369 ? 16.389 -10.704 -2.971 1.00 92.88 369 PHE A CA 1
ATOM 2983 C C . PHE A 1 369 ? 16.710 -10.805 -1.479 1.00 92.88 369 PHE A C 1
ATOM 2985 O O . PHE A 1 369 ? 15.817 -11.092 -0.682 1.00 92.88 369 PHE A O 1
ATOM 2992 N N . ALA A 1 370 ? 17.957 -10.518 -1.095 1.00 92.31 370 ALA A N 1
ATOM 2993 C CA . ALA A 1 370 ? 18.362 -10.468 0.307 1.00 92.31 370 ALA A CA 1
ATOM 2994 C C . ALA A 1 370 ? 17.619 -9.352 1.058 1.00 92.31 370 ALA A C 1
ATOM 2996 O O . ALA A 1 370 ? 17.038 -9.597 2.111 1.00 92.31 370 ALA A O 1
ATOM 2997 N N . LEU A 1 371 ? 17.533 -8.155 0.467 1.00 94.44 371 LEU A N 1
ATOM 2998 C CA . LEU A 1 371 ? 16.812 -7.025 1.057 1.00 94.44 371 LEU A CA 1
ATOM 2999 C C . LEU A 1 371 ? 15.316 -7.320 1.238 1.00 94.44 371 LEU A C 1
ATOM 3001 O O . LEU A 1 371 ? 14.750 -6.967 2.272 1.00 94.44 371 LEU A O 1
ATOM 3005 N N . LEU A 1 372 ? 14.677 -7.978 0.260 1.00 95.00 372 LEU A N 1
ATOM 3006 C CA . LEU A 1 372 ? 13.283 -8.415 0.380 1.00 95.00 372 LEU A CA 1
ATOM 3007 C C . LEU A 1 372 ? 13.119 -9.457 1.490 1.00 95.00 372 LEU A C 1
ATOM 3009 O O . LEU A 1 372 ? 12.132 -9.418 2.223 1.00 95.00 372 LEU A O 1
ATOM 3013 N N . ARG A 1 373 ? 14.077 -10.378 1.635 1.00 94.75 373 ARG A N 1
ATOM 3014 C CA . ARG A 1 373 ? 14.038 -11.369 2.709 1.00 94.75 373 ARG A CA 1
ATOM 3015 C C . ARG A 1 373 ? 14.161 -10.714 4.081 1.00 94.75 373 ARG A C 1
ATOM 3017 O O . ARG A 1 373 ? 13.352 -11.012 4.949 1.00 94.75 373 ARG A O 1
ATOM 3024 N N . GLU A 1 374 ? 15.079 -9.766 4.245 1.00 94.81 374 GLU A N 1
ATOM 3025 C CA . GLU A 1 374 ? 15.226 -8.991 5.484 1.00 94.81 374 GLU A CA 1
ATOM 3026 C C . GLU A 1 374 ? 13.963 -8.177 5.829 1.00 94.81 374 GLU A C 1
ATOM 3028 O O . GLU A 1 374 ? 13.622 -8.022 7.006 1.00 94.81 374 GLU A O 1
ATOM 3033 N N . ASP A 1 375 ? 13.248 -7.671 4.816 1.00 95.62 375 ASP A N 1
ATOM 3034 C CA . ASP A 1 375 ? 11.949 -7.007 4.991 1.00 95.62 375 ASP A CA 1
ATOM 3035 C C . ASP A 1 375 ? 10.900 -7.982 5.557 1.00 95.62 375 ASP A C 1
ATOM 3037 O O . ASP A 1 375 ? 10.219 -7.645 6.525 1.00 95.62 375 ASP A O 1
ATOM 3041 N N . ILE A 1 376 ? 10.823 -9.209 5.025 1.00 95.38 376 ILE A N 1
ATOM 3042 C CA . ILE A 1 376 ? 9.907 -10.270 5.491 1.00 95.38 376 ILE A CA 1
ATOM 3043 C C . ILE A 1 376 ? 10.285 -10.784 6.880 1.00 95.38 376 ILE A C 1
ATOM 3045 O O . ILE A 1 376 ? 9.415 -10.960 7.732 1.00 95.38 376 ILE A O 1
ATOM 3049 N N . ASP A 1 377 ? 11.573 -10.991 7.145 1.00 95.06 377 ASP A N 1
ATOM 3050 C CA . ASP A 1 377 ? 12.056 -11.467 8.445 1.00 95.06 377 ASP A CA 1
ATOM 3051 C C . ASP A 1 377 ? 11.737 -10.455 9.565 1.00 95.06 377 ASP A C 1
ATOM 3053 O O . ASP A 1 377 ? 11.607 -10.820 10.732 1.00 95.06 377 ASP A O 1
ATOM 3057 N N . SER A 1 378 ? 11.531 -9.181 9.216 1.00 95.94 378 SER A N 1
ATOM 3058 C CA . SER A 1 378 ? 11.120 -8.130 10.155 1.00 95.94 378 SER A CA 1
ATOM 3059 C C . SER A 1 378 ? 9.622 -8.178 10.512 1.00 95.94 378 SER A C 1
ATOM 3061 O O . SER A 1 378 ? 9.177 -7.451 11.400 1.00 95.94 378 SER A O 1
ATOM 3063 N N . TYR A 1 379 ? 8.811 -9.020 9.866 1.00 95.19 379 TYR A N 1
ATOM 3064 C CA . TYR A 1 379 ? 7.359 -9.057 10.086 1.00 95.19 379 TYR A CA 1
ATOM 3065 C C . TYR A 1 379 ? 6.986 -9.435 11.516 1.00 95.19 379 TYR A C 1
ATOM 3067 O O . TYR A 1 379 ? 6.114 -8.795 12.104 1.00 95.19 379 TYR A O 1
ATOM 3075 N N . GLU A 1 380 ? 7.659 -10.432 12.090 1.00 92.06 380 GLU A N 1
ATOM 3076 C CA . GLU A 1 380 ? 7.355 -10.935 13.433 1.00 92.06 380 GLU A CA 1
ATOM 3077 C C . GLU A 1 380 ? 7.484 -9.841 14.502 1.00 92.06 380 GLU A C 1
ATOM 3079 O O . GLU A 1 380 ? 6.669 -9.768 15.420 1.00 92.06 380 GLU A O 1
ATOM 3084 N N . SER A 1 381 ? 8.451 -8.934 14.343 1.00 93.75 381 SER A N 1
ATOM 3085 C CA . SER A 1 381 ? 8.691 -7.845 15.292 1.00 93.75 381 SER A CA 1
ATOM 3086 C C . SER A 1 381 ? 7.683 -6.697 15.176 1.00 93.75 381 SER A C 1
ATOM 3088 O O . SER A 1 381 ? 7.373 -6.057 16.179 1.00 93.75 381 SER A O 1
ATOM 3090 N N . PHE A 1 382 ? 7.164 -6.413 13.975 1.00 96.50 382 PHE A N 1
ATOM 3091 C CA . PHE A 1 382 ? 6.394 -5.186 13.719 1.00 96.50 382 PHE A CA 1
ATOM 3092 C C . PHE A 1 382 ? 4.906 -5.407 13.409 1.00 96.50 382 PHE A C 1
ATOM 3094 O O . PHE A 1 382 ? 4.114 -4.497 13.658 1.00 96.50 382 PHE A O 1
ATOM 3101 N N . ILE A 1 383 ? 4.478 -6.589 12.938 1.00 97.06 383 ILE A N 1
ATOM 3102 C CA . ILE A 1 383 ? 3.043 -6.913 12.785 1.00 97.06 383 ILE A CA 1
ATOM 3103 C C . ILE A 1 383 ? 2.265 -6.662 14.088 1.00 97.06 383 ILE A C 1
ATOM 3105 O O . ILE A 1 383 ? 1.222 -6.006 14.015 1.00 97.06 383 ILE A O 1
ATOM 3109 N N . PRO A 1 384 ? 2.754 -7.075 15.276 1.00 96.31 384 PRO A N 1
ATOM 3110 C CA . PRO A 1 384 ? 2.028 -6.840 16.520 1.00 96.31 384 PRO A CA 1
ATOM 3111 C C . PRO A 1 384 ? 1.793 -5.355 16.831 1.00 96.31 384 PRO A C 1
ATOM 3113 O O . PRO A 1 384 ? 0.743 -4.979 17.350 1.00 96.31 384 PRO A O 1
ATOM 3116 N N . LEU A 1 385 ? 2.730 -4.476 16.461 1.00 96.00 385 LEU A N 1
ATOM 3117 C CA . LEU A 1 385 ? 2.569 -3.027 16.632 1.00 96.00 385 LEU A CA 1
ATOM 3118 C C . LEU A 1 385 ? 1.490 -2.469 15.699 1.00 96.00 385 LEU A C 1
ATOM 3120 O O . LEU A 1 385 ? 0.671 -1.648 16.111 1.00 96.00 385 LEU A O 1
ATOM 3124 N N . ILE A 1 386 ? 1.445 -2.957 14.459 1.00 97.12 386 ILE A N 1
ATOM 3125 C CA . ILE A 1 386 ? 0.420 -2.587 13.475 1.00 97.12 386 ILE A CA 1
ATOM 3126 C C . ILE A 1 386 ? -0.965 -3.082 13.930 1.00 97.12 386 ILE A C 1
ATOM 3128 O O . ILE A 1 386 ? -1.948 -2.355 13.800 1.00 97.12 386 ILE A O 1
ATOM 3132 N N . GLN A 1 387 ? -1.050 -4.281 14.516 1.00 97.50 387 GLN A N 1
ATOM 3133 C CA . GLN A 1 387 ? -2.278 -4.829 15.109 1.00 97.50 387 GLN A CA 1
ATOM 3134 C C . GLN A 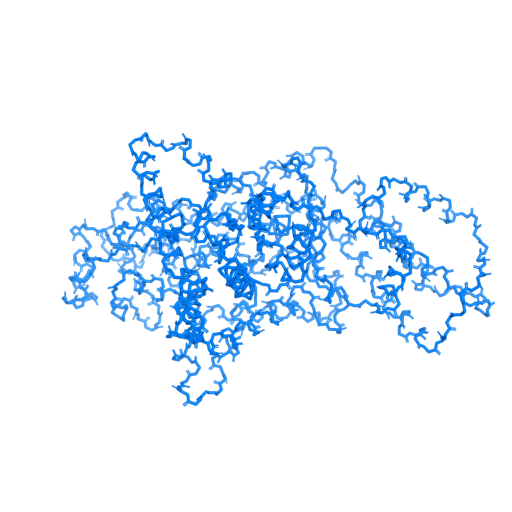1 387 ? -2.763 -4.007 16.310 1.00 97.50 387 GLN A C 1
ATOM 3136 O O . GLN A 1 387 ? -3.949 -3.680 16.400 1.00 97.50 387 GLN A O 1
ATOM 3141 N N . LYS A 1 388 ? -1.854 -3.611 17.210 1.00 96.38 388 LYS A N 1
ATOM 3142 C CA . LYS A 1 388 ? -2.171 -2.702 18.322 1.00 96.38 388 LYS A CA 1
ATOM 3143 C C . LYS A 1 388 ? -2.708 -1.369 17.816 1.00 96.38 388 LYS A C 1
ATOM 3145 O O . LYS A 1 388 ? -3.735 -0.902 18.305 1.00 96.38 388 LYS A O 1
ATOM 3150 N N . GLU A 1 389 ? -2.066 -0.785 16.807 1.00 96.44 389 GLU A N 1
ATOM 3151 C CA . GLU A 1 389 ? -2.532 0.458 16.192 1.00 96.44 389 GLU A CA 1
ATOM 3152 C C . GLU A 1 389 ? -3.909 0.297 15.531 1.00 96.44 389 GLU A C 1
ATOM 3154 O O . GLU A 1 389 ? -4.769 1.167 15.686 1.00 96.44 389 GLU A O 1
ATOM 3159 N N . LEU A 1 390 ? -4.162 -0.823 14.841 1.00 95.75 390 LEU A N 1
ATOM 3160 C CA . LEU A 1 390 ? -5.473 -1.125 14.260 1.00 95.75 390 LEU A CA 1
ATOM 3161 C C . LEU A 1 390 ? -6.572 -1.074 15.328 1.00 95.75 390 LEU A C 1
ATOM 3163 O O . LEU A 1 390 ? -7.607 -0.437 15.120 1.00 95.75 390 LEU A O 1
ATOM 3167 N N . LEU A 1 391 ? -6.351 -1.712 16.478 1.00 95.62 391 LEU A N 1
ATOM 3168 C CA . LEU A 1 391 ? -7.329 -1.702 17.559 1.00 95.62 391 LEU A CA 1
ATOM 3169 C C . LEU A 1 391 ? -7.440 -0.313 18.211 1.00 95.62 391 LEU A C 1
ATOM 3171 O O . LEU A 1 391 ? -8.553 0.161 18.440 1.00 95.62 391 LEU A O 1
ATOM 3175 N N . ARG A 1 392 ? -6.316 0.389 18.414 1.00 95.19 392 ARG A N 1
ATOM 3176 C CA . ARG A 1 392 ? -6.269 1.729 19.033 1.00 95.19 392 ARG A CA 1
ATOM 3177 C C . ARG A 1 392 ? -7.133 2.735 18.279 1.00 95.19 392 ARG A C 1
ATOM 3179 O O . ARG A 1 392 ? -7.821 3.545 18.898 1.00 95.19 392 ARG A O 1
ATOM 3186 N N . ARG A 1 393 ? -7.175 2.641 16.947 1.00 92.81 393 ARG A N 1
ATOM 3187 C CA . ARG A 1 393 ? -7.999 3.505 16.079 1.00 92.81 393 ARG A CA 1
ATOM 3188 C C . ARG A 1 393 ? -9.502 3.402 16.305 1.00 92.81 393 ARG A C 1
ATOM 3190 O O . ARG A 1 393 ? -10.228 4.286 15.860 1.00 92.81 393 ARG A O 1
ATOM 3197 N N . HIS A 1 394 ? -9.964 2.371 17.006 1.00 93.81 394 HIS A N 1
ATOM 3198 C CA . HIS A 1 394 ? -11.361 2.246 17.408 1.00 93.81 394 HIS A CA 1
ATOM 3199 C C . HIS A 1 394 ? -11.702 3.085 18.653 1.00 93.81 394 HIS A C 1
ATOM 3201 O O . HIS A 1 394 ? -12.848 3.073 19.096 1.00 93.81 394 HIS A O 1
ATOM 3207 N N . GLY A 1 395 ? -10.732 3.831 19.201 1.00 90.88 395 GLY A N 1
ATOM 3208 C CA . GLY A 1 395 ? -10.929 4.767 20.309 1.00 90.88 395 GLY A CA 1
ATOM 3209 C C . GLY A 1 395 ? -10.800 4.137 21.695 1.00 90.88 395 GLY A C 1
ATOM 3210 O O . GLY A 1 395 ? -11.385 4.652 22.643 1.00 90.88 395 GLY A O 1
ATOM 3211 N N . ILE A 1 396 ? -10.062 3.029 21.822 1.00 91.88 396 ILE A N 1
ATOM 3212 C CA . ILE A 1 396 ? -9.899 2.302 23.088 1.00 91.88 396 ILE A CA 1
ATOM 3213 C C . ILE A 1 396 ? -8.436 2.204 23.515 1.00 91.88 396 ILE A C 1
ATOM 3215 O O . ILE A 1 396 ? -7.523 2.226 22.686 1.00 91.88 396 ILE A O 1
ATOM 3219 N N . ASN A 1 397 ? -8.220 2.038 24.821 1.00 89.62 397 ASN A N 1
ATOM 3220 C CA . ASN A 1 397 ? -6.928 1.605 25.337 1.00 89.62 397 ASN A CA 1
ATOM 3221 C C . ASN A 1 397 ? -6.729 0.123 24.999 1.00 89.62 397 ASN A C 1
ATOM 3223 O O . ASN A 1 397 ? -7.579 -0.707 25.310 1.00 89.62 397 ASN A O 1
ATOM 3227 N N . VAL A 1 398 ? -5.615 -0.192 24.343 1.00 92.81 398 VAL A N 1
ATOM 3228 C CA . VAL A 1 398 ? -5.362 -1.523 23.786 1.00 92.81 398 VAL A CA 1
ATOM 3229 C C . VAL A 1 398 ? -4.551 -2.431 24.703 1.00 92.81 398 VAL A C 1
ATOM 3231 O O . VAL A 1 398 ? -4.467 -3.616 24.422 1.00 92.81 398 VAL A O 1
ATOM 3234 N N . ASN A 1 399 ? -3.960 -1.920 25.785 1.00 90.75 399 ASN A N 1
ATOM 3235 C CA . ASN A 1 399 ? -2.967 -2.676 26.557 1.00 90.75 399 ASN A CA 1
ATOM 3236 C C . ASN A 1 399 ? -3.522 -3.977 27.153 1.00 90.75 399 ASN A C 1
ATOM 3238 O O . ASN A 1 399 ? -2.831 -4.986 27.119 1.00 90.75 399 ASN A O 1
ATOM 3242 N N . ASP A 1 400 ? -4.773 -3.976 27.620 1.00 92.81 400 ASP A N 1
ATOM 3243 C CA . ASP A 1 400 ? -5.406 -5.162 28.217 1.00 92.81 400 ASP A CA 1
ATOM 3244 C C . ASP A 1 400 ? -5.771 -6.249 27.179 1.00 92.81 400 ASP A C 1
ATOM 3246 O O . ASP A 1 400 ? -6.108 -7.364 27.552 1.00 92.81 400 ASP A O 1
ATOM 3250 N N . PHE A 1 401 ? -5.718 -5.950 25.875 1.00 95.75 401 PHE A N 1
ATOM 3251 C CA . PHE A 1 401 ? -6.056 -6.909 24.811 1.00 95.75 401 PHE A CA 1
ATOM 3252 C C . PHE A 1 401 ? -4.855 -7.724 24.318 1.00 95.75 401 PHE A C 1
ATOM 3254 O O . PHE A 1 401 ? -5.023 -8.612 23.478 1.00 95.75 401 PHE A O 1
ATOM 3261 N N . PHE A 1 402 ? -3.644 -7.391 24.775 1.00 95.81 402 PHE A N 1
ATOM 3262 C CA . PHE A 1 402 ? -2.407 -7.986 24.286 1.00 95.81 402 PHE A CA 1
ATOM 3263 C C . PHE A 1 402 ? -1.548 -8.510 25.440 1.00 95.81 402 PHE A C 1
ATOM 3265 O O . PHE A 1 402 ? -1.195 -7.760 26.345 1.00 95.81 402 PHE A O 1
ATOM 3272 N N . GLU A 1 403 ? -1.109 -9.761 25.334 1.00 93.50 403 GLU A N 1
ATOM 3273 C CA . GLU A 1 403 ? -0.148 -10.406 26.232 1.00 93.50 403 GLU A CA 1
ATOM 3274 C C . GLU A 1 403 ? 1.142 -10.693 25.459 1.00 93.50 403 GLU A C 1
ATOM 3276 O O . GLU A 1 403 ? 1.104 -11.183 24.331 1.00 93.50 403 GLU A O 1
ATOM 3281 N N . GLU A 1 404 ? 2.297 -10.312 26.018 1.00 90.12 404 GLU A N 1
ATOM 3282 C CA . GLU A 1 404 ? 3.612 -10.459 25.358 1.00 90.12 404 GLU A CA 1
ATOM 3283 C C . GLU A 1 404 ? 3.651 -9.879 23.928 1.00 90.12 404 GLU A C 1
ATOM 3285 O O . GLU A 1 404 ? 4.317 -10.375 23.022 1.00 90.12 404 GLU A O 1
ATOM 3290 N N . GLY A 1 405 ? 2.881 -8.811 23.705 1.00 88.56 405 GLY A N 1
ATOM 3291 C CA . GLY A 1 405 ? 2.756 -8.163 22.404 1.00 88.56 405 GLY A CA 1
ATOM 3292 C C . GLY A 1 405 ? 1.751 -8.809 21.451 1.00 88.56 405 GLY A C 1
ATOM 3293 O O . GLY A 1 405 ? 1.397 -8.154 20.480 1.00 88.56 405 GLY A O 1
ATOM 3294 N N . LYS A 1 406 ? 1.229 -10.006 21.729 1.00 95.06 406 LYS A N 1
ATOM 3295 C CA . LYS A 1 406 ? 0.267 -10.731 20.882 1.00 95.06 406 LYS A CA 1
ATOM 3296 C C . LYS A 1 406 ? -1.161 -10.536 21.380 1.00 95.06 406 LYS A C 1
ATOM 3298 O O . LYS A 1 406 ? -1.393 -10.452 22.578 1.00 95.06 406 LYS A O 1
ATOM 3303 N N . PHE A 1 407 ? -2.125 -10.459 20.465 1.00 96.62 407 PHE A N 1
ATOM 3304 C CA . PHE A 1 407 ? -3.536 -10.345 20.838 1.00 96.62 407 PHE A CA 1
ATOM 3305 C C . PHE A 1 407 ? -4.013 -11.619 21.549 1.00 96.62 407 PHE A C 1
ATOM 3307 O O . PHE A 1 407 ? -3.664 -12.731 21.144 1.00 96.62 407 PHE A O 1
ATOM 3314 N N . ILE A 1 408 ? -4.831 -11.475 22.587 1.00 96.44 408 ILE A N 1
ATOM 3315 C CA . ILE A 1 408 ? -5.353 -12.616 23.345 1.00 96.44 408 ILE A CA 1
ATOM 3316 C C . ILE A 1 408 ? -6.324 -13.413 22.461 1.00 96.44 408 ILE A C 1
ATOM 3318 O O . ILE A 1 408 ? -7.382 -12.918 22.073 1.00 96.44 408 ILE A O 1
ATOM 3322 N N . ILE A 1 409 ? -5.977 -14.666 22.146 1.00 95.31 409 ILE A N 1
ATOM 3323 C CA . ILE A 1 409 ? -6.737 -15.511 21.202 1.00 95.31 409 ILE A CA 1
ATOM 3324 C C . ILE A 1 409 ? -8.189 -15.702 21.649 1.00 95.31 409 ILE A C 1
ATOM 3326 O O . ILE A 1 409 ? -9.096 -15.651 20.819 1.00 95.31 409 ILE A O 1
ATOM 3330 N N . ASP A 1 410 ? -8.418 -15.861 22.952 1.00 94.94 410 ASP A N 1
ATOM 3331 C CA . ASP A 1 410 ? -9.759 -16.078 23.500 1.00 94.94 410 ASP A CA 1
ATOM 3332 C C . ASP A 1 410 ? -10.680 -14.854 23.325 1.00 94.94 410 ASP A C 1
ATOM 3334 O O . ASP A 1 410 ? -11.900 -14.976 23.356 1.00 94.94 410 ASP A O 1
ATOM 3338 N N . LEU A 1 411 ? -10.122 -13.666 23.053 1.00 95.44 411 LEU A N 1
ATOM 3339 C CA . LEU A 1 411 ? -10.898 -12.463 22.743 1.00 95.44 411 LEU A CA 1
ATOM 3340 C C . LEU A 1 411 ? -11.284 -12.354 21.258 1.00 95.44 411 LEU A C 1
ATOM 3342 O O . LEU A 1 411 ? -12.088 -11.487 20.915 1.00 95.44 411 LEU A O 1
ATOM 3346 N N . LEU A 1 412 ? -10.781 -13.210 20.357 1.00 96.00 412 LEU A N 1
ATOM 3347 C CA . LEU A 1 412 ? -11.105 -13.136 18.922 1.00 96.00 412 LEU A CA 1
ATOM 3348 C C . LEU A 1 412 ? -12.615 -13.229 18.616 1.00 96.00 412 LEU A C 1
ATOM 3350 O O . LEU A 1 412 ? -13.070 -12.430 17.790 1.00 96.00 412 LEU A O 1
ATOM 3354 N N . PRO A 1 413 ? -13.413 -14.105 19.269 1.00 95.62 413 PRO A N 1
ATOM 3355 C CA . PRO A 1 413 ? -14.871 -14.161 19.083 1.00 95.62 413 PRO A CA 1
ATOM 3356 C C . PRO A 1 413 ? -15.618 -12.893 19.499 1.00 95.62 413 PRO A C 1
ATOM 3358 O O . PRO A 1 413 ? -16.774 -12.690 19.126 1.00 95.62 413 PRO A O 1
ATOM 3361 N N . THR A 1 414 ? -14.977 -12.039 20.301 1.00 95.12 414 THR A N 1
ATOM 3362 C CA . THR A 1 414 ? -15.579 -10.781 20.750 1.00 95.12 414 THR A CA 1
ATOM 3363 C C . THR A 1 414 ? -15.538 -9.704 19.673 1.00 95.12 414 THR A C 1
ATOM 3365 O O . THR A 1 414 ? -16.293 -8.740 19.754 1.00 95.12 414 THR A O 1
ATOM 3368 N N . LEU A 1 415 ? -14.690 -9.861 18.655 1.00 95.81 415 LEU A N 1
ATOM 3369 C CA . LEU A 1 415 ? -14.501 -8.922 17.555 1.00 95.81 415 LEU A CA 1
ATOM 3370 C C . LEU A 1 415 ? -15.341 -9.304 16.334 1.00 95.81 415 LEU A C 1
ATOM 3372 O O . LEU A 1 415 ? -15.708 -10.461 16.133 1.00 95.81 415 LEU A O 1
ATOM 3376 N N . ARG A 1 416 ? -15.597 -8.327 15.463 1.00 95.19 416 ARG A N 1
ATOM 3377 C CA . ARG A 1 416 ? -16.140 -8.583 14.123 1.00 95.19 416 ARG A CA 1
ATOM 3378 C C . ARG A 1 416 ? -15.183 -9.497 13.323 1.00 95.19 416 ARG A C 1
ATOM 3380 O O . ARG A 1 416 ? -13.974 -9.267 13.397 1.00 95.19 416 ARG A O 1
ATOM 3387 N N . PRO A 1 417 ? -15.675 -10.481 12.539 1.00 95.62 417 PRO A N 1
ATOM 3388 C CA . PRO A 1 417 ? -14.825 -11.492 11.894 1.00 95.62 417 PRO A CA 1
ATOM 3389 C C . PRO A 1 417 ? -13.657 -10.955 11.054 1.00 95.62 417 PRO A C 1
ATOM 3391 O O . PRO A 1 417 ? -12.571 -11.530 11.081 1.00 95.62 417 PRO A O 1
ATOM 3394 N N . ASP A 1 418 ? -13.844 -9.838 10.345 1.00 94.38 418 ASP A N 1
ATOM 3395 C CA . ASP A 1 418 ? -12.789 -9.173 9.568 1.00 94.38 418 ASP A CA 1
ATOM 3396 C C . ASP A 1 418 ? -11.662 -8.628 10.451 1.00 94.38 418 ASP A C 1
ATOM 3398 O O . ASP A 1 418 ? -10.499 -8.716 10.078 1.00 94.38 418 ASP A O 1
ATOM 3402 N N . LEU A 1 419 ? -11.971 -8.104 11.639 1.00 96.38 419 LEU A N 1
ATOM 3403 C CA . LEU A 1 419 ? -10.950 -7.693 12.603 1.00 96.38 419 LEU A CA 1
ATOM 3404 C C . LEU A 1 419 ? -10.298 -8.912 13.250 1.00 96.38 419 LEU A C 1
ATOM 3406 O O . LEU A 1 419 ? -9.080 -8.930 13.416 1.00 96.38 419 LEU A O 1
ATOM 3410 N N . SER A 1 420 ? -11.084 -9.946 13.561 1.00 96.94 420 SER A N 1
ATOM 3411 C CA . SER A 1 420 ? -10.579 -11.179 14.161 1.00 96.94 420 SER A CA 1
ATOM 3412 C C . SER A 1 420 ? -9.524 -11.842 13.280 1.00 96.94 420 SER A C 1
ATOM 3414 O O . SER A 1 420 ? -8.489 -12.241 13.802 1.00 96.94 420 SER A O 1
ATOM 3416 N N . VAL A 1 421 ? -9.716 -11.918 11.953 1.00 97.19 421 VAL A N 1
ATOM 3417 C CA . VAL A 1 421 ? -8.701 -12.517 11.063 1.00 97.19 421 VAL A CA 1
ATOM 3418 C C . VAL A 1 421 ? -7.406 -11.701 10.988 1.00 97.19 421 VAL A C 1
ATOM 3420 O O . VAL A 1 421 ? -6.348 -12.291 10.769 1.00 97.19 421 VAL A O 1
ATOM 3423 N N . LEU A 1 422 ? -7.471 -10.379 11.185 1.00 97.25 422 LEU A N 1
ATOM 3424 C CA . LEU A 1 422 ? -6.312 -9.476 11.146 1.00 97.25 422 LEU A CA 1
ATOM 3425 C C . LEU A 1 422 ? -5.584 -9.368 12.489 1.00 97.25 422 LEU A C 1
ATOM 3427 O O . LEU A 1 422 ? -4.392 -9.066 12.504 1.00 97.25 422 LEU A O 1
ATOM 3431 N N . LEU A 1 423 ? -6.281 -9.604 13.603 1.00 97.38 423 LEU A N 1
ATOM 3432 C CA . LEU A 1 423 ? -5.743 -9.534 14.966 1.00 97.38 423 LEU A CA 1
ATOM 3433 C C . LEU A 1 423 ? -5.257 -10.889 15.497 1.00 97.38 423 LEU A C 1
ATOM 3435 O O . LEU A 1 423 ? -4.825 -10.972 16.639 1.00 97.38 423 LEU A O 1
ATOM 3439 N N . GLN A 1 424 ? -5.274 -11.951 14.690 1.00 94.94 424 GLN A N 1
ATOM 3440 C CA . GLN A 1 424 ? -4.681 -13.234 15.080 1.00 94.94 424 GLN A CA 1
ATOM 3441 C C . GLN A 1 424 ? -3.190 -13.067 15.428 1.00 94.94 424 GLN A C 1
ATOM 3443 O O . GLN A 1 424 ? -2.483 -12.378 14.690 1.00 94.94 424 GLN A O 1
ATOM 3448 N N . PRO A 1 425 ? -2.667 -13.739 16.474 1.00 93.44 425 PRO A N 1
ATOM 3449 C CA . PRO A 1 425 ? -1.240 -13.673 16.804 1.00 93.44 425 PRO A CA 1
ATOM 3450 C C . PRO A 1 425 ? -0.313 -14.079 15.660 1.00 93.44 425 PRO A C 1
ATOM 3452 O O . PRO A 1 425 ? 0.755 -13.499 15.497 1.00 93.44 425 PRO A O 1
ATOM 3455 N N . ASP A 1 426 ? -0.730 -15.066 14.866 1.00 94.50 426 ASP A N 1
ATOM 3456 C CA . ASP A 1 426 ? -0.120 -15.368 13.576 1.00 94.50 426 ASP A CA 1
ATOM 3457 C C . ASP A 1 426 ? -1.057 -14.886 12.466 1.00 94.50 426 ASP A C 1
ATOM 3459 O O . ASP A 1 426 ? -2.066 -15.529 12.159 1.00 94.50 426 ASP A O 1
ATOM 3463 N N . LEU A 1 427 ? -0.706 -13.748 11.860 1.00 95.31 427 LEU A N 1
ATOM 3464 C CA . LEU A 1 427 ? -1.459 -13.130 10.767 1.00 95.31 427 LEU A CA 1
ATOM 3465 C C . LEU A 1 427 ? -1.625 -14.065 9.562 1.00 95.31 427 LEU A C 1
ATOM 3467 O O . LEU A 1 427 ? -2.560 -13.872 8.788 1.00 95.31 427 LEU A O 1
ATOM 3471 N N . PHE A 1 428 ? -0.750 -15.057 9.384 1.00 94.69 428 PHE A N 1
ATOM 3472 C CA . PHE A 1 428 ? -0.756 -15.961 8.232 1.00 94.69 428 PHE A CA 1
ATOM 3473 C C . PHE A 1 428 ? -1.398 -17.317 8.534 1.00 94.69 428 PHE A C 1
ATOM 3475 O O . PHE A 1 428 ? -1.536 -18.141 7.630 1.00 94.69 428 PHE A O 1
ATOM 3482 N N . ASN A 1 429 ? -1.847 -17.559 9.770 1.00 93.81 429 ASN A N 1
ATOM 3483 C CA . ASN A 1 429 ? -2.527 -18.802 10.100 1.00 93.81 429 ASN A CA 1
ATOM 3484 C C . ASN A 1 429 ? -3.859 -18.909 9.331 1.00 93.81 429 ASN A C 1
ATOM 3486 O O . ASN A 1 429 ? -4.670 -17.975 9.290 1.00 93.81 429 ASN A O 1
ATOM 3490 N N . MET A 1 430 ? -4.071 -20.065 8.705 1.00 94.00 430 MET A N 1
ATOM 3491 C CA . MET A 1 430 ? -5.274 -20.411 7.936 1.00 94.00 430 MET A CA 1
ATOM 3492 C C . MET A 1 430 ? -6.004 -21.634 8.510 1.00 94.00 430 MET A C 1
ATOM 3494 O O . MET A 1 430 ? -7.029 -22.048 7.974 1.00 94.00 430 MET A O 1
ATOM 3498 N N . ASN A 1 431 ? -5.476 -22.250 9.573 1.00 94.56 431 ASN A N 1
ATOM 3499 C CA . ASN A 1 431 ? -6.036 -23.466 10.148 1.00 94.56 431 ASN A CA 1
ATOM 3500 C C . ASN A 1 431 ? -7.059 -23.122 11.240 1.00 94.56 431 ASN A C 1
ATOM 3502 O O . ASN A 1 431 ? -6.693 -22.759 12.360 1.00 94.56 431 ASN A O 1
ATOM 3506 N N . LEU A 1 432 ? -8.339 -23.282 10.896 1.00 93.56 432 LEU A N 1
ATOM 3507 C CA . LEU A 1 432 ? -9.470 -23.012 11.779 1.00 93.56 432 LEU A CA 1
ATOM 3508 C C . LEU A 1 432 ? -9.419 -23.847 13.068 1.00 93.56 432 LEU A C 1
ATOM 3510 O O . LEU A 1 432 ? -9.594 -23.303 14.155 1.00 93.56 432 LEU A O 1
ATOM 3514 N N . GLU A 1 433 ? -9.127 -25.145 12.972 1.00 92.25 433 GLU A N 1
ATOM 3515 C CA . GLU A 1 433 ? -9.082 -26.039 14.136 1.00 92.25 433 GLU A CA 1
ATOM 3516 C C . GLU A 1 433 ? -8.000 -25.621 15.134 1.00 92.25 433 GLU A C 1
ATOM 3518 O O . GLU A 1 433 ? -8.228 -25.634 16.343 1.00 92.25 433 GLU A O 1
ATOM 3523 N N . ASN A 1 434 ? -6.829 -25.211 14.637 1.00 92.31 434 ASN A N 1
ATOM 3524 C CA . ASN A 1 434 ? -5.729 -24.742 15.480 1.00 92.31 434 ASN A CA 1
ATOM 3525 C C . ASN A 1 434 ? -6.081 -23.464 16.251 1.00 92.31 434 ASN A C 1
ATOM 3527 O O . ASN A 1 434 ? -5.525 -23.235 17.325 1.00 92.31 434 ASN A O 1
ATOM 3531 N N . ILE A 1 435 ? -6.964 -22.629 15.697 1.00 93.06 435 ILE A N 1
ATOM 3532 C CA . ILE A 1 435 ? -7.435 -21.394 16.334 1.00 93.06 435 ILE A CA 1
ATOM 3533 C C . ILE A 1 435 ? -8.509 -21.732 17.365 1.00 93.06 435 ILE A C 1
ATOM 3535 O O . ILE A 1 435 ? -8.365 -21.358 18.524 1.00 93.06 435 ILE A O 1
ATOM 3539 N N . ILE A 1 436 ? -9.538 -22.494 16.974 1.00 92.19 436 ILE A N 1
ATOM 3540 C CA . ILE A 1 436 ? -10.658 -22.857 17.857 1.00 92.19 436 ILE A CA 1
ATOM 3541 C C . ILE A 1 436 ? -10.174 -23.633 19.083 1.00 92.19 436 ILE A C 1
ATOM 3543 O O . ILE A 1 436 ? -10.639 -23.364 20.181 1.00 92.19 436 ILE A O 1
ATOM 3547 N N . LYS A 1 437 ? -9.200 -24.545 18.940 1.00 92.12 437 LYS A N 1
ATOM 3548 C CA . LYS A 1 437 ? -8.628 -25.298 20.077 1.00 92.12 437 LYS A CA 1
ATOM 3549 C C . LYS A 1 437 ? -8.026 -24.413 21.174 1.00 92.12 437 LYS A C 1
ATOM 3551 O O . LYS A 1 437 ? -7.799 -24.902 22.273 1.00 92.12 437 LYS A O 1
ATOM 3556 N N . LYS A 1 438 ? -7.711 -23.154 20.860 1.00 91.81 438 LYS A N 1
ATOM 3557 C CA . LYS A 1 438 ? -7.129 -22.167 21.780 1.00 91.81 438 LYS A CA 1
ATOM 3558 C C . LYS A 1 438 ? -8.150 -21.133 22.268 1.00 91.81 438 LYS A C 1
ATOM 3560 O O . LYS A 1 438 ? -7.760 -20.198 22.960 1.00 91.81 438 LYS A O 1
ATOM 3565 N N . ILE A 1 439 ? -9.410 -21.260 21.854 1.00 92.06 439 ILE A N 1
ATOM 3566 C CA . ILE A 1 439 ? -10.526 -20.425 22.292 1.00 92.06 439 ILE A CA 1
ATOM 3567 C C . ILE A 1 439 ? -11.331 -21.249 23.293 1.00 92.06 439 ILE A C 1
ATOM 3569 O O . ILE A 1 439 ? -11.768 -22.359 22.986 1.00 92.06 439 ILE A O 1
ATOM 3573 N N . ASP A 1 440 ? -11.545 -20.695 24.479 1.00 87.94 440 ASP A N 1
ATOM 3574 C CA . ASP A 1 440 ? -12.327 -21.334 25.524 1.00 87.94 440 ASP A CA 1
ATOM 3575 C C . ASP A 1 440 ? -13.823 -21.038 25.322 1.00 87.94 440 ASP A C 1
ATOM 3577 O O . ASP A 1 440 ? -14.238 -19.959 24.886 1.00 87.94 440 ASP A O 1
ATOM 3581 N N . GLY A 1 441 ? -14.671 -22.003 25.682 1.00 83.75 441 GLY A N 1
ATOM 3582 C CA . GLY A 1 441 ? -16.127 -21.840 25.710 1.00 83.75 441 GLY A CA 1
ATOM 3583 C C . GLY A 1 441 ? -16.818 -21.838 24.340 1.00 83.75 441 GLY A C 1
ATOM 3584 O O . GLY A 1 441 ? -16.249 -22.174 23.307 1.00 83.75 441 GLY A O 1
ATOM 3585 N N . ILE A 1 442 ? -18.104 -21.475 24.334 1.00 85.44 442 ILE A N 1
ATOM 3586 C CA . ILE A 1 442 ? -18.959 -21.556 23.139 1.00 85.44 442 ILE A CA 1
ATOM 3587 C C . ILE A 1 442 ? -18.769 -20.308 22.270 1.00 85.44 442 ILE A C 1
ATOM 3589 O O . ILE A 1 442 ? -18.888 -19.177 22.757 1.00 85.44 442 ILE A O 1
ATOM 3593 N N . THR A 1 443 ? -18.496 -20.514 20.984 1.00 89.31 443 THR A N 1
ATOM 3594 C CA . THR A 1 443 ? -18.412 -19.470 19.953 1.00 89.31 443 THR A CA 1
ATOM 3595 C C . THR A 1 443 ? -19.733 -19.374 19.185 1.00 89.31 443 THR A C 1
ATOM 3597 O O . THR A 1 443 ? -20.380 -20.390 18.941 1.00 89.31 443 THR A O 1
ATOM 3600 N N . ASP A 1 444 ? -20.143 -18.162 18.802 1.00 91.00 444 ASP A N 1
ATOM 3601 C CA . ASP A 1 444 ? -21.332 -17.955 17.964 1.00 91.00 444 ASP A CA 1
ATOM 3602 C C . ASP A 1 444 ? -21.154 -18.643 16.589 1.00 91.00 444 ASP A C 1
ATOM 3604 O O . ASP A 1 444 ? -20.191 -18.327 15.881 1.00 91.00 444 ASP A O 1
ATOM 3608 N N . PRO A 1 445 ? -22.066 -19.548 16.176 1.00 92.38 445 PRO A N 1
ATOM 3609 C CA . PRO A 1 445 ? -22.003 -20.208 14.873 1.00 92.38 445 PRO A CA 1
ATOM 3610 C C . PRO A 1 445 ? -21.945 -19.244 13.682 1.00 92.38 445 PRO A C 1
ATOM 3612 O O . PRO A 1 445 ? -21.222 -19.514 12.727 1.00 92.38 445 PRO A O 1
ATOM 3615 N N . LYS A 1 446 ? -22.653 -18.105 13.737 1.00 93.94 446 LYS A N 1
ATOM 3616 C CA . LYS A 1 446 ? -22.655 -17.121 12.637 1.00 93.94 446 LYS A CA 1
ATOM 3617 C C . LYS A 1 446 ? -21.316 -16.410 12.509 1.00 93.94 446 LYS A C 1
ATOM 3619 O O . LYS A 1 446 ? -20.840 -16.164 11.403 1.00 93.94 446 LYS A O 1
ATOM 3624 N N . TRP A 1 447 ? -20.711 -16.074 13.647 1.00 94.69 447 TRP A N 1
ATOM 3625 C CA . TRP A 1 447 ? -19.360 -15.528 13.670 1.00 94.69 447 TRP A CA 1
ATOM 3626 C C . TRP A 1 447 ? -18.372 -16.540 13.098 1.00 94.69 447 TRP A C 1
ATOM 3628 O O . TRP A 1 447 ? -17.530 -16.173 12.285 1.00 94.69 447 TRP A O 1
ATOM 3638 N N . LEU A 1 448 ? -18.506 -17.811 13.487 1.00 95.00 448 LEU A N 1
ATOM 3639 C CA . LEU A 1 448 ? -17.604 -18.876 13.065 1.00 95.00 448 LEU A CA 1
ATOM 3640 C C . LEU A 1 448 ? -17.657 -19.116 11.555 1.00 95.00 448 LEU A C 1
ATOM 3642 O O . LEU A 1 448 ? -16.610 -19.261 10.929 1.00 95.00 448 LEU A O 1
ATOM 3646 N N . GLU A 1 449 ? -18.857 -19.111 10.978 1.00 96.00 449 GLU A N 1
ATOM 3647 C CA . GLU A 1 449 ? -19.080 -19.211 9.535 1.00 96.00 449 GLU A CA 1
ATOM 3648 C C . GLU A 1 449 ? -18.352 -18.080 8.794 1.00 96.00 449 GLU A C 1
ATOM 3650 O O . GLU A 1 449 ? -17.437 -18.348 8.015 1.00 96.00 449 GLU A O 1
ATOM 3655 N N . GLN A 1 450 ? -18.640 -16.818 9.130 1.00 95.50 450 GLN A N 1
ATOM 3656 C CA . GLN A 1 450 ? -18.004 -15.653 8.495 1.00 95.50 450 GLN A CA 1
ATOM 3657 C C . GLN A 1 450 ? -16.485 -15.610 8.714 1.00 95.50 450 GLN A C 1
ATOM 3659 O O . GLN A 1 450 ? -15.721 -15.280 7.806 1.00 95.50 450 GLN A O 1
ATOM 3664 N N . PHE A 1 451 ? -16.029 -15.948 9.922 1.00 96.38 451 PHE A N 1
ATOM 3665 C CA . PHE A 1 451 ? -14.609 -16.033 10.242 1.00 96.38 451 PHE A CA 1
ATOM 3666 C C . PHE A 1 451 ? -13.927 -17.095 9.380 1.00 96.38 451 PHE A C 1
ATOM 3668 O O . PHE A 1 451 ? -12.867 -16.825 8.823 1.00 96.38 451 PHE A O 1
ATOM 3675 N N . SER A 1 452 ? -14.546 -18.267 9.211 1.00 96.31 452 SER A N 1
ATOM 3676 C CA . SER A 1 452 ? -14.003 -19.354 8.392 1.00 96.31 452 SER A CA 1
ATOM 3677 C C . SER A 1 452 ? -13.898 -18.984 6.910 1.00 96.31 452 SER A C 1
ATOM 3679 O O . SER A 1 452 ? -12.875 -19.270 6.288 1.00 96.31 452 SER A O 1
ATOM 3681 N N . GLU A 1 453 ? -14.890 -18.278 6.359 1.00 95.44 453 GLU A N 1
ATOM 3682 C CA . GLU A 1 453 ? -14.868 -17.801 4.974 1.00 95.44 453 GLU A CA 1
ATOM 3683 C C . GLU A 1 453 ? -13.687 -16.854 4.736 1.00 95.44 453 GLU A C 1
ATOM 3685 O O . GLU A 1 453 ? -12.877 -17.077 3.832 1.00 95.44 453 GLU A O 1
ATOM 3690 N N . LEU A 1 454 ? -13.529 -15.843 5.598 1.00 95.62 454 LEU A N 1
ATOM 3691 C CA . LEU A 1 454 ? -12.423 -14.883 5.525 1.00 95.62 454 LEU A CA 1
ATOM 3692 C C . LEU A 1 454 ? -11.062 -15.537 5.793 1.00 95.62 454 LEU A C 1
ATOM 3694 O O . LEU A 1 454 ? -10.049 -15.147 5.205 1.00 95.62 454 LEU A O 1
ATOM 3698 N N . LEU A 1 455 ? -11.019 -16.543 6.669 1.00 95.69 455 LEU A N 1
ATOM 3699 C CA . LEU A 1 455 ? -9.802 -17.278 6.996 1.00 95.69 455 LEU A CA 1
ATOM 3700 C C . LEU A 1 455 ? -9.263 -18.047 5.780 1.00 95.69 455 LEU A C 1
ATOM 3702 O O . LEU A 1 455 ? -8.043 -18.130 5.630 1.00 95.69 455 LEU A O 1
ATOM 3706 N N . LEU A 1 456 ? -10.152 -18.561 4.919 1.00 95.31 456 LEU A N 1
ATOM 3707 C CA . LEU A 1 456 ? -9.827 -19.370 3.738 1.00 95.31 456 LEU A CA 1
ATOM 3708 C C . LEU A 1 456 ? -9.444 -18.556 2.495 1.00 95.31 456 LEU A C 1
ATOM 3710 O O . LEU A 1 456 ? -8.829 -19.118 1.585 1.00 95.31 456 LEU A O 1
ATOM 3714 N N . VAL A 1 457 ? -9.761 -17.258 2.445 1.00 95.81 457 VAL A N 1
ATOM 3715 C CA . VAL A 1 457 ? -9.444 -16.384 1.298 1.00 95.81 457 VAL A CA 1
ATOM 3716 C C . VAL A 1 457 ? -7.976 -16.501 0.848 1.00 95.81 457 VAL A C 1
ATOM 3718 O O . VAL A 1 457 ? -7.758 -16.760 -0.337 1.00 95.81 457 VAL A O 1
ATOM 3721 N N . PRO A 1 458 ? -6.956 -16.397 1.729 1.00 95.50 458 PRO A N 1
ATOM 3722 C CA . PRO A 1 458 ? -5.556 -16.491 1.307 1.00 95.50 458 PRO A CA 1
ATOM 3723 C C . PRO A 1 458 ? -5.218 -17.830 0.647 1.00 95.50 458 PRO A C 1
ATOM 3725 O O . PRO A 1 458 ? -4.523 -17.862 -0.366 1.00 95.50 458 PRO A O 1
ATOM 3728 N N . LYS A 1 459 ? -5.776 -18.936 1.157 1.00 94.50 459 LYS A N 1
ATOM 3729 C CA . LYS A 1 459 ? -5.581 -20.270 0.578 1.00 94.50 459 LYS A CA 1
ATOM 3730 C C . LYS A 1 459 ? -6.129 -20.342 -0.845 1.00 94.50 459 LYS A C 1
ATOM 3732 O O . LYS A 1 459 ? -5.435 -20.799 -1.746 1.00 94.50 459 LYS A O 1
ATOM 3737 N N . GLN A 1 460 ? -7.336 -19.825 -1.071 1.00 95.75 460 GLN A N 1
ATOM 3738 C CA . GLN A 1 460 ? -7.928 -19.790 -2.411 1.00 95.75 460 GLN A CA 1
ATOM 3739 C C . GLN A 1 460 ? -7.082 -18.949 -3.379 1.00 95.75 460 GLN A C 1
ATOM 3741 O O . GLN A 1 460 ? -6.894 -19.329 -4.535 1.00 95.75 460 GLN A O 1
ATOM 3746 N N . ILE A 1 461 ? -6.538 -17.821 -2.911 1.00 95.38 461 ILE A N 1
ATOM 3747 C CA . ILE A 1 461 ? -5.617 -16.982 -3.690 1.00 95.38 461 ILE A CA 1
ATOM 3748 C C . ILE A 1 461 ? -4.336 -17.745 -4.037 1.00 95.38 461 ILE A C 1
ATOM 3750 O O . ILE A 1 461 ? -3.911 -17.697 -5.192 1.00 95.38 461 ILE A O 1
ATOM 3754 N N . MET A 1 462 ? -3.753 -18.489 -3.094 1.00 94.56 462 MET A N 1
ATOM 3755 C CA . MET A 1 462 ? -2.586 -19.340 -3.348 1.00 94.56 462 MET A CA 1
ATOM 3756 C C . MET A 1 462 ? -2.880 -20.430 -4.389 1.00 94.56 462 MET A C 1
ATOM 3758 O O . MET A 1 462 ? -2.078 -20.615 -5.305 1.00 94.56 462 MET A O 1
ATOM 3762 N N . ASP A 1 463 ? -4.039 -21.089 -4.306 1.00 96.06 463 ASP A N 1
ATOM 3763 C CA . ASP A 1 463 ? -4.446 -22.146 -5.242 1.00 96.06 463 ASP A CA 1
ATOM 3764 C C . ASP A 1 463 ? -4.611 -21.612 -6.676 1.00 96.06 463 ASP A C 1
ATOM 3766 O O . ASP A 1 463 ? -4.173 -22.234 -7.648 1.00 96.06 463 ASP A O 1
ATOM 3770 N N . TRP A 1 464 ? -5.224 -20.435 -6.842 1.00 96.38 464 TRP A N 1
ATOM 3771 C CA . TRP A 1 464 ? -5.332 -19.795 -8.158 1.00 96.38 464 TRP A CA 1
ATOM 3772 C C . TRP A 1 464 ? -3.988 -19.289 -8.670 1.00 96.38 464 TRP A C 1
ATOM 3774 O O . TRP A 1 464 ? -3.697 -19.431 -9.859 1.00 96.38 464 TRP A O 1
ATOM 3784 N N . ARG A 1 465 ? -3.152 -18.738 -7.786 1.00 95.56 465 ARG A N 1
ATOM 3785 C CA . ARG A 1 465 ? -1.796 -18.306 -8.129 1.00 95.56 465 ARG A CA 1
ATOM 3786 C C . ARG A 1 465 ? -0.956 -19.477 -8.637 1.00 95.56 465 ARG A C 1
ATOM 3788 O O . ARG A 1 465 ? -0.259 -19.311 -9.634 1.00 95.56 465 ARG A O 1
ATOM 3795 N N . ALA A 1 466 ? -1.079 -20.664 -8.044 1.00 96.69 466 ALA A N 1
ATOM 3796 C CA . ALA A 1 466 ? -0.384 -21.860 -8.518 1.00 96.69 466 ALA A CA 1
ATOM 3797 C C . ALA A 1 466 ? -0.731 -22.172 -9.984 1.00 96.69 466 ALA A C 1
ATOM 3799 O O . ALA A 1 466 ? 0.167 -22.313 -10.812 1.00 96.69 466 ALA A O 1
ATOM 3800 N N . LYS A 1 467 ? -2.024 -22.141 -10.337 1.00 96.69 467 LYS A N 1
ATOM 3801 C CA . LYS A 1 467 ? -2.506 -22.339 -11.719 1.00 96.69 467 LYS A CA 1
ATOM 3802 C C . LYS A 1 467 ? -2.041 -21.251 -12.688 1.00 96.69 467 LYS A C 1
ATOM 3804 O O . LYS A 1 467 ? -1.838 -21.516 -13.870 1.00 96.69 467 LYS A O 1
ATOM 3809 N N . VAL A 1 468 ? -1.882 -20.014 -12.214 1.00 94.62 468 VAL A N 1
ATOM 3810 C CA . VAL A 1 468 ? -1.275 -18.937 -13.012 1.00 94.62 468 VAL A CA 1
ATOM 3811 C C . VAL A 1 468 ? 0.181 -19.278 -13.338 1.00 94.62 468 VAL A C 1
ATOM 3813 O O . VAL A 1 468 ? 0.602 -19.140 -14.487 1.00 94.62 468 VAL A O 1
ATOM 3816 N N . TRP A 1 469 ? 0.939 -19.767 -12.358 1.00 95.06 469 TRP A N 1
ATOM 3817 C CA . TRP A 1 469 ? 2.344 -20.121 -12.551 1.00 95.06 469 TRP A CA 1
ATOM 3818 C C . TRP A 1 469 ? 2.561 -21.391 -13.371 1.00 95.06 469 TRP A C 1
ATOM 3820 O O . TRP A 1 469 ? 3.541 -21.437 -14.104 1.00 95.06 469 TRP A O 1
ATOM 3830 N N . GLU A 1 470 ? 1.633 -22.349 -13.376 1.00 95.06 470 GLU A N 1
ATOM 3831 C CA . GLU A 1 470 ? 1.663 -23.477 -14.328 1.00 95.06 470 GLU A CA 1
ATOM 3832 C C . GLU A 1 470 ? 1.727 -23.008 -15.794 1.00 95.06 470 GLU A C 1
ATOM 3834 O O . GLU A 1 470 ? 2.336 -23.670 -16.633 1.00 95.06 470 GLU A O 1
ATOM 3839 N N . LEU A 1 471 ? 1.127 -21.852 -16.105 1.00 92.31 471 LEU A N 1
ATOM 3840 C CA . LEU A 1 471 ? 1.167 -21.251 -17.440 1.00 92.31 471 LEU A CA 1
ATOM 3841 C C . LEU A 1 471 ? 2.392 -20.348 -17.639 1.00 92.31 471 LEU A C 1
ATOM 3843 O O . LEU A 1 471 ? 2.987 -20.345 -18.715 1.00 92.31 471 LEU A O 1
ATOM 3847 N N . LEU A 1 472 ? 2.740 -19.545 -16.630 1.00 91.38 472 LEU A N 1
ATOM 3848 C CA . LEU A 1 472 ? 3.714 -18.459 -16.769 1.00 91.38 472 LEU A CA 1
ATOM 3849 C C . LEU A 1 472 ? 5.157 -18.844 -16.450 1.00 91.38 472 LEU A C 1
ATOM 3851 O O . LEU A 1 472 ? 6.062 -18.169 -16.931 1.00 91.38 472 LEU A O 1
ATOM 3855 N N . GLU A 1 473 ? 5.394 -19.896 -15.666 1.00 92.06 473 GLU A N 1
ATOM 3856 C CA . GLU A 1 473 ? 6.720 -20.207 -15.123 1.00 92.06 473 GLU A CA 1
ATOM 3857 C C . GLU A 1 473 ? 7.783 -20.300 -16.212 1.00 92.06 473 GLU A C 1
ATOM 3859 O O . GLU A 1 473 ? 8.741 -19.529 -16.202 1.00 92.06 473 GLU A O 1
ATOM 3864 N N . ARG A 1 474 ? 7.595 -21.183 -17.194 1.00 89.75 474 ARG A N 1
ATOM 3865 C CA . ARG A 1 474 ? 8.559 -21.352 -18.281 1.00 89.75 474 ARG A CA 1
ATOM 3866 C C . ARG A 1 474 ? 8.745 -20.083 -19.129 1.00 89.75 474 ARG A C 1
ATOM 3868 O O . ARG A 1 474 ? 9.890 -19.640 -19.228 1.00 89.75 474 ARG A O 1
ATOM 3875 N N . PRO A 1 475 ? 7.696 -19.481 -19.733 1.00 87.19 475 PRO A N 1
ATOM 3876 C CA . PRO A 1 475 ? 7.893 -18.324 -20.607 1.00 87.19 475 PRO A CA 1
ATOM 3877 C C . PRO A 1 475 ? 8.503 -17.127 -19.867 1.00 87.19 475 PRO A C 1
ATOM 3879 O O . PRO A 1 475 ? 9.418 -16.500 -20.395 1.00 87.19 475 PRO A O 1
ATOM 3882 N N . VAL A 1 476 ? 8.076 -16.851 -18.629 1.00 89.12 476 VAL A N 1
ATOM 3883 C CA . VAL A 1 476 ? 8.623 -15.741 -17.833 1.00 89.12 476 VAL A CA 1
ATOM 3884 C C . VAL A 1 476 ? 10.064 -16.022 -17.408 1.00 89.12 476 VAL A C 1
ATOM 3886 O O . VAL A 1 476 ? 10.897 -15.127 -17.507 1.00 89.12 476 VAL A O 1
ATOM 3889 N N . THR A 1 477 ? 10.397 -17.249 -16.990 1.00 90.75 477 THR A N 1
ATOM 3890 C CA . THR A 1 477 ? 11.779 -17.609 -16.614 1.00 90.75 477 THR A CA 1
ATOM 3891 C C . THR A 1 477 ? 12.739 -17.421 -17.779 1.00 90.75 477 THR A C 1
ATOM 3893 O O . THR A 1 477 ? 13.801 -16.823 -17.618 1.00 90.75 477 THR A O 1
ATOM 3896 N N . GLU A 1 478 ? 12.363 -17.892 -18.969 1.00 87.31 478 GLU A N 1
ATOM 3897 C CA . GLU A 1 478 ? 13.196 -17.739 -20.159 1.00 87.31 478 GLU A CA 1
ATOM 3898 C C . GLU A 1 478 ? 13.387 -16.258 -20.530 1.00 87.31 478 GLU A C 1
ATOM 3900 O O . GLU A 1 478 ? 14.516 -15.849 -20.792 1.00 87.31 478 GLU A O 1
ATOM 3905 N N . GLN A 1 479 ? 12.328 -15.440 -20.475 1.00 84.88 479 GLN A N 1
ATOM 3906 C CA . GLN A 1 479 ? 12.408 -13.996 -20.741 1.00 84.88 479 GLN A CA 1
ATOM 3907 C C . GLN A 1 479 ? 13.282 -13.252 -19.729 1.00 84.88 479 GLN A C 1
ATOM 3909 O O . GLN A 1 479 ? 14.145 -12.467 -20.121 1.00 84.88 479 GLN A O 1
ATOM 3914 N N . VAL A 1 480 ? 13.068 -13.503 -18.433 1.00 88.00 480 VAL A N 1
ATOM 3915 C CA . VAL A 1 480 ? 13.834 -12.871 -17.353 1.00 88.00 480 VAL A CA 1
ATOM 3916 C C . VAL A 1 480 ? 15.306 -13.225 -17.500 1.00 88.00 480 VAL A C 1
ATOM 3918 O O . VAL A 1 480 ? 16.133 -12.321 -17.533 1.00 88.00 480 VAL A O 1
ATOM 3921 N N . LYS A 1 481 ? 15.638 -14.510 -17.667 1.00 89.00 481 LYS A N 1
ATOM 3922 C CA . LYS A 1 481 ? 17.024 -14.957 -17.832 1.00 89.00 481 LYS A CA 1
ATOM 3923 C C . LYS A 1 481 ? 17.696 -14.316 -19.044 1.00 89.00 481 LYS A C 1
ATOM 3925 O O . LYS A 1 481 ? 18.787 -13.773 -18.909 1.00 89.00 481 LYS A O 1
ATOM 3930 N N . SER A 1 482 ? 17.039 -14.335 -20.203 1.00 84.25 482 SER A N 1
ATOM 3931 C CA . SER A 1 482 ? 17.567 -13.712 -21.421 1.00 84.25 482 SER A CA 1
ATOM 3932 C C . SER A 1 482 ? 17.824 -12.218 -21.246 1.00 84.25 482 SER A C 1
ATOM 3934 O O . SER A 1 482 ? 18.849 -11.702 -21.689 1.00 84.25 482 SER A O 1
ATOM 3936 N N . PHE A 1 483 ? 16.919 -11.515 -20.566 1.00 84.81 483 PHE A N 1
ATOM 3937 C CA . PHE A 1 483 ? 17.088 -10.091 -20.309 1.00 84.81 483 PHE A CA 1
ATOM 3938 C C . PHE A 1 483 ? 18.206 -9.811 -19.301 1.00 84.81 483 PHE A C 1
ATOM 3940 O O . PHE A 1 483 ? 18.983 -8.882 -19.506 1.00 84.81 483 PHE A O 1
ATOM 3947 N N . VAL A 1 484 ? 18.306 -10.596 -18.227 1.00 85.00 484 VAL A N 1
ATOM 3948 C CA . VAL A 1 484 ? 19.378 -10.465 -17.230 1.00 85.00 484 VAL A CA 1
ATOM 3949 C C . VAL A 1 484 ? 20.740 -10.679 -17.895 1.00 85.00 484 VAL A C 1
ATOM 3951 O O . VAL A 1 484 ? 21.623 -9.839 -17.737 1.00 85.00 48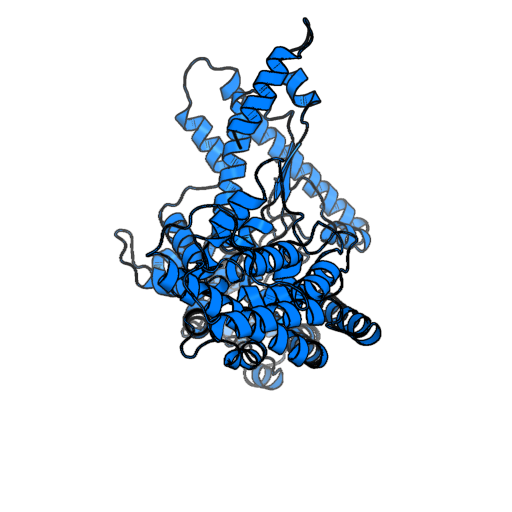4 VAL A O 1
ATOM 3954 N N . ASP A 1 485 ? 20.887 -11.735 -18.700 1.00 83.75 485 ASP A N 1
ATOM 3955 C CA . ASP A 1 485 ? 22.117 -12.024 -19.446 1.00 83.75 485 ASP A CA 1
ATOM 3956 C C . ASP A 1 485 ? 22.483 -10.877 -20.403 1.00 83.75 485 ASP A C 1
ATOM 3958 O O . ASP A 1 485 ? 23.634 -10.437 -20.436 1.00 83.75 485 ASP A O 1
ATOM 3962 N N . LEU A 1 486 ? 21.501 -10.345 -21.142 1.00 81.50 486 LEU A N 1
ATOM 3963 C CA . LEU A 1 486 ? 21.689 -9.183 -22.015 1.00 81.50 486 LEU A CA 1
ATOM 3964 C C . LEU A 1 486 ? 22.138 -7.947 -21.225 1.00 81.50 486 LEU A C 1
ATOM 3966 O O . LEU A 1 486 ? 23.067 -7.255 -21.636 1.00 81.50 486 LEU A O 1
ATOM 3970 N N . ALA A 1 487 ? 21.487 -7.658 -20.100 1.00 79.19 487 ALA A N 1
ATOM 3971 C CA . ALA A 1 487 ? 21.787 -6.487 -19.288 1.00 79.19 487 ALA A CA 1
ATOM 3972 C C . ALA A 1 487 ? 23.193 -6.571 -18.676 1.00 79.19 487 ALA A C 1
ATOM 3974 O O . ALA A 1 487 ? 23.922 -5.580 -18.683 1.00 79.19 487 ALA A O 1
ATOM 3975 N N . ILE A 1 488 ? 23.598 -7.752 -18.201 1.00 79.12 488 ILE A N 1
ATOM 3976 C CA . ILE A 1 488 ? 24.955 -7.997 -17.699 1.00 79.12 488 ILE A CA 1
ATOM 3977 C C . ILE A 1 488 ? 25.974 -7.803 -18.821 1.00 79.12 488 ILE A C 1
ATOM 3979 O O . ILE A 1 488 ? 26.930 -7.059 -18.626 1.00 79.12 488 ILE A O 1
ATOM 3983 N N . ALA A 1 489 ? 25.752 -8.399 -19.997 1.00 75.69 489 ALA A N 1
ATOM 3984 C CA . ALA A 1 489 ? 26.660 -8.255 -21.134 1.00 75.69 489 ALA A CA 1
ATOM 3985 C C . ALA A 1 489 ? 26.828 -6.784 -21.548 1.00 75.69 489 ALA A C 1
ATOM 3987 O O . ALA A 1 489 ? 27.949 -6.314 -21.725 1.00 75.69 489 ALA A O 1
ATOM 3988 N N . LEU A 1 490 ? 25.727 -6.031 -21.630 1.00 72.50 490 LEU A N 1
ATOM 3989 C CA . LEU A 1 490 ? 25.758 -4.597 -21.930 1.00 72.50 490 LEU A CA 1
ATOM 3990 C C . LEU A 1 490 ? 26.496 -3.790 -20.854 1.00 72.50 490 LEU A C 1
ATOM 3992 O O . LEU A 1 490 ? 27.260 -2.893 -21.197 1.00 72.50 490 LEU A O 1
ATOM 3996 N N . ASN A 1 491 ? 26.301 -4.106 -19.571 1.00 74.56 491 ASN A N 1
ATOM 3997 C CA . ASN A 1 491 ? 26.992 -3.423 -18.477 1.00 74.56 491 ASN A CA 1
ATOM 3998 C C . ASN A 1 491 ? 28.500 -3.721 -18.466 1.00 74.56 491 ASN A C 1
ATOM 4000 O O . ASN A 1 491 ? 29.299 -2.815 -18.239 1.00 74.56 491 ASN A O 1
ATOM 4004 N N . THR A 1 492 ? 28.903 -4.967 -18.734 1.00 73.25 492 THR A N 1
ATOM 4005 C CA . THR A 1 492 ? 30.319 -5.344 -18.876 1.00 73.25 492 THR A CA 1
ATOM 4006 C C . THR A 1 492 ? 30.957 -4.586 -20.034 1.00 73.25 492 THR A C 1
ATOM 4008 O O . THR A 1 492 ? 31.954 -3.898 -19.829 1.00 73.25 492 THR A O 1
ATOM 4011 N N . LEU A 1 493 ? 30.319 -4.602 -21.208 1.00 68.56 493 LEU A N 1
ATOM 4012 C CA . LEU A 1 493 ? 30.786 -3.853 -22.374 1.00 68.56 493 LEU A CA 1
ATOM 4013 C C . LEU A 1 493 ? 30.868 -2.355 -22.078 1.00 68.56 493 LEU A C 1
ATOM 4015 O O . LEU A 1 493 ? 31.876 -1.735 -22.379 1.00 68.56 493 LEU A O 1
ATOM 4019 N N . SER A 1 494 ? 29.866 -1.766 -21.420 1.00 68.31 494 SER A N 1
ATOM 4020 C CA . SER A 1 494 ? 29.904 -0.344 -21.063 1.00 68.31 494 SER A CA 1
ATOM 4021 C C . SER A 1 494 ? 31.067 0.005 -20.131 1.00 68.31 494 SER A C 1
ATOM 4023 O O . SER A 1 494 ? 31.610 1.103 -20.243 1.00 68.31 494 SER A O 1
ATOM 4025 N N . LYS A 1 495 ? 31.453 -0.889 -19.212 1.00 68.88 495 LYS A N 1
ATOM 4026 C CA . LYS A 1 495 ? 32.604 -0.677 -18.319 1.00 68.88 495 LYS A CA 1
ATOM 4027 C C . LYS A 1 495 ? 33.937 -0.811 -19.048 1.00 68.88 495 LYS A C 1
ATOM 4029 O O . LYS A 1 495 ? 34.850 -0.044 -18.768 1.00 68.88 495 LYS A O 1
ATOM 4034 N N . GLU A 1 496 ? 34.044 -1.749 -19.982 1.00 63.81 496 GLU A N 1
ATOM 4035 C CA . GLU A 1 496 ? 35.247 -1.946 -20.802 1.00 63.81 496 GLU A CA 1
ATOM 4036 C C . GLU A 1 496 ? 35.449 -0.803 -21.805 1.00 63.81 496 GLU A C 1
ATOM 4038 O O . GLU A 1 496 ? 36.568 -0.360 -22.060 1.00 63.81 496 GLU A O 1
ATOM 4043 N N . VAL A 1 497 ? 34.345 -0.286 -22.338 1.00 54.94 497 VAL A N 1
ATOM 4044 C CA . VAL A 1 497 ? 34.314 0.702 -23.415 1.00 54.94 497 VAL A CA 1
ATOM 4045 C C . VAL A 1 497 ? 34.325 2.148 -22.904 1.00 54.94 497 VAL A C 1
ATOM 4047 O O . VAL A 1 497 ? 34.717 3.047 -23.641 1.00 54.94 497 VAL A O 1
ATOM 4050 N N . GLY A 1 498 ? 33.989 2.397 -21.632 1.00 49.59 498 GLY A N 1
ATOM 4051 C CA . GLY A 1 498 ? 34.050 3.724 -20.997 1.00 49.59 498 GLY A CA 1
ATOM 4052 C C . GLY A 1 498 ? 35.433 4.401 -20.996 1.00 49.59 498 GLY A C 1
ATOM 4053 O O . GLY A 1 498 ? 35.527 5.570 -20.634 1.00 49.59 498 GLY A O 1
ATOM 4054 N N . ASN A 1 499 ? 36.485 3.702 -21.434 1.00 44.06 499 ASN A N 1
ATOM 4055 C CA . ASN A 1 499 ? 37.830 4.242 -21.655 1.00 44.06 499 ASN A CA 1
ATOM 4056 C C . ASN A 1 499 ? 38.091 4.740 -23.094 1.00 44.06 499 ASN A C 1
ATOM 4058 O O . ASN A 1 499 ? 39.173 5.264 -23.355 1.00 44.06 499 ASN A O 1
ATOM 4062 N N . TYR A 1 500 ? 37.140 4.600 -24.024 1.00 43.91 500 TYR A N 1
ATOM 4063 C CA . TYR A 1 500 ? 37.289 5.005 -25.425 1.00 43.91 500 TYR A CA 1
ATOM 4064 C C . TYR A 1 500 ? 36.178 5.983 -25.842 1.00 43.91 500 TYR A C 1
ATOM 4066 O O . TYR A 1 500 ? 34.992 5.658 -25.812 1.00 43.91 500 TYR A O 1
ATOM 4074 N N . GLU A 1 501 ? 36.554 7.195 -26.265 1.00 37.44 501 GLU A N 1
ATOM 4075 C CA . GLU A 1 501 ? 35.626 8.120 -26.924 1.00 37.44 501 GLU A CA 1
ATOM 4076 C C . GLU A 1 501 ? 35.249 7.566 -28.303 1.00 37.44 501 GLU A C 1
ATOM 4078 O O . GLU A 1 501 ? 36.103 7.391 -29.171 1.00 37.44 501 GLU A O 1
ATOM 4083 N N . PHE A 1 502 ? 33.962 7.295 -28.529 1.00 43.03 502 PHE A N 1
ATOM 4084 C CA . PHE A 1 502 ? 33.480 6.897 -29.850 1.00 43.03 502 PHE A CA 1
ATOM 4085 C C . PHE A 1 502 ? 33.275 8.117 -30.754 1.00 43.03 502 PHE A C 1
ATOM 4087 O O . PHE A 1 502 ? 32.366 8.915 -30.495 1.00 43.03 502 PHE A O 1
ATOM 4094 N N . PRO A 1 503 ? 33.999 8.243 -31.880 1.00 37.16 503 PRO A N 1
ATOM 4095 C CA . PRO A 1 503 ? 33.595 9.159 -32.930 1.00 37.16 503 PRO A CA 1
ATOM 4096 C C . PRO A 1 503 ? 32.299 8.657 -33.587 1.00 37.16 503 PRO A C 1
ATOM 4098 O O . PRO A 1 503 ? 32.146 7.485 -33.927 1.00 37.16 503 PRO A O 1
ATOM 4101 N N . LEU A 1 504 ? 31.350 9.572 -33.796 1.00 39.03 504 LEU A N 1
ATOM 4102 C CA . LEU A 1 504 ? 30.013 9.338 -34.367 1.00 39.03 504 LEU A CA 1
ATOM 4103 C C . LEU A 1 504 ? 30.001 8.936 -35.862 1.00 39.03 504 LEU A C 1
ATOM 4105 O O . LEU A 1 504 ? 28.970 9.052 -36.526 1.00 39.03 504 LEU A O 1
ATOM 4109 N N . ALA A 1 505 ? 31.111 8.447 -36.415 1.00 34.34 505 ALA A N 1
ATOM 4110 C CA . ALA A 1 505 ? 31.264 8.207 -37.844 1.00 34.34 505 ALA A CA 1
ATOM 4111 C C . ALA A 1 505 ? 31.442 6.716 -38.182 1.00 34.34 505 ALA A C 1
ATOM 4113 O O . ALA A 1 505 ? 32.528 6.163 -38.112 1.00 34.34 505 ALA A O 1
ATOM 4114 N N . GLY A 1 506 ? 30.347 6.100 -38.635 1.00 41.03 506 GLY A N 1
ATOM 4115 C CA . GLY A 1 506 ? 30.354 5.326 -39.879 1.00 41.03 506 GLY A CA 1
ATOM 4116 C C . GLY A 1 506 ? 31.188 4.045 -39.991 1.00 41.03 506 GLY A C 1
ATOM 4117 O O . GLY A 1 506 ? 31.781 3.853 -41.045 1.00 41.03 506 GLY A O 1
ATOM 4118 N N . ALA A 1 507 ? 31.136 3.115 -39.036 1.00 35.72 507 ALA A N 1
ATOM 4119 C CA . ALA A 1 507 ? 31.587 1.740 -39.287 1.00 35.72 507 ALA A CA 1
ATOM 4120 C C . ALA A 1 507 ? 30.410 0.841 -39.726 1.00 35.72 507 ALA A C 1
ATOM 4122 O O . ALA A 1 507 ? 29.466 0.575 -38.975 1.00 35.72 507 ALA A O 1
ATOM 4123 N N . LYS A 1 508 ? 30.437 0.367 -40.979 1.00 40.03 508 LYS A N 1
ATOM 4124 C CA . LYS A 1 508 ? 29.568 -0.719 -41.461 1.00 40.03 508 LYS A CA 1
ATOM 4125 C C . LYS A 1 508 ? 30.278 -2.045 -41.196 1.00 40.03 508 LYS A C 1
ATOM 4127 O O . LYS A 1 508 ? 31.055 -2.499 -42.031 1.00 40.03 508 LYS A O 1
ATOM 4132 N N . ILE A 1 509 ? 29.945 -2.713 -40.090 1.00 41.19 509 ILE A N 1
ATOM 4133 C CA . ILE A 1 509 ? 30.193 -4.160 -39.963 1.00 41.19 509 ILE A CA 1
ATOM 4134 C C . ILE A 1 509 ? 29.606 -4.841 -41.215 1.00 41.19 509 ILE A C 1
ATOM 4136 O O . ILE A 1 509 ? 28.557 -4.412 -41.703 1.00 41.19 509 ILE A O 1
ATOM 4140 N N . LYS A 1 510 ? 30.264 -5.870 -41.771 1.00 42.53 510 LYS A N 1
ATOM 4141 C CA . LYS A 1 510 ? 29.733 -6.679 -42.888 1.00 42.53 510 LYS A CA 1
ATOM 4142 C C . LYS A 1 510 ? 28.450 -7.402 -42.449 1.00 42.53 510 LYS A C 1
ATOM 4144 O O . LYS A 1 510 ? 28.443 -8.545 -42.005 1.00 42.53 510 LYS A O 1
ATOM 4149 N N . LYS A 1 511 ? 27.362 -6.650 -42.572 1.00 49.47 511 LYS A N 1
ATOM 4150 C CA . LYS A 1 511 ? 25.959 -6.904 -42.269 1.00 49.47 511 LYS A CA 1
ATOM 4151 C C . LYS A 1 511 ? 25.288 -7.508 -43.500 1.00 49.47 511 LYS A C 1
ATOM 4153 O O . LYS A 1 511 ? 25.163 -6.826 -44.510 1.00 49.47 511 LYS A O 1
ATOM 4158 N N . ALA A 1 512 ? 24.857 -8.768 -43.452 1.00 44.72 512 ALA A N 1
ATOM 4159 C CA . ALA A 1 512 ? 24.035 -9.305 -44.549 1.00 44.72 512 ALA A CA 1
ATOM 4160 C C . ALA A 1 512 ? 22.998 -10.369 -44.153 1.00 44.72 512 ALA A C 1
ATOM 4162 O O . ALA A 1 512 ? 22.059 -10.588 -44.911 1.00 44.72 512 ALA A O 1
ATOM 4163 N N . ARG A 1 513 ? 23.114 -11.023 -42.986 1.00 48.31 513 ARG A N 1
ATOM 4164 C CA . ARG A 1 513 ? 22.118 -12.030 -42.548 1.00 48.31 513 ARG A CA 1
ATOM 4165 C C . ARG A 1 513 ? 21.431 -11.734 -41.214 1.00 48.31 513 ARG A C 1
ATOM 4167 O O . ARG A 1 513 ? 20.266 -12.074 -41.066 1.00 48.31 513 ARG A O 1
ATOM 4174 N N . PHE A 1 514 ? 22.114 -11.082 -40.271 1.00 47.81 514 PHE A N 1
ATOM 4175 C CA . PHE A 1 514 ? 21.540 -10.770 -38.954 1.00 47.81 514 PHE A CA 1
ATOM 4176 C C . PHE A 1 514 ? 20.636 -9.527 -38.976 1.00 47.81 514 PHE A C 1
ATOM 4178 O O . PHE A 1 514 ? 19.575 -9.525 -38.358 1.00 47.81 514 PHE A O 1
ATOM 4185 N N . GLU A 1 515 ? 21.007 -8.489 -39.735 1.00 49.62 515 GLU A N 1
ATOM 4186 C CA . GLU A 1 515 ? 20.222 -7.249 -39.798 1.00 49.62 515 GLU A CA 1
ATOM 4187 C C . GLU A 1 515 ? 18.873 -7.416 -40.486 1.00 49.62 515 GLU A C 1
ATOM 4189 O O . GLU A 1 515 ? 17.909 -6.820 -40.030 1.00 49.62 515 GLU A O 1
ATOM 4194 N N . THR A 1 516 ? 18.764 -8.220 -41.541 1.00 50.28 516 THR A N 1
ATOM 4195 C CA . THR A 1 516 ? 17.509 -8.394 -42.290 1.00 50.28 516 THR A CA 1
ATOM 4196 C C . THR A 1 516 ? 16.428 -9.068 -41.440 1.00 50.28 516 THR A C 1
ATOM 4198 O O . THR A 1 516 ? 15.310 -8.572 -41.388 1.00 50.28 516 THR A O 1
ATOM 4201 N N . SER A 1 517 ? 16.777 -10.109 -40.673 1.00 54.59 517 SER A N 1
ATOM 4202 C CA . SER A 1 517 ? 15.841 -10.793 -39.762 1.00 54.59 517 SER A CA 1
ATOM 4203 C C . SER A 1 517 ? 15.421 -9.914 -38.570 1.00 54.59 517 SER A C 1
ATOM 4205 O O . SER A 1 517 ? 14.237 -9.809 -38.254 1.00 54.59 517 SER A O 1
ATOM 4207 N N . LEU A 1 518 ? 16.372 -9.213 -37.934 1.00 55.69 518 LEU A N 1
ATOM 4208 C CA . LEU A 1 518 ? 16.089 -8.325 -36.796 1.00 55.69 518 LEU A CA 1
ATOM 4209 C C . LEU A 1 518 ? 15.348 -7.051 -37.207 1.00 55.69 518 LEU A C 1
ATOM 4211 O O . LEU A 1 518 ? 14.446 -6.623 -36.496 1.00 55.69 518 LEU A O 1
ATOM 4215 N N . THR A 1 519 ? 15.689 -6.443 -38.347 1.00 56.94 519 THR A N 1
ATOM 4216 C CA . THR A 1 519 ? 14.962 -5.261 -38.839 1.00 56.94 519 THR A CA 1
ATOM 4217 C C . THR A 1 519 ? 13.541 -5.608 -39.260 1.00 56.94 519 THR A C 1
ATOM 4219 O O . THR A 1 519 ? 12.654 -4.794 -39.026 1.00 56.94 519 THR A O 1
ATOM 4222 N N . ASP A 1 520 ? 13.283 -6.803 -39.795 1.00 58.75 520 ASP A N 1
ATOM 4223 C CA . ASP A 1 520 ? 11.918 -7.254 -40.079 1.00 58.75 520 ASP A CA 1
ATOM 4224 C C . ASP A 1 520 ? 11.121 -7.552 -38.795 1.00 58.75 520 ASP A C 1
ATOM 4226 O O . ASP A 1 520 ? 9.966 -7.134 -38.695 1.00 58.75 520 ASP A O 1
ATOM 4230 N N . LEU A 1 521 ? 11.743 -8.141 -37.764 1.00 55.44 521 LEU A N 1
ATOM 4231 C CA . LEU A 1 521 ? 11.124 -8.322 -36.437 1.00 55.44 521 LEU A CA 1
ATOM 4232 C C . LEU A 1 521 ? 10.856 -6.989 -35.713 1.00 55.44 521 LEU A C 1
ATOM 4234 O O . LEU A 1 521 ? 9.867 -6.852 -34.992 1.00 55.44 521 LEU A O 1
ATOM 4238 N N . LEU A 1 522 ? 11.699 -5.976 -35.926 1.00 57.81 522 LEU A N 1
ATOM 4239 C CA . LEU A 1 522 ? 11.575 -4.645 -35.319 1.00 57.81 522 LEU A CA 1
ATOM 4240 C C . LEU A 1 522 ? 10.653 -3.685 -36.101 1.00 57.81 522 LEU A C 1
ATOM 4242 O O . LEU A 1 522 ? 10.295 -2.638 -35.566 1.00 57.81 522 LEU A O 1
ATOM 4246 N N . LYS A 1 523 ? 10.212 -4.025 -37.324 1.00 54.56 523 LYS A N 1
ATOM 4247 C CA . LYS A 1 523 ? 9.332 -3.185 -38.174 1.00 54.56 523 LYS A CA 1
ATOM 4248 C C . LYS A 1 523 ? 7.859 -3.121 -37.721 1.00 54.56 523 LYS A C 1
ATOM 4250 O O . LYS A 1 523 ? 7.071 -2.387 -38.317 1.00 54.56 523 LYS A O 1
ATOM 4255 N N . GLY A 1 524 ? 7.463 -3.853 -36.675 1.00 51.09 524 GLY A N 1
ATOM 4256 C CA . GLY A 1 524 ? 6.113 -3.805 -36.090 1.00 51.09 524 GLY A CA 1
ATOM 4257 C C . GL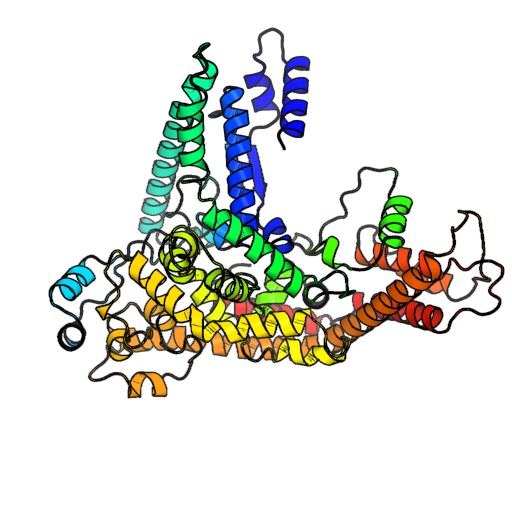Y A 1 524 ? 5.868 -2.596 -35.165 1.00 51.09 524 GLY A C 1
ATOM 4258 O O . GLY A 1 524 ? 6.790 -2.143 -34.500 1.00 51.09 524 GLY A O 1
ATOM 4259 N N . LYS A 1 525 ? 4.615 -2.090 -35.142 1.00 43.78 525 LYS A N 1
ATOM 4260 C CA . LYS A 1 525 ? 4.081 -0.892 -34.432 1.00 43.78 525 LYS A CA 1
ATOM 4261 C C . LYS A 1 525 ? 5.062 -0.134 -33.504 1.00 43.78 525 LYS A C 1
ATOM 4263 O O . LYS A 1 525 ? 5.414 -0.580 -32.420 1.00 43.78 525 LYS A O 1
ATOM 4268 N N . VAL A 1 526 ? 5.335 1.105 -33.914 1.00 43.59 526 VAL A N 1
ATOM 4269 C CA . VAL A 1 526 ? 6.321 2.115 -33.463 1.00 43.59 526 VAL A CA 1
ATOM 4270 C C . VAL A 1 526 ? 6.303 2.526 -31.965 1.00 43.59 526 VAL A C 1
ATOM 4272 O O . VAL A 1 526 ? 7.170 3.289 -31.538 1.00 43.59 526 VAL A O 1
ATOM 4275 N N . ASP A 1 527 ? 5.399 2.009 -31.130 1.00 48.44 527 ASP A N 1
ATOM 4276 C CA . ASP A 1 527 ? 5.168 2.530 -29.765 1.00 48.44 527 ASP A CA 1
ATOM 4277 C C . ASP A 1 527 ? 5.675 1.653 -28.604 1.00 48.44 527 ASP A C 1
ATOM 4279 O O . ASP A 1 527 ? 5.463 2.001 -27.440 1.00 48.44 527 ASP A O 1
ATOM 4283 N N . ASP A 1 528 ? 6.373 0.550 -28.881 1.00 59.69 528 ASP A N 1
ATOM 4284 C CA . ASP A 1 528 ? 6.854 -0.361 -27.837 1.00 59.69 528 ASP A CA 1
ATOM 4285 C C . ASP A 1 528 ? 8.233 0.057 -27.274 1.00 59.69 528 ASP A C 1
ATOM 4287 O O . ASP A 1 528 ? 9.256 0.012 -27.963 1.00 59.69 528 ASP A O 1
ATOM 4291 N N . SER A 1 529 ? 8.263 0.456 -25.997 1.00 59.78 529 SER A N 1
ATOM 4292 C CA . SER A 1 529 ? 9.482 0.868 -25.281 1.00 59.78 529 SER A CA 1
ATOM 4293 C C . SER A 1 529 ? 10.553 -0.227 -25.168 1.00 59.78 529 SER A C 1
ATOM 4295 O O . SER A 1 529 ? 11.741 0.097 -25.202 1.00 59.78 529 SER A O 1
ATOM 4297 N N . MET A 1 530 ? 10.165 -1.507 -25.101 1.00 66.44 530 MET A N 1
ATOM 4298 C CA . MET A 1 530 ? 11.114 -2.624 -25.071 1.00 66.44 530 MET A CA 1
ATOM 4299 C C . MET A 1 530 ? 11.725 -2.846 -26.448 1.00 66.44 530 MET A C 1
ATOM 4301 O O . MET A 1 530 ? 12.939 -2.957 -26.564 1.00 66.44 530 MET A O 1
ATOM 4305 N N . ARG A 1 531 ? 10.929 -2.785 -27.522 1.00 66.19 531 ARG A N 1
ATOM 4306 C CA . ARG A 1 531 ? 11.472 -2.847 -28.891 1.00 66.19 531 ARG A CA 1
ATOM 4307 C C . ARG A 1 531 ? 12.422 -1.685 -29.182 1.00 66.19 531 ARG A C 1
ATOM 4309 O O . ARG A 1 531 ? 13.436 -1.885 -29.845 1.00 66.19 531 ARG A O 1
ATOM 4316 N N . GLN A 1 532 ? 12.140 -0.491 -28.654 1.00 64.19 532 GLN A N 1
ATOM 4317 C CA . GLN A 1 532 ? 13.062 0.650 -28.728 1.00 64.19 532 GLN A CA 1
ATOM 4318 C C . GLN A 1 532 ? 14.366 0.380 -27.964 1.00 64.19 532 GLN A C 1
ATOM 4320 O O . GLN A 1 532 ? 15.441 0.638 -28.505 1.00 64.19 532 GLN A O 1
ATOM 4325 N N . PHE A 1 533 ? 14.284 -0.168 -26.746 1.00 67.19 533 PHE A N 1
ATOM 4326 C CA . PHE A 1 533 ? 15.457 -0.572 -25.968 1.00 67.19 533 PHE A CA 1
ATOM 4327 C C . PHE A 1 533 ? 16.282 -1.631 -26.705 1.00 67.19 533 PHE A C 1
ATOM 4329 O O . PHE A 1 533 ? 17.473 -1.434 -26.907 1.00 67.19 533 PHE A O 1
ATOM 4336 N N . LEU A 1 534 ? 15.652 -2.705 -27.181 1.00 68.88 534 LEU A N 1
ATOM 4337 C CA . LEU A 1 534 ? 16.311 -3.791 -27.906 1.00 68.88 534 LEU A CA 1
ATOM 4338 C C . LEU A 1 534 ? 16.925 -3.303 -29.222 1.00 68.88 534 LEU A C 1
ATOM 4340 O O . LEU A 1 534 ? 18.059 -3.653 -29.536 1.00 68.88 534 LEU A O 1
ATOM 4344 N N . SER A 1 535 ? 16.232 -2.437 -29.966 1.00 66.00 535 SER A N 1
ATOM 4345 C CA . SER A 1 535 ? 16.787 -1.813 -31.171 1.00 66.00 535 SER A CA 1
ATOM 4346 C C . SER A 1 535 ? 18.024 -0.977 -30.855 1.00 66.00 535 SER A C 1
ATOM 4348 O O . SER A 1 535 ? 18.983 -0.993 -31.625 1.00 66.00 535 SER A O 1
ATOM 4350 N N . ALA A 1 536 ? 18.011 -0.226 -29.758 1.00 64.94 536 ALA A N 1
ATOM 4351 C CA . ALA A 1 536 ? 19.143 0.596 -29.367 1.00 64.94 536 ALA A CA 1
ATOM 4352 C C . ALA A 1 536 ? 20.287 -0.239 -28.766 1.00 64.94 536 ALA A C 1
ATOM 4354 O O . ALA A 1 536 ? 21.446 0.056 -29.038 1.00 64.94 536 ALA A O 1
ATOM 4355 N N . ALA A 1 537 ? 19.983 -1.327 -28.055 1.00 67.56 537 ALA A N 1
ATOM 4356 C CA . ALA A 1 537 ? 20.959 -2.319 -27.615 1.00 67.56 537 ALA A CA 1
ATOM 4357 C C . ALA A 1 537 ? 21.654 -2.969 -28.817 1.00 67.56 537 ALA A C 1
ATOM 4359 O O . ALA A 1 537 ? 22.875 -3.032 -28.845 1.00 67.56 537 ALA A O 1
ATOM 4360 N N . VAL A 1 538 ? 20.915 -3.361 -29.862 1.00 68.31 538 VAL A N 1
ATOM 4361 C CA . VAL A 1 538 ? 21.508 -3.863 -31.117 1.00 68.31 538 VAL A CA 1
ATOM 4362 C C . VAL A 1 538 ? 22.381 -2.795 -31.772 1.00 68.31 538 VAL A C 1
ATOM 4364 O O . VAL A 1 538 ? 23.492 -3.097 -32.197 1.00 68.31 538 VAL A O 1
ATOM 4367 N N . GLN A 1 539 ? 21.928 -1.539 -31.837 1.00 65.75 539 GLN A N 1
ATOM 4368 C CA . GLN A 1 539 ? 22.747 -0.442 -32.368 1.00 65.75 539 GLN A CA 1
ATOM 4369 C C . GLN A 1 539 ? 24.027 -0.222 -31.557 1.00 65.75 539 GLN A C 1
ATOM 4371 O O . GLN A 1 539 ? 25.055 0.082 -32.146 1.00 65.75 539 GLN A O 1
ATOM 4376 N N . TYR A 1 540 ? 23.974 -0.370 -30.236 1.00 65.00 540 TYR A N 1
ATOM 4377 C CA . TYR A 1 540 ? 25.133 -0.251 -29.358 1.00 65.00 540 TYR A CA 1
ATOM 4378 C C . TYR A 1 540 ? 26.097 -1.431 -29.536 1.00 65.00 540 TYR A C 1
ATOM 4380 O O . TYR A 1 540 ? 27.268 -1.228 -29.824 1.00 65.00 540 TYR A O 1
ATOM 4388 N N . LEU A 1 541 ? 25.584 -2.663 -29.499 1.00 65.50 541 LEU A N 1
ATOM 4389 C CA . LEU A 1 541 ? 26.345 -3.903 -29.699 1.00 65.50 541 LEU A CA 1
ATOM 4390 C C . LEU A 1 541 ? 26.990 -4.005 -31.090 1.00 65.50 541 LEU A C 1
ATOM 4392 O O . LEU A 1 541 ? 27.980 -4.706 -31.266 1.00 65.50 541 LEU A O 1
ATOM 4396 N N . THR A 1 542 ? 26.430 -3.320 -32.090 1.00 64.56 542 THR A N 1
ATOM 4397 C CA . THR A 1 542 ? 26.970 -3.275 -33.460 1.00 64.56 542 THR A CA 1
ATOM 4398 C C . THR A 1 542 ? 27.902 -2.086 -33.717 1.00 64.56 542 THR A C 1
ATOM 4400 O O . THR A 1 542 ? 28.388 -1.939 -34.839 1.00 64.56 542 THR A O 1
ATOM 4403 N N . ARG A 1 543 ? 28.182 -1.247 -32.709 1.00 63.88 543 ARG A N 1
ATOM 4404 C CA . ARG A 1 543 ? 29.225 -0.211 -32.759 1.00 63.88 543 ARG A CA 1
ATOM 4405 C C . ARG A 1 543 ? 30.524 -0.784 -32.203 1.00 63.88 543 ARG A C 1
ATOM 4407 O O . ARG A 1 543 ? 30.795 -0.673 -31.014 1.00 63.88 543 ARG A O 1
ATOM 4414 N N . LEU A 1 544 ? 31.319 -1.397 -33.073 1.00 55.75 544 LEU A N 1
ATOM 4415 C CA . LEU A 1 544 ? 32.692 -1.798 -32.762 1.00 55.75 544 LEU A CA 1
ATOM 4416 C C . LEU A 1 544 ? 33.681 -0.878 -33.501 1.00 55.75 544 LEU A C 1
ATOM 4418 O O . LEU A 1 544 ? 33.387 -0.508 -34.641 1.00 55.75 544 LEU A O 1
ATOM 4422 N N . PRO A 1 545 ? 34.816 -0.496 -32.881 1.00 53.66 545 PRO A N 1
ATOM 4423 C CA . PRO A 1 545 ? 35.923 0.179 -33.562 1.00 53.66 545 PRO A CA 1
ATOM 4424 C C . PRO A 1 545 ? 36.444 -0.648 -34.747 1.00 53.66 545 PRO A C 1
ATOM 4426 O O . PRO A 1 545 ? 36.518 -1.873 -34.650 1.00 53.66 545 PRO A O 1
ATOM 4429 N N . ASP A 1 546 ? 36.873 0.017 -35.825 1.00 49.50 546 ASP A N 1
ATOM 4430 C CA . ASP A 1 546 ? 37.404 -0.623 -37.047 1.00 49.50 546 ASP A CA 1
ATOM 4431 C C . ASP A 1 546 ? 38.667 -1.485 -36.804 1.00 49.50 546 ASP A C 1
ATOM 4433 O O . ASP A 1 546 ? 39.058 -2.280 -37.657 1.00 49.50 546 ASP A O 1
ATOM 4437 N N . GLU A 1 547 ? 39.294 -1.356 -35.632 1.00 51.81 547 GLU A N 1
ATOM 4438 C CA . GLU A 1 547 ? 40.518 -2.061 -35.228 1.00 51.81 547 GLU A CA 1
ATOM 4439 C C . GLU A 1 547 ? 40.258 -3.456 -34.625 1.00 51.81 547 GLU A C 1
ATOM 4441 O O . GLU A 1 547 ? 41.179 -4.267 -34.513 1.00 51.81 547 GLU A O 1
ATOM 4446 N N . ILE A 1 548 ? 39.009 -3.777 -34.262 1.00 55.03 548 ILE A N 1
ATOM 4447 C CA . ILE A 1 548 ? 38.642 -5.075 -33.679 1.00 55.03 548 ILE A CA 1
ATOM 4448 C C . ILE A 1 548 ? 38.229 -6.042 -34.799 1.00 55.03 548 ILE A C 1
ATOM 4450 O O . ILE A 1 548 ? 37.128 -5.974 -35.343 1.00 55.03 548 ILE A O 1
ATOM 4454 N N . VAL A 1 549 ? 39.135 -6.963 -35.140 1.00 46.09 549 VAL A N 1
ATOM 4455 C CA . VAL A 1 549 ? 38.973 -7.941 -36.236 1.00 46.09 549 VAL A CA 1
ATOM 4456 C C . VAL A 1 549 ? 37.972 -9.058 -35.892 1.00 46.09 549 VAL A C 1
ATOM 4458 O O . VAL A 1 549 ? 37.320 -9.596 -36.788 1.00 46.09 549 VAL A O 1
ATOM 4461 N N . GLU A 1 550 ? 37.796 -9.378 -34.605 1.00 53.78 550 GLU A N 1
ATOM 4462 C CA . GLU A 1 550 ? 36.880 -10.421 -34.126 1.00 53.78 550 GLU A CA 1
ATOM 4463 C C . GLU A 1 550 ? 35.867 -9.863 -33.124 1.00 53.78 550 GLU A C 1
ATOM 4465 O O . GLU A 1 550 ? 36.227 -9.222 -32.142 1.00 53.78 550 GLU A O 1
ATOM 4470 N N . VAL A 1 551 ? 34.579 -10.128 -33.361 1.00 58.69 551 VAL A N 1
ATOM 4471 C CA . VAL A 1 551 ? 33.496 -9.722 -32.457 1.00 58.69 551 VAL A CA 1
ATOM 4472 C C . VAL A 1 551 ? 33.602 -10.529 -31.153 1.00 58.69 551 VAL A C 1
ATOM 4474 O O . VAL A 1 551 ? 33.517 -11.759 -31.221 1.00 58.69 551 VAL A O 1
ATOM 4477 N N . PRO A 1 552 ? 33.718 -9.882 -29.975 1.00 65.31 552 PRO A N 1
ATOM 4478 C CA . PRO A 1 552 ? 33.693 -10.570 -28.688 1.00 65.31 552 PRO A CA 1
ATOM 4479 C C . PRO A 1 552 ? 32.504 -11.529 -28.554 1.00 65.31 552 PRO A C 1
ATOM 4481 O O . PRO A 1 552 ? 31.372 -11.205 -28.930 1.00 65.31 552 PRO A O 1
ATOM 4484 N N . ILE A 1 553 ? 32.746 -12.710 -27.978 1.00 67.62 553 ILE A N 1
ATOM 4485 C CA . ILE A 1 553 ? 31.723 -13.754 -27.787 1.00 67.62 553 ILE A CA 1
ATOM 4486 C C . ILE A 1 553 ? 30.516 -13.211 -27.004 1.00 67.62 553 ILE A C 1
ATOM 4488 O O . ILE A 1 553 ? 29.375 -13.568 -27.309 1.00 67.62 553 ILE A O 1
ATOM 4492 N N . ASP A 1 554 ? 30.748 -12.295 -26.063 1.00 64.38 554 ASP A N 1
ATOM 4493 C CA . ASP A 1 554 ? 29.704 -11.660 -25.255 1.00 64.38 554 ASP A CA 1
ATOM 4494 C C . ASP A 1 554 ? 28.735 -10.810 -26.088 1.00 64.38 554 ASP A C 1
ATOM 4496 O O . ASP A 1 554 ? 27.532 -10.817 -25.827 1.00 64.38 554 ASP A O 1
ATOM 4500 N N . ILE A 1 555 ? 29.211 -10.168 -27.162 1.00 66.00 555 ILE A N 1
ATOM 4501 C CA . ILE A 1 555 ? 28.365 -9.416 -28.103 1.00 66.00 555 ILE A CA 1
ATOM 4502 C C . ILE A 1 555 ? 27.499 -10.372 -28.925 1.00 66.00 555 ILE A C 1
ATOM 4504 O O . ILE A 1 555 ? 26.300 -10.144 -29.094 1.00 66.00 555 ILE A O 1
ATOM 4508 N N . VAL A 1 556 ? 28.076 -11.475 -29.410 1.00 67.81 556 VAL A N 1
ATOM 4509 C CA . VAL A 1 556 ? 27.326 -12.498 -30.159 1.00 67.81 556 VAL A CA 1
ATOM 4510 C C . VAL A 1 556 ? 26.256 -13.142 -29.275 1.00 67.81 556 VAL A C 1
ATOM 4512 O O . VAL A 1 556 ? 25.132 -13.364 -29.730 1.00 67.81 556 VAL A O 1
ATOM 4515 N N . ARG A 1 557 ? 26.577 -13.421 -28.006 1.00 71.81 557 ARG A N 1
ATOM 4516 C CA . ARG A 1 557 ? 25.619 -13.923 -27.014 1.00 71.81 557 ARG A CA 1
ATOM 4517 C C . ARG A 1 557 ? 24.508 -12.904 -26.760 1.00 71.81 557 ARG A C 1
ATOM 4519 O O . ARG A 1 557 ? 23.342 -13.264 -26.875 1.00 71.81 557 ARG A O 1
ATOM 4526 N N . ALA A 1 558 ? 24.845 -11.638 -26.518 1.00 70.19 558 ALA A N 1
ATOM 4527 C CA . ALA A 1 558 ? 23.871 -10.570 -26.295 1.00 70.19 558 ALA A CA 1
ATOM 4528 C C . ALA A 1 558 ? 22.909 -10.386 -27.485 1.00 70.19 558 ALA A C 1
ATOM 4530 O O . ALA A 1 558 ? 21.699 -10.276 -27.294 1.00 70.19 558 ALA A O 1
ATOM 4531 N N . LEU A 1 559 ? 23.410 -10.432 -28.726 1.00 69.75 559 LEU A N 1
ATOM 4532 C CA . LEU A 1 559 ? 22.572 -10.355 -29.930 1.00 69.75 559 LEU A CA 1
ATOM 4533 C C . LEU A 1 559 ? 21.609 -11.547 -30.061 1.00 69.75 559 LEU A C 1
ATOM 4535 O O . LEU A 1 559 ? 20.462 -11.359 -30.474 1.00 69.75 559 LEU A O 1
ATOM 4539 N N . LYS A 1 560 ? 22.037 -12.758 -29.676 1.00 75.75 560 LYS A N 1
ATOM 4540 C CA . LYS A 1 560 ? 21.152 -13.934 -29.613 1.00 75.75 560 LYS A CA 1
ATOM 4541 C C . LYS A 1 560 ? 20.067 -13.778 -28.548 1.00 75.75 560 LYS A C 1
ATOM 4543 O O . LYS A 1 560 ? 18.925 -14.160 -28.798 1.00 75.75 560 LYS A O 1
ATOM 4548 N N . GLU A 1 561 ? 20.388 -13.192 -27.394 1.00 77.44 561 GLU A N 1
ATOM 4549 C CA . GLU A 1 561 ? 19.390 -12.927 -26.352 1.00 77.44 561 GLU A CA 1
ATOM 4550 C C . GLU A 1 561 ? 18.354 -11.885 -26.800 1.00 77.44 561 GLU A C 1
ATOM 4552 O O . GLU A 1 561 ? 17.165 -12.071 -26.549 1.00 77.44 561 GLU A O 1
ATOM 4557 N N . VAL A 1 562 ? 18.750 -10.847 -27.550 1.00 70.19 562 VAL A N 1
ATOM 4558 C CA . VAL A 1 562 ? 17.794 -9.892 -28.148 1.00 70.19 562 VAL A CA 1
ATOM 4559 C C . VAL A 1 562 ? 16.809 -10.597 -29.086 1.00 70.19 562 VAL A C 1
ATOM 4561 O O . VAL A 1 562 ? 15.599 -10.383 -28.988 1.00 70.19 562 VAL A O 1
ATOM 4564 N N . GLU A 1 563 ? 17.305 -11.454 -29.982 1.00 68.56 563 GLU A N 1
ATOM 4565 C CA . GLU A 1 563 ? 16.456 -12.233 -30.893 1.00 68.56 563 GLU A CA 1
ATOM 4566 C C . GLU A 1 563 ? 15.498 -13.151 -30.119 1.00 68.56 563 GLU A C 1
ATOM 4568 O O . GLU A 1 563 ? 14.317 -13.262 -30.461 1.00 68.56 563 GLU A O 1
ATOM 4573 N N . ARG A 1 564 ? 15.988 -13.778 -29.045 1.00 72.31 564 ARG A N 1
ATOM 4574 C CA . ARG A 1 564 ? 15.189 -14.642 -28.177 1.00 72.31 564 ARG A CA 1
ATOM 4575 C C . ARG A 1 564 ? 14.081 -13.870 -27.463 1.00 72.31 564 ARG A C 1
ATOM 4577 O O . ARG A 1 564 ? 12.940 -14.325 -27.492 1.00 72.31 564 ARG A O 1
ATOM 4584 N N . ILE A 1 565 ? 14.373 -12.701 -26.894 1.00 71.69 565 ILE A N 1
ATOM 4585 C CA . ILE A 1 565 ? 13.368 -11.853 -26.230 1.00 71.69 565 ILE A CA 1
ATOM 4586 C C . ILE A 1 565 ? 12.267 -11.461 -27.222 1.00 71.69 565 ILE A C 1
ATOM 4588 O O . ILE A 1 565 ? 11.093 -11.668 -26.925 1.00 71.69 565 ILE A O 1
ATOM 4592 N N . LEU A 1 566 ? 12.628 -10.988 -28.422 1.00 67.69 566 LEU A N 1
ATOM 4593 C CA . LEU A 1 566 ? 11.657 -10.590 -29.453 1.00 67.69 566 LEU A CA 1
ATOM 4594 C C . LEU A 1 566 ? 10.738 -11.744 -29.874 1.00 67.69 566 LEU A C 1
ATOM 4596 O O . LEU A 1 566 ? 9.537 -11.544 -30.043 1.00 67.69 566 LEU A O 1
ATOM 4600 N N . ARG A 1 567 ? 11.282 -12.961 -30.010 1.00 64.12 567 ARG A N 1
ATOM 4601 C CA . ARG A 1 567 ? 10.485 -14.154 -30.339 1.00 64.12 567 ARG A CA 1
ATOM 4602 C C . ARG A 1 567 ? 9.530 -14.554 -29.217 1.00 64.12 567 ARG A C 1
ATOM 4604 O O . ARG A 1 567 ? 8.404 -14.950 -29.505 1.00 64.12 567 ARG A O 1
ATOM 4611 N N . ILE A 1 568 ? 9.955 -14.460 -27.954 1.00 62.88 568 ILE A N 1
ATOM 4612 C CA . ILE A 1 568 ? 9.105 -14.841 -26.816 1.00 62.88 568 ILE A CA 1
ATOM 4613 C C . ILE A 1 568 ? 8.037 -13.766 -26.543 1.00 62.88 568 ILE A C 1
ATOM 4615 O O . ILE A 1 568 ? 6.918 -14.102 -26.159 1.00 62.88 568 ILE A O 1
ATOM 4619 N N . GLU A 1 569 ? 8.327 -12.483 -26.783 1.00 59.50 569 GLU A N 1
ATOM 4620 C CA . GLU A 1 569 ? 7.350 -11.396 -26.612 1.00 59.50 569 GLU A CA 1
ATOM 4621 C C . GLU A 1 569 ? 6.118 -11.518 -27.520 1.00 59.50 569 GLU A C 1
ATOM 4623 O O . GLU A 1 569 ? 5.019 -11.155 -27.101 1.00 59.50 569 GLU A O 1
ATOM 4628 N N . GLU A 1 570 ? 6.256 -12.037 -28.742 1.00 59.28 570 GLU A N 1
ATOM 4629 C CA . GLU A 1 570 ? 5.120 -12.154 -29.667 1.00 59.28 570 GLU A CA 1
ATOM 4630 C C . GLU A 1 570 ? 4.158 -13.303 -29.314 1.00 59.28 570 GLU A C 1
ATOM 4632 O O . GLU A 1 570 ? 2.988 -13.258 -29.704 1.00 59.28 570 GLU A O 1
ATOM 4637 N N . GLN A 1 571 ? 4.617 -14.330 -28.584 1.00 58.47 571 GLN A N 1
ATOM 4638 C CA . GLN A 1 571 ? 3.880 -15.591 -28.394 1.00 58.47 571 GLN A CA 1
ATOM 4639 C C . GLN A 1 571 ? 4.081 -16.247 -27.010 1.00 58.47 571 GLN A C 1
ATOM 4641 O O . GLN A 1 571 ? 4.107 -17.471 -26.916 1.00 58.47 571 GLN A O 1
ATOM 4646 N N . ALA A 1 572 ? 4.200 -15.476 -25.919 1.00 70.56 572 ALA A N 1
ATOM 4647 C CA . ALA A 1 572 ? 4.436 -16.046 -24.579 1.00 70.56 572 ALA A CA 1
ATOM 4648 C C . ALA A 1 572 ? 3.379 -17.088 -24.150 1.00 70.56 572 ALA A C 1
ATOM 4650 O O . ALA A 1 572 ? 3.704 -18.070 -23.486 1.00 70.56 572 ALA A O 1
ATOM 4651 N N . LEU A 1 573 ? 2.119 -16.892 -24.555 1.00 78.62 573 LEU A N 1
ATOM 4652 C CA . LEU A 1 573 ? 1.026 -17.847 -24.370 1.00 78.62 573 LEU A CA 1
ATOM 4653 C C . LEU A 1 573 ? 0.172 -17.931 -25.635 1.00 78.62 573 LEU A C 1
ATOM 4655 O O . LEU A 1 573 ? -0.111 -16.915 -26.278 1.00 78.62 573 LEU A O 1
ATOM 4659 N N . ASP A 1 574 ? -0.313 -19.133 -25.937 1.00 84.31 574 ASP A N 1
ATOM 4660 C CA . ASP A 1 574 ? -1.303 -19.358 -26.983 1.00 84.31 574 ASP A CA 1
ATOM 4661 C C . ASP A 1 574 ? -2.677 -18.766 -26.599 1.00 84.31 574 ASP A C 1
ATOM 4663 O O . ASP A 1 574 ? -2.944 -18.390 -25.452 1.00 84.31 574 ASP A O 1
ATOM 4667 N N . LYS A 1 575 ? -3.608 -18.685 -27.561 1.00 83.94 575 LYS A N 1
ATOM 4668 C CA . LYS A 1 575 ? -4.942 -18.095 -27.322 1.00 83.94 575 LYS A CA 1
ATOM 4669 C C . LYS A 1 575 ? -5.707 -18.793 -26.190 1.00 83.94 575 LYS A C 1
ATOM 4671 O O . LYS A 1 575 ? -6.527 -18.155 -25.527 1.00 83.94 575 LYS A O 1
ATOM 4676 N N . ARG A 1 576 ? -5.487 -20.097 -25.988 1.00 87.88 576 ARG A N 1
ATOM 4677 C CA . ARG A 1 576 ? -6.124 -20.860 -24.909 1.00 87.88 576 ARG A CA 1
ATOM 4678 C C . ARG A 1 576 ? -5.507 -20.507 -23.557 1.00 87.88 576 ARG A C 1
ATOM 4680 O O . ARG A 1 576 ? -6.261 -20.188 -22.639 1.00 87.88 576 ARG A O 1
ATOM 4687 N N . GLY A 1 577 ? -4.180 -20.493 -23.452 1.00 87.81 577 GLY A N 1
ATOM 4688 C CA . GLY A 1 577 ? -3.442 -20.082 -22.260 1.00 87.81 577 GLY A CA 1
ATOM 4689 C C . GLY A 1 577 ? -3.794 -18.663 -21.822 1.00 87.81 577 GLY A C 1
ATOM 4690 O O . GLY A 1 577 ? -4.082 -18.442 -20.651 1.00 87.81 577 GLY A O 1
ATOM 4691 N N . GLN A 1 578 ? -3.916 -17.718 -22.758 1.00 86.00 578 GLN A N 1
ATOM 4692 C CA . GLN A 1 578 ? -4.347 -16.345 -22.455 1.00 86.0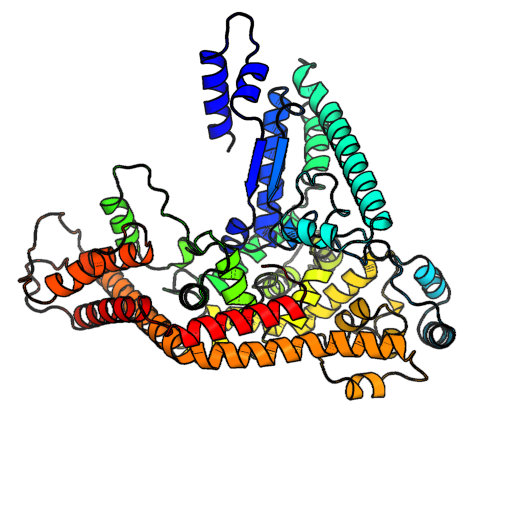0 578 GLN A CA 1
ATOM 4693 C C . GLN A 1 578 ? -5.763 -16.278 -21.856 1.00 86.00 578 GLN A C 1
ATOM 4695 O O . GLN A 1 578 ? -6.007 -15.525 -20.912 1.00 86.00 578 GLN A O 1
ATOM 4700 N N . LYS A 1 579 ? -6.712 -17.069 -22.378 1.00 88.12 579 LYS A N 1
ATOM 4701 C CA . LYS A 1 579 ? -8.078 -17.149 -21.830 1.00 88.12 579 LYS A CA 1
ATOM 4702 C C . LYS A 1 579 ? -8.095 -17.757 -20.428 1.00 88.12 579 LYS A C 1
ATOM 4704 O O . LYS A 1 579 ? -8.812 -17.249 -19.570 1.00 88.12 579 LYS A O 1
ATOM 4709 N N . LEU A 1 580 ? -7.311 -18.812 -20.197 1.00 92.50 580 LEU A N 1
ATOM 4710 C CA . LEU A 1 580 ? -7.177 -19.441 -18.879 1.00 92.50 580 LEU A CA 1
ATOM 4711 C C . LEU A 1 580 ? -6.540 -18.487 -17.867 1.00 92.50 580 LEU A C 1
ATOM 4713 O O . LEU A 1 580 ? -7.079 -18.317 -16.778 1.00 92.50 580 LEU A O 1
ATOM 4717 N N . LEU A 1 581 ? -5.467 -17.795 -18.252 1.00 90.31 581 LEU A N 1
ATOM 4718 C CA . LEU A 1 581 ? -4.811 -16.797 -17.414 1.00 90.31 581 LEU A CA 1
ATOM 4719 C C . LEU A 1 581 ? -5.781 -15.679 -17.005 1.00 90.31 581 LEU A C 1
ATOM 4721 O O . LEU A 1 581 ? -5.889 -15.353 -15.824 1.00 90.31 581 LEU A O 1
ATOM 4725 N N . ASN A 1 582 ? -6.546 -15.142 -17.962 1.00 88.50 582 ASN A N 1
ATOM 4726 C CA . ASN A 1 582 ? -7.608 -14.175 -17.676 1.00 88.50 582 ASN A CA 1
ATOM 4727 C C . ASN A 1 582 ? -8.641 -14.725 -16.696 1.00 88.50 582 ASN A C 1
ATOM 4729 O O . ASN A 1 582 ? -9.031 -14.032 -15.760 1.00 88.50 582 ASN A O 1
ATOM 4733 N N . PHE A 1 583 ? -9.090 -15.962 -16.907 1.00 91.25 583 PHE A N 1
ATOM 4734 C CA . PHE A 1 583 ? -10.049 -16.601 -16.021 1.00 91.25 583 PHE A CA 1
ATOM 4735 C C . PHE A 1 583 ? -9.501 -16.703 -14.591 1.00 91.25 583 PHE A C 1
ATOM 4737 O O . PHE A 1 583 ? -10.183 -16.262 -13.672 1.00 91.25 583 PHE A O 1
ATOM 4744 N N . TYR A 1 584 ? -8.273 -17.191 -14.394 1.00 93.62 584 TYR A N 1
ATOM 4745 C CA . TYR A 1 584 ? -7.668 -17.332 -13.062 1.00 93.62 584 TYR A CA 1
ATOM 4746 C C . TYR A 1 584 ? -7.512 -15.989 -12.343 1.00 93.62 584 TYR A C 1
ATOM 4748 O O . TYR A 1 584 ? -7.901 -15.865 -11.183 1.00 93.62 584 TYR A O 1
ATOM 4756 N N . ILE A 1 585 ? -7.034 -14.960 -13.047 1.00 89.38 585 ILE A N 1
ATOM 4757 C CA . ILE A 1 585 ? -6.907 -13.607 -12.491 1.00 89.38 585 ILE A CA 1
ATOM 4758 C C . ILE A 1 585 ? -8.283 -13.055 -12.097 1.00 89.38 585 ILE A C 1
ATOM 4760 O O . ILE A 1 585 ? -8.439 -12.503 -11.012 1.00 89.38 585 ILE A O 1
ATOM 4764 N N . LEU A 1 586 ? -9.308 -13.238 -12.932 1.00 88.31 586 LEU A N 1
ATOM 4765 C CA . LEU A 1 586 ? -10.664 -12.793 -12.605 1.00 88.31 586 LEU A CA 1
ATOM 4766 C C . LEU A 1 586 ? -11.269 -13.560 -11.420 1.00 88.31 586 LEU A C 1
ATOM 4768 O O . LEU A 1 586 ? -12.036 -12.970 -10.665 1.00 88.31 586 LEU A O 1
ATOM 4772 N N . GLN A 1 587 ? -10.936 -14.841 -11.225 1.00 91.81 587 GLN A N 1
ATOM 4773 C CA . GLN A 1 587 ? -11.374 -15.590 -10.039 1.00 91.81 587 GLN A CA 1
ATOM 4774 C C . GLN A 1 587 ? -10.758 -15.024 -8.763 1.00 91.81 587 GLN A C 1
ATOM 4776 O O . GLN A 1 587 ? -11.480 -14.747 -7.809 1.00 91.81 587 GLN A O 1
ATOM 4781 N N . MET A 1 588 ? -9.448 -14.782 -8.770 1.00 91.25 588 MET A N 1
ATOM 4782 C CA . MET A 1 588 ? -8.766 -14.144 -7.645 1.00 91.25 588 MET A CA 1
ATOM 4783 C C . MET A 1 588 ? -9.374 -12.771 -7.333 1.00 91.25 588 MET A C 1
ATOM 4785 O O . MET A 1 588 ? -9.690 -12.513 -6.179 1.00 91.25 588 MET A O 1
ATOM 4789 N N . ALA A 1 589 ? -9.615 -11.934 -8.351 1.00 86.06 589 ALA A N 1
ATOM 4790 C CA . ALA A 1 589 ? -10.235 -10.614 -8.192 1.00 86.06 589 ALA A CA 1
ATOM 4791 C C . ALA A 1 589 ? -11.657 -10.690 -7.596 1.00 86.06 589 ALA A C 1
ATOM 4793 O O . ALA A 1 589 ? -12.020 -9.888 -6.739 1.00 86.06 589 ALA A O 1
ATOM 4794 N N . ARG A 1 590 ? -12.453 -11.692 -7.991 1.00 86.38 590 ARG A N 1
ATOM 4795 C CA . ARG A 1 590 ? -13.794 -11.926 -7.428 1.00 86.38 590 ARG A CA 1
ATOM 4796 C C . ARG A 1 590 ? -13.756 -12.325 -5.957 1.00 86.38 590 ARG A C 1
ATOM 4798 O O . ARG A 1 590 ? -14.558 -11.804 -5.193 1.00 86.38 590 ARG A O 1
ATOM 4805 N N . ILE A 1 591 ? -12.836 -13.211 -5.571 1.00 89.88 591 ILE A N 1
ATOM 4806 C CA . ILE A 1 591 ? -12.693 -13.695 -4.185 1.00 89.88 591 ILE A CA 1
ATOM 4807 C C . ILE A 1 591 ? -12.438 -12.532 -3.219 1.00 89.88 591 ILE A C 1
ATOM 4809 O O . ILE A 1 591 ? -13.019 -12.474 -2.142 1.00 89.88 591 ILE A O 1
ATOM 4813 N N . VAL A 1 592 ? -11.594 -11.585 -3.622 1.00 85.06 592 VAL A N 1
ATOM 4814 C CA . VAL A 1 592 ? -11.208 -10.417 -2.810 1.00 85.06 592 VAL A CA 1
ATOM 4815 C C . VAL A 1 592 ? -12.150 -9.219 -2.978 1.00 85.06 592 VAL A C 1
ATOM 4817 O O . VAL A 1 592 ? -11.964 -8.195 -2.326 1.00 85.06 592 VAL A O 1
ATOM 4820 N N . GLY A 1 593 ? -13.153 -9.314 -3.859 1.00 76.19 593 GLY A N 1
ATOM 4821 C CA . GLY A 1 593 ? -14.073 -8.214 -4.156 1.00 76.19 593 GLY A CA 1
ATOM 4822 C C . GLY A 1 593 ? -13.425 -7.026 -4.884 1.00 76.19 593 GLY A C 1
ATOM 4823 O O . GLY A 1 593 ? -13.915 -5.899 -4.779 1.00 76.19 593 GLY A O 1
ATOM 4824 N N . GLU A 1 594 ? -12.329 -7.246 -5.617 1.00 70.75 594 GLU A N 1
ATOM 4825 C CA . GLU A 1 594 ? -11.664 -6.219 -6.423 1.00 70.75 594 GLU A CA 1
ATOM 4826 C C . GLU A 1 594 ? -12.197 -6.212 -7.866 1.00 70.75 594 GLU A C 1
ATOM 4828 O O . GLU A 1 594 ? -12.242 -7.230 -8.550 1.00 70.75 594 GLU A O 1
ATOM 4833 N N . ASN A 1 595 ? -12.581 -5.029 -8.358 1.00 51.75 595 ASN A N 1
ATOM 4834 C CA . ASN A 1 595 ? -13.188 -4.847 -9.685 1.00 51.75 595 ASN A CA 1
ATOM 4835 C C . ASN A 1 595 ? -12.198 -4.372 -10.774 1.00 51.75 595 ASN A C 1
ATOM 4837 O O . ASN A 1 595 ? -12.613 -3.724 -11.743 1.00 51.75 595 ASN A O 1
ATOM 4841 N N . GLY A 1 596 ? -10.900 -4.671 -10.637 1.00 43.50 596 GLY A N 1
ATOM 4842 C CA . GLY A 1 596 ? -9.903 -4.444 -11.695 1.00 43.50 596 GLY A CA 1
ATOM 4843 C C . GLY A 1 596 ? -8.562 -3.897 -11.246 1.00 43.50 596 GLY A C 1
ATOM 4844 O O . GLY A 1 596 ? -8.553 -2.783 -10.670 1.00 43.50 596 GLY A O 1
#

Foldseek 3Di:
DVVVLVVLLVVLVVPADPPGDSLRSSLVVAQEDEDAQLQVCQQQNDLLSLLVQLVVQLVVCVSCLLVVNNLRHAYAFRQPDLLSQQAAADDPQAFPQFFDDDPVLVVVCVVQHDPVQVVVSVLQGQHGGHNRRDLSHDDHDPLRVVVLVVDDPVVSVVSVVVSVVSVVVLSVLSSVLSVCSPPDPDCPVPPSSVVSSCSRVNDDDPLSVVLSNQLRVLLLCQAQNDPVQLGHVLLLLVLLLLLADDPDPDDQFDQPDDDDDCQLPVLVVCLLVDGRSSVVGDRTRSVSSCCSQFQQQQHQSNQRSVLVSLVVQQPDDDPPDGSVVCCLPPNLVSRSLLCVLLSNQAGHDLVSVRVVLLPVLADPPRRSVVSRNVSSVSCLVCLLSSLQSSSVSSVGDCPSQDDPSAGQLQSLLRGQLSNSCSRHSPVHDLDLVVSVVSHDDDHDPVSSVSNNLSSCNNVLSVVLSVVLCVQQSVLSSLLSSLVNLLSVLSVVCSVVCVVDDDDPDDDDDPDDPLCVVLVVLLVPDPRDPVSSSLVSSLVSLRDDPPPDPDRDPSSVSSSVSSVVNSVSSVPVDDPVSNVSSVVSSVVSCVSVSHPD

Radius of gyration: 27.49 Å; Cα contacts (8 Å, |Δi|>4): 717; chains: 1; bounding box: 72×70×78 Å

Sequence (596 aa):
MENYLNRIWKFSVQSRGIDQDTKERFSQIMCEVFIAGSDLSQQIGQTASWAQYNTAKYKTIKWLAEKGLGEEIRMKLGSGEPMQRQGGYYAEFSGKPAFIKAQNNADRFSKYLRESTIKSTEFAKTPLHGVMSRVDLLTFQSNISEKLRSMPIEERTQLLYHVNRSQKNHRMELARTSEPFTETRLKSESRNLQELKRITMGNHDEIFERFVELTKNNFQNILYGTENDVVGIHLISYFVSRSTPVLRDRPNERPSRSMGGDKGQKILERIASTIPLSKHGSLLRAIGHNRAQSMILGINQLTTGLFRSLKEFSQMDFVQGTGMDLLTDRILPHLPVYEILSSLRIYHDRELLYLNKLSNSYPPGFGPFALLREDIDSYESFIPLIQKELLRRHGINVNDFFEEGKFIIDLLPTLRPDLSVLLQPDLFNMNLENIIKKIDGITDPKWLEQFSELLLVPKQIMDWRAKVWELLERPVTEQVKSFVDLAIALNTLSKEVGNYEFPLAGAKIKKARFETSLTDLLKGKVDDSMRQFLSAAVQYLTRLPDEIVEVPIDIVRALKEVERILRIEEQALDKRGQKLLNFYILQMARIVGENG